Protein AF-A0A7S2VGZ7-F1 (afdb_monomer_lite)

pLDDT: mean 81.08, std 13.6, range [37.34, 97.88]

Structure (mmCIF, N/CA/C/O backbone):
data_AF-A0A7S2VGZ7-F1
#
_entry.id   AF-A0A7S2VGZ7-F1
#
loop_
_atom_site.group_PDB
_atom_site.id
_atom_site.type_symbol
_atom_site.label_atom_id
_atom_site.label_alt_id
_atom_site.label_comp_id
_atom_site.label_asym_id
_atom_site.label_entity_id
_atom_site.label_seq_id
_atom_site.pdbx_PDB_ins_code
_atom_site.Cartn_x
_atom_site.Cartn_y
_atom_site.Cartn_z
_atom_site.occupancy
_atom_site.B_iso_or_equiv
_atom_site.auth_seq_id
_atom_site.auth_comp_id
_atom_site.auth_asym_id
_atom_site.auth_atom_id
_atom_site.pdbx_PDB_model_num
ATOM 1 N N . MET A 1 1 ? -24.616 -13.820 29.063 1.00 73.62 1 MET A N 1
ATOM 2 C CA . MET A 1 1 ? -25.557 -14.166 27.965 1.00 73.62 1 MET A CA 1
ATOM 3 C C . MET A 1 1 ? -25.758 -13.013 26.980 1.00 73.62 1 MET A C 1
ATOM 5 O O . MET A 1 1 ? -25.619 -13.262 25.795 1.00 73.62 1 MET A O 1
ATOM 9 N N . ALA A 1 2 ? -26.019 -11.777 27.429 1.00 89.38 2 ALA A N 1
ATOM 10 C CA . ALA A 1 2 ? -26.275 -10.633 26.538 1.00 89.38 2 ALA A CA 1
ATOM 11 C C . ALA A 1 2 ? -25.125 -10.302 25.562 1.00 89.38 2 ALA A C 1
ATOM 13 O O . ALA A 1 2 ? -25.370 -10.171 24.370 1.00 89.38 2 ALA A O 1
ATOM 14 N N . LEU A 1 3 ? -23.870 -10.253 26.033 1.00 92.19 3 LEU A N 1
ATOM 15 C CA . LEU A 1 3 ? -22.713 -9.984 25.160 1.00 92.19 3 LEU A CA 1
ATOM 16 C C . LEU A 1 3 ? -22.560 -11.038 24.052 1.00 92.19 3 LEU A C 1
ATOM 18 O O . LEU A 1 3 ? -22.358 -10.701 22.894 1.00 92.19 3 LEU A O 1
ATOM 22 N N . ARG A 1 4 ? -22.749 -12.320 24.397 1.00 92.88 4 ARG A N 1
ATOM 23 C CA . ARG A 1 4 ? -22.725 -13.419 23.419 1.00 92.88 4 ARG A CA 1
ATOM 24 C C . ARG A 1 4 ? -23.880 -13.345 22.426 1.00 92.88 4 ARG A C 1
ATOM 26 O O . ARG A 1 4 ? -23.708 -13.775 21.299 1.00 92.88 4 ARG A O 1
ATOM 33 N N . TRP A 1 5 ? -25.043 -12.839 22.841 1.00 95.25 5 TRP A N 1
ATOM 34 C CA . TRP A 1 5 ? -26.178 -12.618 21.943 1.00 95.25 5 TRP A CA 1
ATOM 35 C C . TRP A 1 5 ? -25.882 -11.516 20.922 1.00 95.25 5 TRP A C 1
ATOM 37 O O . TRP A 1 5 ? -26.206 -11.702 19.757 1.00 95.25 5 TRP A O 1
ATOM 47 N N . LEU A 1 6 ? -25.225 -10.425 21.335 1.00 95.12 6 LEU A N 1
ATOM 48 C CA . LEU A 1 6 ? -24.902 -9.300 20.451 1.00 95.12 6 LEU A CA 1
ATOM 49 C C . LEU A 1 6 ? -24.048 -9.723 19.249 1.00 95.12 6 LEU A C 1
ATOM 51 O O . LEU A 1 6 ? -24.265 -9.242 18.146 1.00 95.12 6 LEU A O 1
ATOM 55 N N . VAL A 1 7 ? -23.082 -10.615 19.467 1.00 94.44 7 VAL A N 1
ATOM 56 C CA . VAL A 1 7 ? -22.176 -11.100 18.412 1.00 94.44 7 VAL A CA 1
ATOM 57 C C . VAL A 1 7 ? -22.664 -12.374 17.727 1.00 94.44 7 VAL A C 1
ATOM 59 O O . VAL A 1 7 ? -22.003 -12.894 16.828 1.00 94.44 7 VAL A O 1
ATOM 62 N N . LYS A 1 8 ? -23.788 -12.931 18.186 1.00 93.25 8 LYS A N 1
ATOM 63 C CA . LYS A 1 8 ? -24.285 -14.204 17.683 1.00 93.25 8 LYS A CA 1
ATOM 64 C C . LYS A 1 8 ? -24.726 -14.034 16.235 1.00 93.25 8 LYS A C 1
ATOM 66 O O . LYS A 1 8 ? -25.478 -13.118 15.929 1.00 93.25 8 LYS A O 1
ATOM 71 N N . ASP A 1 9 ? -24.298 -14.960 15.382 1.00 91.50 9 ASP A N 1
ATOM 72 C CA . ASP A 1 9 ? -24.685 -15.013 13.969 1.00 91.50 9 ASP A CA 1
ATOM 73 C C . ASP A 1 9 ? -24.269 -13.758 13.162 1.00 91.50 9 ASP A C 1
ATOM 75 O O . ASP A 1 9 ? -24.753 -13.560 12.050 1.00 91.50 9 ASP A O 1
ATOM 79 N N . ALA A 1 10 ? -23.346 -12.939 13.693 1.00 91.12 10 ALA A N 1
ATOM 80 C CA . ALA A 1 10 ? -22.837 -11.748 13.021 1.00 91.12 10 ALA A CA 1
ATOM 81 C C . ALA A 1 10 ? -22.115 -12.107 11.713 1.00 91.12 10 ALA A C 1
ATOM 83 O O . ALA A 1 10 ? -21.323 -13.050 11.644 1.00 91.12 10 ALA A O 1
ATOM 84 N N . SER A 1 11 ? -22.374 -11.323 10.677 1.00 89.38 11 SER A N 1
ATOM 85 C CA . SER A 1 11 ? -21.995 -11.573 9.294 1.00 89.38 11 SER A CA 1
ATOM 86 C C . SER A 1 11 ? -21.509 -10.295 8.605 1.00 89.38 11 SER A C 1
ATOM 88 O O . SER A 1 11 ? -21.717 -9.182 9.083 1.00 89.38 11 SER A O 1
ATOM 90 N N . ALA A 1 12 ? -20.794 -10.441 7.488 1.00 83.12 12 ALA A N 1
ATOM 91 C CA . ALA A 1 12 ? -20.240 -9.293 6.775 1.00 83.12 12 ALA A CA 1
ATOM 92 C C . ALA A 1 12 ? -21.343 -8.284 6.394 1.00 83.12 12 ALA A C 1
ATOM 94 O O . ALA A 1 12 ? -22.328 -8.660 5.763 1.00 83.12 12 ALA A O 1
ATOM 95 N N . GLY A 1 13 ? -21.149 -7.012 6.752 1.00 80.38 13 GLY A N 1
ATOM 96 C CA . GLY A 1 13 ? -22.143 -5.943 6.607 1.00 80.38 13 GLY A CA 1
ATOM 97 C C . GLY A 1 13 ? -22.878 -5.596 7.906 1.00 80.38 13 GLY A C 1
ATOM 98 O O . GLY A 1 13 ? -23.441 -4.507 8.004 1.00 80.38 13 GLY A O 1
ATOM 99 N N . ASP A 1 14 ? -22.832 -6.456 8.929 1.00 88.56 14 ASP A N 1
ATOM 100 C CA . ASP A 1 14 ? -23.483 -6.170 10.207 1.00 88.56 14 ASP A CA 1
ATOM 101 C C . ASP A 1 14 ? -22.747 -5.073 10.987 1.00 88.56 14 ASP A C 1
ATOM 103 O O . ASP A 1 14 ? -21.517 -5.070 11.114 1.00 88.56 14 ASP A O 1
ATOM 107 N N . HIS A 1 15 ? -23.530 -4.144 11.540 1.00 90.12 15 HIS A N 1
ATOM 108 C CA . HIS A 1 15 ? -23.069 -3.080 12.428 1.00 90.12 15 HIS A CA 1
ATOM 109 C C . HIS A 1 15 ? -23.547 -3.377 13.852 1.00 90.12 15 HIS A C 1
ATOM 111 O O . HIS A 1 15 ? -24.724 -3.227 14.182 1.00 90.12 15 HIS A O 1
ATOM 117 N N . LEU A 1 16 ? -22.619 -3.797 14.703 1.00 93.06 16 LEU A N 1
ATOM 118 C CA . LEU A 1 16 ? -22.853 -4.083 16.110 1.00 93.06 16 LEU A CA 1
ATOM 119 C C . LEU A 1 16 ? -22.493 -2.860 16.952 1.00 93.06 16 LEU A C 1
ATOM 121 O O . LEU A 1 16 ? -21.479 -2.198 16.719 1.00 93.06 16 LEU A O 1
ATOM 125 N N . PHE A 1 17 ? -23.304 -2.585 17.969 1.00 92.31 17 PHE A N 1
ATOM 126 C CA . PHE A 1 17 ? -23.069 -1.485 18.894 1.00 92.31 17 PHE A CA 1
ATOM 127 C C . PHE A 1 17 ? -23.171 -1.978 20.334 1.00 92.31 17 PHE A C 1
ATOM 129 O O . PHE A 1 17 ? -24.209 -2.496 20.749 1.00 92.31 17 PHE A O 1
ATOM 136 N N . PHE A 1 18 ? -22.099 -1.801 21.103 1.00 93.62 18 PHE A N 1
ATOM 137 C CA . PHE A 1 18 ? -22.065 -2.096 22.531 1.00 93.62 18 PHE A CA 1
ATOM 138 C C . PHE A 1 18 ? -21.810 -0.811 23.316 1.00 93.62 18 PHE A C 1
ATOM 140 O O . PHE A 1 18 ? -20.838 -0.102 23.070 1.00 93.62 18 PHE A O 1
ATOM 147 N N . HIS A 1 19 ? -22.676 -0.518 24.281 1.00 92.31 19 HIS A N 1
ATOM 148 C CA . HIS A 1 19 ? -22.497 0.600 25.195 1.00 92.31 19 HIS A CA 1
ATOM 149 C C . HIS A 1 19 ? -22.612 0.120 26.635 1.00 92.31 19 HIS A C 1
ATOM 151 O O . HIS A 1 19 ? -23.568 -0.574 26.991 1.00 92.31 19 HIS A O 1
ATOM 157 N N . TYR A 1 20 ? -21.662 0.542 27.462 1.00 90.88 20 TYR A N 1
ATOM 158 C CA . TYR A 1 20 ? -21.686 0.337 28.900 1.00 90.88 20 TYR A CA 1
ATOM 159 C C . TYR A 1 20 ? -21.412 1.659 29.612 1.00 90.88 20 TYR A C 1
ATOM 161 O O . TYR A 1 20 ? -20.472 2.373 29.273 1.00 90.88 20 TYR A O 1
ATOM 169 N N . SER A 1 21 ? -22.226 1.962 30.619 1.00 87.75 21 SER A N 1
ATOM 170 C CA . SER A 1 21 ? -22.028 3.088 31.527 1.00 87.75 21 SER A CA 1
ATOM 171 C C . SER A 1 21 ? -22.225 2.587 32.950 1.00 87.75 21 SER A C 1
ATOM 173 O O . SER A 1 21 ? -23.231 1.936 33.247 1.00 87.75 21 SER A O 1
ATOM 175 N N . GLY A 1 22 ? -21.244 2.838 33.811 1.00 85.62 22 GLY A N 1
ATOM 176 C CA . GLY A 1 22 ? -21.220 2.304 35.168 1.00 85.62 22 GLY A CA 1
ATOM 177 C C . GLY A 1 22 ? -19.824 2.334 35.777 1.00 85.62 22 GLY A C 1
ATOM 178 O O . GLY A 1 22 ? -18.952 3.089 35.347 1.00 85.62 22 GLY A O 1
ATOM 179 N N . HIS A 1 23 ? -19.593 1.491 36.783 1.00 84.06 23 HIS A N 1
ATOM 180 C CA . HIS A 1 23 ? -18.264 1.353 37.367 1.00 84.06 23 HIS A CA 1
ATOM 181 C C . HIS A 1 23 ? -17.356 0.513 36.473 1.00 84.06 23 HIS A C 1
ATOM 183 O O . HIS A 1 23 ? -17.771 -0.513 35.925 1.00 84.06 23 HIS A O 1
ATOM 189 N N . GLY A 1 24 ? -16.114 0.972 36.371 1.00 85.00 24 GLY A N 1
ATOM 190 C CA . GLY A 1 24 ? -14.987 0.176 35.920 1.00 85.00 24 GLY A CA 1
ATOM 191 C C . GLY A 1 24 ? -13.949 0.126 37.033 1.00 85.00 24 GLY A C 1
ATOM 192 O O . GLY A 1 24 ? -13.920 1.006 37.903 1.00 85.00 24 GLY A O 1
ATOM 193 N N . SER A 1 25 ? -13.160 -0.934 37.048 1.00 85.19 25 SER A N 1
ATOM 194 C CA . SER A 1 25 ? -12.146 -1.216 38.062 1.00 85.19 25 SER A CA 1
ATOM 195 C C . SER A 1 25 ? -10.941 -1.871 37.394 1.00 85.19 25 SER A C 1
ATOM 197 O O . SER A 1 25 ? -10.957 -2.120 36.194 1.00 85.19 25 SER A O 1
ATOM 199 N N . GLN A 1 26 ? -9.913 -2.177 38.174 1.00 86.44 26 GLN A N 1
ATOM 200 C CA . GLN A 1 26 ? -8.818 -3.037 37.748 1.00 86.44 26 GLN A CA 1
ATOM 201 C C . GLN A 1 26 ? -8.778 -4.301 38.617 1.00 86.44 26 GLN A C 1
ATOM 203 O O . GLN A 1 26 ? -9.130 -4.241 39.803 1.00 86.44 26 GLN A O 1
ATOM 208 N N . GLN A 1 27 ? -8.340 -5.423 38.055 1.00 86.31 27 GLN A N 1
ATOM 209 C CA . GLN A 1 27 ? -7.989 -6.640 38.799 1.00 86.31 27 GLN A CA 1
ATOM 210 C C . GLN A 1 27 ? -6.550 -7.053 38.493 1.00 86.31 27 GLN A C 1
ATOM 212 O O . GLN A 1 27 ? -5.885 -6.417 37.691 1.00 86.31 27 GLN A O 1
ATOM 217 N N . GLN A 1 28 ? -6.024 -8.043 39.210 1.00 84.38 28 GLN A N 1
ATOM 218 C CA . GLN A 1 28 ? -4.667 -8.515 38.953 1.00 84.38 28 GLN A CA 1
ATOM 219 C C . GLN A 1 28 ? -4.642 -9.321 37.656 1.00 84.38 28 GLN A C 1
ATOM 221 O O . GLN A 1 28 ? -5.418 -10.265 37.542 1.00 84.38 28 GLN A O 1
ATOM 226 N N . ASP A 1 29 ? -3.729 -8.966 36.754 1.00 81.12 29 ASP A N 1
ATOM 227 C CA . ASP A 1 29 ? -3.489 -9.707 35.516 1.00 81.12 29 ASP A CA 1
ATOM 228 C C . ASP A 1 29 ? -3.026 -11.136 35.841 1.00 81.12 29 ASP A C 1
ATOM 230 O O . ASP A 1 29 ? -2.145 -11.364 36.685 1.00 81.12 29 ASP A O 1
ATOM 234 N N . THR A 1 30 ? -3.679 -12.108 35.203 1.00 75.62 30 THR A N 1
ATOM 235 C CA . THR A 1 30 ? -3.434 -13.540 35.409 1.00 75.62 30 THR A CA 1
ATOM 236 C C . THR A 1 30 ? -2.796 -14.249 34.220 1.00 75.62 30 THR A C 1
ATOM 238 O O . THR A 1 30 ? -2.321 -15.377 34.400 1.00 75.62 30 THR A O 1
ATOM 241 N N . ASP A 1 31 ? -2.744 -13.627 33.042 1.00 73.75 31 ASP A N 1
ATOM 242 C CA . ASP A 1 31 ? -2.184 -14.220 31.823 1.00 73.75 31 ASP A CA 1
ATOM 243 C C . ASP A 1 31 ? -0.882 -13.528 31.355 1.00 73.75 31 ASP A C 1
ATOM 245 O O . ASP A 1 31 ? -0.106 -14.108 30.584 1.00 73.75 31 ASP A O 1
ATOM 249 N N . GLY A 1 32 ? -0.554 -12.381 31.955 1.00 73.31 32 GLY A N 1
ATOM 250 C CA . GLY A 1 32 ? 0.692 -11.650 31.778 1.00 73.31 32 GLY A CA 1
ATOM 251 C C . GLY A 1 32 ? 0.735 -10.828 30.494 1.00 73.31 32 GLY A C 1
ATOM 252 O O . GLY A 1 32 ? 1.844 -10.584 29.986 1.00 73.31 32 GLY A O 1
ATOM 253 N N . ASP A 1 33 ? -0.412 -10.492 29.906 1.00 69.75 33 ASP A N 1
ATOM 254 C CA . ASP A 1 33 ? -0.478 -9.679 28.701 1.00 69.75 33 ASP A CA 1
ATOM 255 C C . ASP A 1 33 ? -0.456 -8.166 28.972 1.00 69.75 33 ASP A C 1
ATOM 257 O O . ASP A 1 33 ? 0.028 -7.428 28.104 1.00 69.75 33 ASP A O 1
ATOM 261 N N . GLU A 1 34 ? -0.786 -7.717 30.186 1.00 71.94 34 GLU A N 1
ATOM 262 C CA . GLU A 1 34 ? -0.813 -6.307 30.572 1.00 71.94 34 GLU A CA 1
ATOM 263 C C . GLU A 1 34 ? 0.533 -5.787 31.105 1.00 71.94 34 GLU A C 1
ATOM 265 O O . GLU A 1 34 ? 1.186 -6.352 31.988 1.00 71.94 34 GLU A O 1
ATOM 270 N N . MET A 1 35 ? 0.990 -4.640 30.583 1.00 67.50 35 MET A N 1
ATOM 271 C CA . MET A 1 35 ? 2.302 -4.087 30.971 1.00 67.50 35 MET A CA 1
ATOM 272 C C . MET A 1 35 ? 2.331 -3.525 32.396 1.00 67.50 35 MET A C 1
ATOM 274 O O . MET A 1 35 ? 3.413 -3.414 32.983 1.00 67.50 35 MET A O 1
ATOM 278 N N . ASP A 1 36 ? 1.186 -3.101 32.930 1.00 72.56 36 ASP A N 1
ATOM 279 C CA . ASP A 1 36 ? 1.070 -2.604 34.303 1.00 72.56 36 ASP A CA 1
ATOM 280 C C . ASP A 1 36 ? 0.655 -3.701 35.306 1.00 72.56 36 ASP A C 1
ATOM 282 O O . ASP A 1 36 ? 0.618 -3.444 36.517 1.00 72.56 36 ASP A O 1
ATOM 286 N N . GLY A 1 37 ? 0.440 -4.925 34.807 1.00 78.69 37 GLY A N 1
ATOM 287 C CA . GLY A 1 37 ? 0.067 -6.109 35.571 1.00 78.69 37 GLY A CA 1
ATOM 288 C C . GLY A 1 37 ? -1.374 -6.093 36.075 1.00 78.69 37 GLY A C 1
ATOM 289 O O . GLY A 1 37 ? -1.643 -6.688 37.131 1.00 78.69 37 GLY A O 1
ATOM 290 N N . LYS A 1 38 ? -2.282 -5.380 35.397 1.00 81.44 38 LYS A N 1
ATOM 291 C CA . LYS A 1 38 ? -3.690 -5.305 35.777 1.00 81.44 38 LYS A CA 1
ATOM 292 C C . LYS A 1 38 ? -4.643 -5.307 34.584 1.00 81.44 38 LYS A C 1
ATOM 294 O O . LYS A 1 38 ? -4.577 -4.398 33.774 1.00 81.44 38 LYS A O 1
ATOM 299 N N . ASP A 1 39 ? -5.630 -6.196 34.618 1.00 81.50 39 ASP A N 1
ATOM 300 C CA . ASP A 1 39 ? -6.754 -6.157 33.679 1.00 81.50 39 ASP A CA 1
ATOM 301 C C . ASP A 1 39 ? -7.699 -4.996 34.006 1.00 81.50 39 ASP A C 1
ATOM 303 O O . ASP A 1 39 ? -8.098 -4.794 35.170 1.00 81.50 39 ASP A O 1
ATOM 307 N N . GLU A 1 40 ? -8.165 -4.296 32.978 1.00 86.50 40 GLU A N 1
ATOM 308 C CA . GLU A 1 40 ? -9.305 -3.397 33.062 1.00 86.50 40 GLU A CA 1
ATOM 309 C C . GLU A 1 40 ? -10.610 -4.182 33.123 1.00 86.50 40 GLU A C 1
ATOM 311 O O . GLU A 1 40 ? -10.841 -5.137 32.393 1.00 86.50 40 GLU A O 1
ATOM 316 N N . THR A 1 41 ? -11.531 -3.753 33.983 1.00 88.19 41 THR A N 1
ATOM 317 C CA . THR A 1 41 ? -12.783 -4.481 34.201 1.00 88.19 41 THR A CA 1
ATOM 318 C C . THR A 1 41 ? -13.995 -3.571 34.152 1.00 88.19 41 THR A C 1
ATOM 320 O O . THR A 1 41 ? -13.972 -2.441 34.647 1.00 88.19 41 THR A O 1
ATOM 323 N N . ILE A 1 42 ? -15.107 -4.095 33.637 1.00 91.19 42 ILE A N 1
ATOM 324 C CA . ILE A 1 42 ? -16.436 -3.555 33.942 1.00 91.19 42 ILE A CA 1
ATOM 325 C C . ILE A 1 42 ? -17.005 -4.281 35.163 1.00 91.19 42 ILE A C 1
ATOM 327 O O . ILE A 1 42 ? -16.711 -5.455 35.391 1.00 91.19 42 ILE A O 1
ATOM 331 N N . VAL A 1 43 ? -17.823 -3.586 35.960 1.00 90.81 43 VAL A N 1
ATOM 332 C CA . VAL A 1 43 ? -18.326 -4.086 37.252 1.00 90.81 43 VAL A CA 1
ATOM 333 C C . VAL A 1 43 ? -19.836 -4.374 37.186 1.00 90.81 43 VAL A C 1
ATOM 335 O O . VAL A 1 43 ? -20.645 -3.457 37.356 1.00 90.81 43 VAL A O 1
ATOM 338 N N . PRO A 1 44 ? -20.254 -5.638 36.966 1.00 90.50 44 PRO A N 1
ATOM 339 C CA . PRO A 1 44 ? -21.657 -6.039 37.034 1.00 90.50 44 PRO A CA 1
ATOM 340 C C . PRO A 1 44 ? -22.246 -5.879 38.437 1.00 90.50 44 PRO A C 1
ATOM 342 O O . PRO A 1 44 ? -21.537 -5.866 39.441 1.00 90.50 44 PRO A O 1
ATOM 345 N N . CYS A 1 45 ? -23.573 -5.836 38.541 1.00 92.19 45 CYS A N 1
ATOM 346 C CA . CYS A 1 45 ? -24.241 -5.716 39.840 1.00 92.19 45 CYS A CA 1
ATOM 347 C C . CYS A 1 45 ? -24.013 -6.925 40.767 1.00 92.19 45 CYS A C 1
ATOM 349 O O . CYS A 1 45 ? -24.094 -6.785 41.986 1.00 92.19 45 CYS A O 1
ATOM 351 N N . ASP A 1 46 ? -23.712 -8.098 40.213 1.00 91.81 46 ASP A N 1
ATOM 352 C CA . ASP A 1 46 ? -23.441 -9.337 40.935 1.00 91.81 46 ASP A CA 1
ATOM 353 C C . ASP A 1 46 ? -21.941 -9.634 41.089 1.00 91.81 46 ASP A C 1
ATOM 355 O O . ASP A 1 46 ? -21.590 -10.752 41.472 1.00 91.81 46 ASP A O 1
ATOM 359 N N . TYR A 1 47 ? -21.058 -8.648 40.869 1.00 90.44 47 TYR A N 1
ATOM 360 C CA . TYR A 1 47 ? -19.601 -8.850 40.875 1.00 90.44 47 TYR A CA 1
ATOM 361 C C . TYR A 1 47 ? -19.059 -9.492 42.160 1.00 90.44 47 TYR A C 1
ATOM 363 O O . TYR A 1 47 ? -18.091 -10.244 42.126 1.00 90.44 47 TYR A O 1
ATOM 371 N N . GLN A 1 48 ? -19.712 -9.258 43.303 1.00 89.75 48 GLN A N 1
ATOM 372 C CA . GLN A 1 48 ? -19.342 -9.875 44.582 1.00 89.75 48 GLN A CA 1
ATOM 373 C C . GLN A 1 48 ? -19.521 -11.401 44.597 1.00 89.75 48 GLN A C 1
ATOM 375 O O . GLN A 1 48 ? -18.921 -12.077 45.429 1.00 89.75 48 GLN A O 1
ATOM 380 N N . ARG A 1 49 ? -20.381 -11.943 43.728 1.00 92.50 49 ARG A N 1
ATOM 381 C CA . ARG A 1 49 ? -20.653 -13.382 43.599 1.00 92.50 49 ARG A CA 1
ATOM 382 C C . ARG A 1 49 ? -20.021 -13.979 42.348 1.00 92.50 49 ARG A C 1
ATOM 384 O O . ARG A 1 49 ? -19.497 -15.083 42.422 1.00 92.50 49 ARG A O 1
ATOM 391 N N . SER A 1 50 ? -20.112 -13.266 41.228 1.00 89.56 50 SER A N 1
ATOM 392 C CA . SER A 1 50 ? -19.765 -13.775 39.896 1.00 89.56 50 SER A CA 1
ATOM 393 C C . SER A 1 50 ? -18.438 -13.238 39.358 1.00 89.56 50 SER A C 1
ATOM 395 O O . SER A 1 50 ? -18.002 -13.693 38.309 1.00 89.56 50 SER A O 1
ATOM 397 N N . GLY A 1 51 ? -17.795 -12.305 40.067 1.00 90.62 51 GLY A N 1
ATOM 398 C CA . GLY A 1 51 ? -16.596 -11.613 39.596 1.00 90.62 51 GLY A CA 1
ATOM 399 C C . GLY A 1 51 ? -16.901 -10.398 38.714 1.00 90.62 51 GLY A C 1
ATOM 400 O O . GLY A 1 51 ? -18.038 -10.156 38.305 1.00 90.62 51 GLY A O 1
ATOM 401 N N . MET A 1 52 ? -15.868 -9.594 38.470 1.00 92.31 52 MET A N 1
ATOM 402 C CA . MET A 1 52 ? -15.899 -8.533 37.458 1.00 92.31 52 MET A CA 1
ATOM 403 C C . MET A 1 52 ? -15.665 -9.153 36.072 1.00 92.31 52 MET A C 1
ATOM 405 O O . MET A 1 52 ? -15.265 -10.309 35.996 1.00 92.31 52 MET A O 1
ATOM 409 N N . LEU A 1 53 ? -15.936 -8.409 34.997 1.00 91.62 53 LEU A N 1
ATOM 410 C CA . LEU A 1 53 ? -15.621 -8.855 33.634 1.00 91.62 53 LEU A CA 1
ATOM 411 C C . LEU A 1 53 ? -14.366 -8.130 33.160 1.00 91.62 53 LEU A C 1
ATOM 413 O O . LEU A 1 53 ? -14.422 -6.902 33.046 1.00 91.62 53 LEU A O 1
ATOM 417 N N . SER A 1 54 ? -13.285 -8.862 32.893 1.00 90.62 54 SER A N 1
ATOM 418 C CA . SER A 1 54 ? -12.038 -8.293 32.361 1.00 90.62 54 SER A CA 1
ATOM 419 C C . SER A 1 54 ? -12.110 -7.963 30.874 1.00 90.62 54 SER A C 1
ATOM 421 O O . SER A 1 54 ? -12.962 -8.476 30.143 1.00 90.62 54 SER A O 1
ATOM 423 N N . ASP A 1 55 ? -11.210 -7.093 30.433 1.00 86.19 55 ASP A N 1
ATOM 424 C CA . ASP A 1 55 ? -10.826 -6.865 29.039 1.00 86.19 55 ASP A CA 1
ATOM 425 C C . ASP A 1 55 ? -10.628 -8.159 28.257 1.00 86.19 55 ASP A C 1
ATOM 427 O O . ASP A 1 55 ? -11.202 -8.291 27.177 1.00 86.19 55 ASP A O 1
ATOM 431 N N . ASP A 1 56 ? -9.977 -9.158 28.838 1.00 87.06 56 ASP A N 1
ATOM 432 C CA . ASP A 1 56 ? -9.814 -10.492 28.273 1.00 87.06 56 ASP A CA 1
ATOM 433 C C . ASP A 1 56 ? -11.130 -11.185 27.956 1.00 87.06 56 ASP A C 1
ATOM 435 O O . ASP A 1 56 ? -11.353 -11.708 26.854 1.00 87.06 56 ASP A O 1
ATOM 439 N N . GLU A 1 57 ? -12.038 -11.196 28.930 1.00 90.25 57 GLU A N 1
ATOM 440 C CA . GLU A 1 57 ? -13.360 -11.778 28.758 1.00 90.25 57 GLU A CA 1
ATOM 441 C C . GLU A 1 57 ? -14.174 -10.977 27.739 1.00 90.25 57 GLU A C 1
ATOM 443 O O . GLU A 1 57 ? -14.854 -11.559 26.883 1.00 90.25 57 GLU A O 1
ATOM 448 N N . LEU A 1 58 ? -14.087 -9.646 27.786 1.00 92.00 58 LEU A N 1
ATOM 449 C CA . LEU A 1 58 ? -14.749 -8.755 26.841 1.00 92.00 58 LEU A CA 1
ATOM 450 C C . LEU A 1 58 ? -14.219 -8.961 25.420 1.00 92.00 58 LEU A C 1
ATOM 452 O O . LEU A 1 58 ? -15.025 -9.112 24.503 1.00 92.00 58 LEU A O 1
ATOM 456 N N . ARG A 1 59 ? -12.904 -9.044 25.221 1.00 90.75 59 ARG A N 1
ATOM 457 C CA . ARG A 1 59 ? -12.244 -9.290 23.934 1.00 90.75 59 ARG A CA 1
ATOM 458 C C . ARG A 1 59 ? -12.600 -10.668 23.395 1.00 90.75 59 ARG A C 1
ATOM 460 O O . ARG A 1 59 ? -12.975 -10.792 22.226 1.00 90.75 59 ARG A O 1
ATOM 467 N N . SER A 1 60 ? -12.549 -11.692 24.241 1.00 90.62 60 SER A N 1
ATOM 468 C CA . SER A 1 60 ? -12.925 -13.065 23.890 1.00 90.62 60 SER A CA 1
ATOM 469 C C . SER A 1 60 ? -14.367 -13.151 23.383 1.00 90.62 60 SER A C 1
ATOM 471 O O . SER A 1 60 ? -14.642 -13.806 22.376 1.00 90.62 60 SER A O 1
ATOM 473 N N . ILE A 1 61 ? -15.295 -12.443 24.034 1.00 93.44 61 ILE A N 1
ATOM 474 C CA . ILE A 1 61 ? -16.711 -12.470 23.660 1.00 93.44 61 ILE A CA 1
ATOM 475 C C . ILE A 1 61 ? -17.012 -11.543 22.480 1.00 93.44 61 ILE A C 1
ATOM 477 O O . ILE A 1 61 ? -17.728 -11.947 21.568 1.00 93.44 61 ILE A O 1
ATOM 481 N N . LEU A 1 62 ? -16.528 -10.301 22.509 1.00 94.31 62 LEU A N 1
ATOM 482 C CA . LEU A 1 62 ? -16.958 -9.247 21.590 1.00 94.31 62 LEU A CA 1
ATOM 483 C C . LEU A 1 62 ? -16.100 -9.142 20.330 1.00 94.31 62 LEU A C 1
ATOM 485 O O . LEU A 1 62 ? -16.596 -8.649 19.327 1.00 94.31 62 LEU A O 1
ATOM 489 N N . VAL A 1 63 ? -14.837 -9.575 20.354 1.00 92.56 63 VAL A N 1
ATOM 490 C CA . VAL A 1 63 ? -13.864 -9.253 19.291 1.00 92.56 63 VAL A CA 1
ATOM 491 C C . VAL A 1 63 ? -13.334 -10.505 18.597 1.00 92.56 63 VAL A C 1
ATOM 493 O O . VAL A 1 63 ? -13.359 -10.582 17.366 1.00 92.56 63 VAL A O 1
ATOM 496 N N . ALA A 1 64 ? -12.877 -11.495 19.368 1.00 89.00 64 ALA A N 1
ATOM 497 C CA . ALA A 1 64 ? -12.115 -12.638 18.857 1.00 89.00 64 ALA A CA 1
ATOM 498 C C . ALA A 1 64 ? -12.879 -13.486 17.822 1.00 89.00 64 ALA A C 1
ATOM 500 O O . ALA A 1 64 ? -12.274 -14.031 16.903 1.00 89.00 64 ALA A O 1
ATOM 501 N N . GLY A 1 65 ? -14.206 -13.586 17.960 1.00 88.69 65 GLY A N 1
ATOM 502 C CA . GLY A 1 65 ? -15.061 -14.391 17.082 1.00 88.69 65 GLY A CA 1
ATOM 503 C C . GLY A 1 65 ? -15.657 -13.657 15.877 1.00 88.69 65 GLY A C 1
ATOM 504 O O . GLY A 1 65 ? -16.359 -14.290 15.090 1.00 88.69 65 GLY A O 1
ATOM 505 N N . LEU A 1 66 ? -15.436 -12.346 15.726 1.00 92.00 66 LEU A N 1
ATOM 506 C CA . LEU A 1 66 ? -16.109 -11.574 14.679 1.00 92.00 66 LEU A CA 1
ATOM 507 C C . LEU A 1 66 ? -15.486 -11.803 13.287 1.00 92.00 66 LEU A C 1
ATOM 509 O O . LEU A 1 66 ? -14.267 -11.681 13.128 1.00 92.00 66 LEU A O 1
ATOM 513 N N . PRO A 1 67 ? -16.296 -12.097 12.251 1.00 87.19 67 PRO A N 1
ATOM 514 C CA . PRO A 1 67 ? -15.793 -12.300 10.900 1.00 87.19 67 PRO A CA 1
ATOM 515 C C . PRO A 1 67 ? -15.417 -10.987 10.204 1.00 87.19 67 PRO A C 1
ATOM 517 O O . PRO A 1 67 ? -15.858 -9.890 10.556 1.00 87.19 67 PRO A O 1
ATOM 520 N N . LYS A 1 68 ? -14.624 -11.119 9.136 1.00 84.62 68 LYS A N 1
ATOM 521 C CA . LYS A 1 68 ? -14.280 -10.005 8.250 1.00 84.62 68 LYS A CA 1
ATOM 522 C C . LYS A 1 68 ? -15.544 -9.338 7.703 1.00 84.62 68 LYS A C 1
ATOM 524 O O . LYS A 1 68 ? -16.424 -10.016 7.181 1.00 84.62 68 LYS A O 1
ATOM 529 N N . GLY A 1 69 ? -15.577 -8.009 7.750 1.00 80.81 69 GLY A N 1
ATOM 530 C CA . GLY A 1 69 ? -16.689 -7.206 7.237 1.00 80.81 69 GLY A CA 1
ATOM 531 C C . GLY A 1 69 ? -17.778 -6.901 8.265 1.00 80.81 69 GLY A C 1
ATOM 532 O O . GLY A 1 69 ? -18.663 -6.115 7.952 1.00 80.81 69 GLY A O 1
ATOM 533 N N . VAL A 1 70 ? -17.716 -7.468 9.474 1.00 90.06 70 VAL A N 1
ATOM 534 C CA . VAL A 1 70 ? -18.498 -6.960 10.612 1.00 90.06 70 VAL A CA 1
ATOM 535 C C . VAL A 1 70 ? -17.837 -5.693 11.136 1.00 90.06 70 VAL A C 1
ATOM 537 O O . VAL A 1 70 ? -16.607 -5.632 11.243 1.00 90.06 70 VAL A O 1
ATOM 540 N N . ARG A 1 71 ? -18.652 -4.706 11.508 1.00 91.00 71 ARG A N 1
ATOM 541 C CA . ARG A 1 71 ? -18.216 -3.559 12.300 1.00 91.00 71 ARG A CA 1
ATOM 542 C C . ARG A 1 71 ? -18.751 -3.669 13.721 1.00 91.00 71 ARG A C 1
ATOM 544 O O . ARG A 1 71 ? -19.948 -3.850 13.913 1.00 91.00 71 ARG A O 1
ATOM 551 N N . LEU A 1 72 ? -17.883 -3.487 14.710 1.00 93.62 72 LEU A N 1
ATOM 552 C CA . LEU A 1 72 ? -18.268 -3.352 16.113 1.00 93.62 72 LEU A CA 1
ATOM 553 C C . LEU A 1 72 ? -17.831 -1.984 16.644 1.00 93.62 72 LEU A C 1
ATOM 555 O O . LEU A 1 72 ? -16.640 -1.681 16.710 1.00 93.62 72 LEU A O 1
ATOM 559 N N . THR A 1 73 ? -18.794 -1.176 17.078 1.00 92.94 73 THR A N 1
ATOM 560 C CA . THR A 1 73 ? -18.539 0.072 17.803 1.00 92.94 73 THR A CA 1
ATOM 561 C C . THR A 1 73 ? -18.815 -0.133 19.285 1.00 92.94 73 THR A C 1
ATOM 563 O O . THR A 1 73 ? -19.920 -0.512 19.675 1.00 92.94 73 THR A O 1
ATOM 566 N N . VAL A 1 74 ? -17.814 0.145 20.115 1.00 93.25 74 VAL A N 1
ATOM 567 C CA . VAL A 1 74 ? -17.907 0.038 21.570 1.00 93.25 74 VAL A CA 1
ATOM 568 C C . VAL A 1 74 ? -17.755 1.410 22.216 1.00 93.25 74 VAL A C 1
ATOM 570 O O . VAL A 1 74 ? -16.819 2.146 21.912 1.00 93.25 74 VAL A O 1
ATOM 573 N N . ILE A 1 75 ? -18.664 1.756 23.125 1.00 91.81 75 ILE A N 1
ATOM 574 C CA . ILE A 1 75 ? -18.582 2.966 23.946 1.00 91.81 75 ILE A CA 1
ATOM 575 C C . ILE A 1 75 ? -18.591 2.569 25.421 1.00 91.81 75 ILE A C 1
ATOM 577 O O . ILE A 1 75 ? -19.569 1.996 25.905 1.00 91.81 75 ILE A O 1
ATOM 581 N N . LEU A 1 76 ? -17.517 2.899 26.138 1.00 90.19 76 LEU A N 1
ATOM 582 C CA . LEU A 1 76 ? -17.378 2.609 27.566 1.00 90.19 76 LEU A CA 1
ATOM 583 C C . LEU A 1 76 ? -17.299 3.906 28.364 1.00 90.19 76 LEU A C 1
ATOM 585 O O . LEU A 1 76 ? -16.292 4.609 28.329 1.00 90.19 76 LEU A O 1
ATOM 589 N N . ASP A 1 77 ? -18.359 4.219 29.101 1.00 85.88 77 ASP A N 1
ATOM 590 C CA . ASP A 1 77 ? -18.420 5.332 30.046 1.00 85.88 77 ASP A CA 1
ATOM 591 C C . ASP A 1 77 ? -18.207 4.823 31.477 1.00 85.88 77 ASP A C 1
ATOM 593 O O . ASP A 1 77 ? -19.127 4.765 32.296 1.00 85.88 77 ASP A O 1
ATOM 597 N N . CYS A 1 78 ? -16.981 4.376 31.744 1.00 81.38 78 CYS A N 1
ATOM 598 C CA . CYS A 1 78 ? -16.554 3.881 33.044 1.00 81.38 78 CYS A CA 1
ATOM 599 C C . CYS A 1 78 ? -15.072 4.192 33.297 1.00 81.38 78 CYS A C 1
ATOM 601 O O . CYS A 1 78 ? -14.304 4.437 32.363 1.00 81.38 78 CYS A O 1
ATOM 603 N N . CYS A 1 79 ? -14.677 4.209 34.571 1.00 78.50 79 CYS A N 1
ATOM 604 C CA . CYS A 1 79 ? -13.281 4.379 34.986 1.00 78.50 79 CYS A CA 1
ATOM 605 C C . CYS A 1 79 ? -12.407 3.252 34.422 1.00 78.50 79 CYS A C 1
ATOM 607 O O . CYS A 1 79 ? -12.916 2.151 34.240 1.00 78.50 79 CYS A O 1
ATOM 609 N N . HIS A 1 80 ? -11.114 3.510 34.206 1.00 75.94 80 HIS A N 1
ATOM 610 C CA . HIS A 1 80 ? -10.154 2.476 33.790 1.00 75.94 80 HIS A CA 1
ATOM 611 C C . HIS A 1 80 ? -10.603 1.711 32.527 1.00 75.94 80 HIS A C 1
ATOM 613 O O . HIS A 1 80 ? -10.803 0.510 32.568 1.00 75.94 80 HIS A O 1
ATOM 619 N N . SER A 1 81 ? -10.899 2.411 31.426 1.00 74.94 81 SER A N 1
ATOM 620 C CA . SER A 1 81 ? -11.486 1.791 30.219 1.00 74.94 81 SER A CA 1
ATOM 621 C C . SER A 1 81 ? -10.712 2.047 28.922 1.00 74.94 81 SER A C 1
ATOM 623 O O . SER A 1 81 ? -11.202 1.741 27.835 1.00 74.94 81 SER A O 1
ATOM 625 N N . GLY A 1 82 ? -9.520 2.643 28.990 1.00 69.06 82 GLY A N 1
ATOM 626 C CA . GLY A 1 82 ? -8.701 2.972 27.818 1.00 69.06 82 GLY A CA 1
ATOM 627 C C . GLY A 1 82 ? -8.096 1.751 27.116 1.00 69.06 82 GLY A C 1
ATOM 628 O O . GLY A 1 82 ? -7.742 1.842 25.930 1.00 69.06 82 GLY A O 1
ATOM 629 N N . THR A 1 83 ? -8.025 0.621 27.812 1.00 77.50 83 THR A N 1
ATOM 630 C CA . THR A 1 83 ? -7.483 -0.663 27.338 1.00 77.50 83 THR A CA 1
ATOM 631 C C . THR A 1 83 ? -8.477 -1.817 27.342 1.00 77.50 83 THR A C 1
ATOM 633 O O . THR A 1 83 ? -8.150 -2.816 26.738 1.00 77.50 83 THR A O 1
ATOM 636 N N . ALA A 1 84 ? -9.727 -1.612 27.774 1.00 82.75 84 ALA A N 1
ATOM 637 C CA . ALA A 1 84 ? -10.785 -2.614 28.018 1.00 82.75 84 ALA A CA 1
ATOM 638 C C . ALA A 1 84 ? -11.159 -3.660 26.917 1.00 82.75 84 ALA A C 1
ATOM 640 O O . ALA A 1 84 ? -12.141 -4.384 27.078 1.00 82.75 84 ALA A O 1
ATOM 641 N N . LEU A 1 85 ? -10.482 -3.695 25.764 1.00 87.56 85 LEU A N 1
ATOM 642 C CA . LEU A 1 85 ? -10.653 -4.671 24.670 1.00 87.56 85 LEU A CA 1
ATOM 643 C C . LEU A 1 85 ? -9.312 -5.068 24.006 1.00 87.56 85 LEU A C 1
ATOM 645 O O . LEU A 1 85 ? -9.306 -5.650 22.916 1.00 87.56 85 LEU A O 1
ATOM 649 N N . ASP A 1 86 ? -8.183 -4.633 24.563 1.00 84.12 86 ASP A N 1
ATOM 650 C CA . ASP A 1 86 ? -6.803 -4.860 24.096 1.00 84.12 86 ASP A CA 1
ATOM 651 C C . ASP A 1 86 ? -6.572 -4.483 22.638 1.00 84.12 86 ASP A C 1
ATOM 653 O O . ASP A 1 86 ? -5.799 -5.095 21.898 1.00 84.12 86 ASP A O 1
ATOM 657 N N . LEU A 1 87 ? -7.273 -3.439 22.188 1.00 86.56 87 LEU A N 1
ATOM 658 C CA . LEU A 1 87 ? -7.191 -3.026 20.795 1.00 86.56 87 LEU A CA 1
ATOM 659 C C . LEU A 1 87 ? -5.764 -2.526 20.468 1.00 86.56 87 LEU A C 1
ATOM 661 O O . LEU A 1 87 ? -5.254 -1.628 21.159 1.00 86.56 87 LEU A O 1
ATOM 665 N N . PRO A 1 88 ? -5.117 -3.049 19.405 1.00 80.06 88 PRO A N 1
ATOM 666 C CA . PRO A 1 88 ? -3.711 -2.816 19.073 1.00 80.06 88 PRO A CA 1
ATOM 667 C C . PRO A 1 88 ? -3.387 -1.387 18.636 1.00 80.06 88 PRO A C 1
ATOM 669 O O . PRO A 1 88 ? -2.222 -0.989 18.699 1.00 80.06 88 PRO A O 1
ATOM 672 N N . TYR A 1 89 ? -4.364 -0.597 18.189 1.00 82.81 89 TYR A N 1
ATOM 673 C CA . TYR A 1 89 ? -4.141 0.779 17.746 1.00 82.81 89 TYR A CA 1
ATOM 674 C C . TYR A 1 89 ? -4.826 1.778 18.674 1.00 82.81 89 TYR A C 1
ATOM 676 O O . TYR A 1 89 ? -5.919 1.545 19.184 1.00 82.81 89 TYR A O 1
ATOM 684 N N . LYS A 1 90 ? -4.187 2.932 18.882 1.00 85.06 90 LYS A N 1
ATOM 685 C CA . LYS A 1 90 ? -4.761 4.069 19.609 1.00 85.06 90 LYS A CA 1
ATOM 686 C C . LYS A 1 90 ? -4.537 5.380 18.883 1.00 85.06 90 LYS A C 1
ATOM 688 O O . LYS A 1 90 ? -3.466 5.625 18.325 1.00 85.06 90 LYS A O 1
ATOM 693 N N . VAL A 1 91 ? -5.520 6.261 18.976 1.00 81.44 91 VAL A N 1
ATOM 694 C CA . VAL A 1 91 ? -5.461 7.596 18.392 1.00 81.44 91 VAL A CA 1
ATOM 695 C C . VAL A 1 91 ? -4.792 8.560 19.372 1.00 81.44 91 VAL A C 1
ATOM 697 O O . VAL A 1 91 ? -5.272 8.788 20.485 1.00 81.44 91 VAL A O 1
ATOM 700 N N . LYS A 1 92 ? -3.665 9.148 18.968 1.00 77.44 92 LYS A N 1
ATOM 701 C CA . LYS A 1 92 ? -2.980 10.218 19.699 1.00 77.44 92 LYS A CA 1
ATOM 702 C C . LYS A 1 92 ? -3.307 11.563 19.066 1.00 77.44 92 LYS A C 1
ATOM 704 O O . LYS A 1 92 ? -3.179 11.735 17.864 1.00 77.44 92 LYS A O 1
ATOM 709 N N . VAL A 1 93 ? -3.663 12.534 19.900 1.00 70.06 93 VAL A N 1
ATOM 710 C CA . VAL A 1 93 ? -3.791 13.937 19.487 1.00 70.06 93 VAL A CA 1
ATOM 711 C C . VAL A 1 93 ? -2.558 14.668 20.009 1.00 70.06 93 VAL A C 1
ATOM 713 O O . VAL A 1 93 ? -2.345 14.695 21.222 1.00 70.06 93 VAL A O 1
ATOM 716 N N . ALA A 1 94 ? -1.726 15.181 19.106 1.00 59.75 94 ALA A N 1
ATOM 717 C CA . ALA A 1 94 ? -0.523 15.943 19.421 1.00 59.75 94 ALA A CA 1
ATOM 718 C C . ALA A 1 94 ? -0.848 17.412 19.747 1.00 59.75 94 ALA A C 1
ATOM 720 O O . ALA A 1 94 ? -1.938 17.917 19.452 1.00 59.75 94 ALA A O 1
ATOM 721 N N . GLU A 1 95 ? 0.114 18.111 20.355 1.00 48.31 95 GLU A N 1
ATOM 722 C CA . GLU A 1 95 ? 0.040 19.563 20.538 1.00 48.31 95 GLU A CA 1
ATOM 723 C C . GLU A 1 95 ? -0.089 20.247 19.166 1.00 48.31 95 GLU A C 1
ATOM 725 O O . GLU A 1 95 ? 0.652 19.939 18.237 1.00 48.31 95 GLU A O 1
ATOM 730 N N . GLY A 1 96 ? -1.090 21.119 19.015 1.00 52.28 96 GLY A N 1
ATOM 731 C CA . GLY A 1 96 ? -1.450 21.736 17.729 1.00 52.28 96 GLY A CA 1
ATOM 732 C C . GLY A 1 96 ? -2.630 21.082 16.998 1.00 52.28 96 GLY A C 1
ATOM 733 O O . GLY A 1 96 ? -3.067 21.604 15.979 1.00 52.28 96 GLY A O 1
ATOM 734 N N . GLY A 1 97 ? -3.200 19.991 17.525 1.00 55.75 97 GLY A N 1
ATOM 735 C CA . GLY A 1 97 ? -4.424 19.382 16.985 1.00 55.75 97 GLY A CA 1
ATOM 736 C C . GLY A 1 97 ? -4.203 18.353 15.876 1.00 55.75 97 GLY A C 1
ATOM 737 O O . GLY A 1 97 ? -5.181 17.812 15.368 1.00 55.75 97 GLY A O 1
ATOM 738 N N . LEU A 1 98 ? -2.946 18.040 15.540 1.00 54.81 98 LEU A N 1
ATOM 739 C CA . LEU A 1 98 ? -2.608 16.932 14.649 1.00 54.81 98 LEU A CA 1
ATOM 740 C C . LEU A 1 98 ? -3.013 15.604 15.308 1.00 54.81 98 LEU A C 1
ATOM 742 O O . LEU A 1 98 ? -2.692 15.362 16.475 1.00 54.81 98 LEU A O 1
ATOM 746 N N . VAL A 1 99 ? -3.718 14.749 14.572 1.00 67.06 99 VAL A N 1
ATOM 747 C CA . VAL A 1 99 ? -4.211 13.458 15.065 1.00 67.06 99 VAL A CA 1
ATOM 748 C C . VAL A 1 99 ? -3.486 12.336 14.326 1.00 67.06 99 VAL A C 1
ATOM 750 O O . VAL A 1 99 ? -3.332 12.400 13.113 1.00 67.06 99 VAL A O 1
ATOM 753 N N . ASP A 1 100 ? -3.016 11.332 15.060 1.00 68.50 100 ASP A N 1
ATOM 754 C CA . ASP A 1 100 ? -2.197 10.234 14.544 1.00 68.50 100 ASP A CA 1
ATOM 755 C C . ASP A 1 100 ? -2.652 8.893 15.138 1.00 68.50 100 ASP A C 1
ATOM 757 O O . ASP A 1 100 ? -3.144 8.842 16.269 1.00 68.50 100 ASP A O 1
ATOM 761 N N . VAL A 1 101 ? -2.461 7.796 14.410 1.00 72.31 101 VAL A N 1
ATOM 762 C CA . VAL A 1 101 ? -2.805 6.438 14.851 1.00 72.31 101 VAL A CA 1
ATOM 763 C C . VAL A 1 101 ? -1.521 5.695 15.183 1.00 72.31 101 VAL A C 1
ATOM 765 O O . VAL A 1 101 ? -0.686 5.440 14.322 1.00 72.31 101 VAL A O 1
ATOM 768 N N . LYS A 1 102 ? -1.346 5.319 16.452 1.00 70.44 102 LYS A N 1
ATOM 769 C CA . LYS A 1 102 ? -0.152 4.603 16.913 1.00 70.44 102 LYS A CA 1
ATOM 770 C C . LYS A 1 102 ? -0.494 3.186 17.323 1.00 70.44 102 LYS A C 1
ATOM 772 O O . LYS A 1 102 ? -1.412 2.976 18.115 1.00 70.44 102 LYS A O 1
ATOM 777 N N . LYS A 1 103 ? 0.312 2.234 16.856 1.00 72.44 103 LYS A N 1
ATOM 778 C CA . LYS A 1 103 ? 0.314 0.875 17.394 1.00 72.44 103 LYS A CA 1
ATOM 779 C C . LYS A 1 103 ? 0.758 0.923 18.862 1.00 72.44 103 LYS A C 1
ATOM 781 O O . LYS A 1 103 ? 1.734 1.605 19.193 1.00 72.44 103 LYS A O 1
ATOM 786 N N . LYS A 1 104 ? 0.011 0.277 19.755 1.00 69.19 104 LYS A N 1
ATOM 787 C CA . LYS A 1 104 ? 0.414 0.075 21.151 1.00 69.19 104 LYS A CA 1
ATOM 788 C C . LYS A 1 104 ? 1.633 -0.865 21.169 1.00 69.19 104 LYS A C 1
ATOM 790 O O . LYS A 1 104 ? 1.815 -1.671 20.256 1.00 69.19 104 LYS A O 1
ATOM 795 N N . LEU A 1 105 ? 2.510 -0.706 22.164 1.00 56.34 105 LEU A N 1
ATOM 796 C CA . LEU A 1 105 ? 3.593 -1.672 22.388 1.00 56.34 105 LEU A CA 1
ATOM 797 C C . LEU A 1 105 ? 2.955 -3.050 22.631 1.00 56.34 105 LEU A C 1
ATOM 799 O O . LEU A 1 105 ? 1.872 -3.081 23.215 1.00 56.34 105 LEU A O 1
ATOM 803 N N . PRO A 1 106 ? 3.554 -4.148 22.138 1.00 46.78 106 PRO A N 1
ATOM 804 C CA . PRO A 1 106 ? 2.933 -5.464 22.193 1.00 46.78 106 PRO A CA 1
ATOM 805 C C . PRO A 1 106 ? 2.670 -5.865 23.646 1.00 46.78 106 PRO A C 1
ATOM 807 O O . PRO A 1 106 ? 3.604 -6.155 24.386 1.00 46.78 106 PRO A O 1
ATOM 810 N N . HIS A 1 107 ? 1.393 -5.852 24.008 1.00 52.50 107 HIS A N 1
ATOM 811 C CA . HIS A 1 107 ? 0.812 -6.723 25.026 1.00 52.50 107 HIS A CA 1
ATOM 812 C C . HIS A 1 107 ? 0.826 -8.119 24.375 1.00 52.50 107 HIS A C 1
ATOM 814 O O . HIS A 1 107 ? 0.786 -8.193 23.134 1.00 52.50 107 HIS A O 1
ATOM 820 N N . GLN A 1 108 ? 1.068 -9.203 25.120 1.00 52.16 108 GLN A N 1
ATOM 821 C CA . GLN A 1 108 ? 1.330 -10.521 24.514 1.00 52.16 108 GLN A CA 1
ATOM 822 C C . GLN A 1 108 ? 0.250 -10.850 23.468 1.00 52.16 108 GLN A C 1
ATOM 824 O O . GLN A 1 108 ? -0.944 -10.808 23.727 1.00 52.16 108 GLN A O 1
ATOM 829 N N . THR A 1 109 ? 0.667 -11.038 22.213 1.00 50.56 109 THR A N 1
ATOM 830 C CA . THR A 1 109 ? -0.224 -10.798 21.067 1.00 50.56 109 THR A CA 1
ATOM 831 C C . THR A 1 109 ? -1.249 -11.918 20.900 1.00 50.56 109 THR A C 1
ATOM 833 O O . THR A 1 109 ? -0.977 -12.931 20.255 1.00 50.56 109 THR A O 1
ATOM 836 N N . LYS A 1 110 ? -2.467 -11.704 21.408 1.00 60.88 110 LYS A N 1
ATOM 837 C CA . LYS A 1 110 ? -3.671 -12.412 20.950 1.00 60.88 110 LYS A CA 1
ATOM 838 C C . LYS A 1 110 ? -3.869 -12.118 19.454 1.00 60.88 110 LYS A C 1
ATOM 840 O O . LYS A 1 110 ? -3.639 -10.997 18.994 1.00 60.88 110 LYS A O 1
ATOM 845 N N . ALA A 1 111 ? -4.241 -13.131 18.668 1.00 65.94 111 ALA A N 1
ATOM 846 C CA . ALA A 1 111 ? -4.414 -12.975 17.223 1.00 65.94 111 ALA A CA 1
ATOM 847 C C . ALA A 1 111 ? -5.446 -11.864 16.922 1.00 65.94 111 ALA A C 1
ATOM 849 O O . ALA A 1 111 ? -6.516 -11.861 17.538 1.00 65.94 111 ALA A 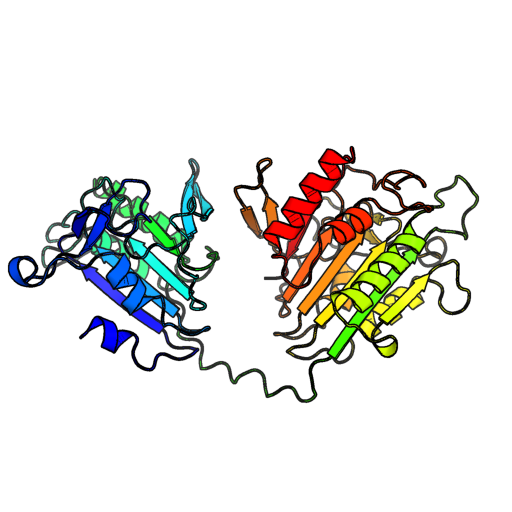O 1
ATOM 850 N N . PRO A 1 112 ? -5.145 -10.915 16.018 1.00 73.19 112 PRO A N 1
ATOM 851 C CA . PRO A 1 112 ? -6.058 -9.821 15.732 1.00 73.19 112 PRO A CA 1
ATOM 852 C C . PRO A 1 112 ? -7.308 -10.316 14.998 1.00 73.19 112 PRO A C 1
ATOM 854 O O . PRO A 1 112 ? -7.231 -11.202 14.142 1.00 73.19 112 PRO A O 1
ATOM 857 N N . SER A 1 113 ? -8.454 -9.714 15.305 1.00 81.69 113 SER A N 1
ATOM 858 C CA . SER A 1 113 ? -9.714 -9.975 14.611 1.00 81.69 113 SER A CA 1
ATOM 859 C C . SER A 1 113 ? -9.710 -9.361 13.208 1.00 81.69 113 SER A C 1
ATOM 861 O O . SER A 1 113 ? -9.100 -8.319 12.953 1.00 81.69 113 SER A O 1
ATOM 863 N N . LEU A 1 114 ? -10.404 -10.010 12.269 1.00 81.56 114 LEU A N 1
ATOM 864 C CA . LEU A 1 114 ? -10.568 -9.507 10.899 1.00 81.56 114 LEU A CA 1
ATOM 865 C C . LEU A 1 114 ? -11.702 -8.474 10.775 1.00 81.56 114 LEU A C 1
ATOM 867 O O . LEU A 1 114 ? -11.889 -7.909 9.693 1.00 81.56 114 LEU A O 1
ATOM 871 N N . ALA A 1 115 ? -12.471 -8.261 11.845 1.00 87.88 115 ALA A N 1
ATOM 872 C CA . ALA A 1 115 ? -13.548 -7.282 11.913 1.00 87.88 115 ALA A CA 1
ATOM 873 C C . ALA A 1 115 ? -13.027 -5.843 12.089 1.00 87.88 115 ALA A C 1
ATOM 875 O O . ALA A 1 115 ? -11.912 -5.613 12.563 1.00 87.88 115 ALA A O 1
ATOM 876 N N . ASP A 1 116 ? -13.856 -4.863 11.726 1.00 88.44 116 ASP A N 1
ATOM 877 C CA . ASP A 1 116 ? -13.602 -3.446 12.001 1.00 88.44 116 ASP A CA 1
ATOM 878 C C . ASP A 1 116 ? -14.132 -3.093 13.397 1.00 88.44 116 ASP A C 1
ATOM 880 O O . ASP A 1 116 ? -15.315 -2.793 13.568 1.00 88.44 116 ASP A O 1
ATOM 884 N N . VAL A 1 117 ? -13.274 -3.188 14.415 1.00 92.50 117 VAL A N 1
ATOM 885 C CA . VAL A 1 117 ? -13.644 -2.869 15.803 1.00 92.50 117 VAL A CA 1
ATOM 886 C C . VAL A 1 117 ? -13.053 -1.528 16.213 1.00 92.50 117 VAL A C 1
ATOM 888 O O . VAL A 1 117 ? -11.844 -1.308 16.096 1.00 92.50 117 VAL A O 1
ATOM 891 N N . VAL A 1 118 ? -13.902 -0.650 16.746 1.00 92.75 118 VAL A N 1
ATOM 892 C CA . VAL A 1 118 ? -13.517 0.654 17.291 1.00 92.75 118 VAL A CA 1
ATOM 893 C C . VAL A 1 118 ? -14.109 0.833 18.683 1.00 92.75 118 VAL A C 1
ATOM 895 O O . VAL A 1 118 ? -15.298 0.602 18.891 1.00 92.75 118 VAL A O 1
ATOM 898 N N . MET A 1 119 ? -13.291 1.301 19.625 1.00 92.56 119 MET A N 1
ATOM 899 C CA . MET A 1 119 ? -13.699 1.590 20.997 1.00 92.56 119 MET A CA 1
ATOM 900 C C . MET A 1 119 ? -13.425 3.044 21.374 1.00 92.56 119 MET A C 1
ATOM 902 O O . MET A 1 119 ? -12.296 3.529 21.245 1.00 92.56 119 MET A O 1
ATOM 906 N N . LEU A 1 120 ? -14.454 3.707 21.901 1.00 91.50 120 LEU A N 1
ATOM 907 C CA . LEU A 1 120 ? -14.392 5.026 22.515 1.00 91.50 120 LEU A CA 1
ATOM 908 C C . LEU A 1 120 ? -14.544 4.892 24.037 1.00 91.50 120 LEU A C 1
ATOM 910 O O . LEU A 1 120 ? -15.608 4.517 24.530 1.00 91.50 120 LEU A O 1
ATOM 914 N N . SER A 1 121 ? -13.487 5.211 24.779 1.00 88.00 121 SER A N 1
ATOM 915 C CA . SER A 1 121 ? -13.478 5.145 26.241 1.00 88.00 121 SER A CA 1
ATOM 916 C C . SER A 1 121 ? -13.694 6.519 26.877 1.00 88.00 121 SER A C 1
ATOM 918 O O . SER A 1 121 ? -13.285 7.550 26.331 1.00 88.00 121 SER A O 1
ATOM 920 N N . GLY A 1 122 ? -14.323 6.532 28.054 1.00 75.12 122 GLY A N 1
ATOM 921 C CA . GLY A 1 122 ? -14.623 7.723 28.852 1.00 75.12 122 GLY A CA 1
ATOM 922 C C . GLY A 1 122 ? -13.384 8.466 29.328 1.00 75.12 122 GLY A C 1
ATOM 923 O O . GLY A 1 122 ? -13.357 9.700 29.392 1.00 75.12 122 GLY A O 1
ATOM 924 N N . CYS A 1 123 ? -12.333 7.712 29.628 1.00 71.88 123 CYS A N 1
ATOM 925 C CA . CYS A 1 123 ? -11.143 8.233 30.265 1.00 71.88 123 CYS A CA 1
ATOM 926 C C . CYS A 1 123 ? -9.914 7.362 29.960 1.00 71.88 123 CYS A C 1
ATOM 928 O O . CYS A 1 123 ? -10.008 6.294 29.353 1.00 71.88 123 CYS A O 1
ATOM 930 N N . LYS A 1 124 ? -8.735 7.854 30.353 1.00 65.31 124 LYS A N 1
ATOM 931 C CA . LYS A 1 124 ? -7.508 7.044 30.401 1.00 65.31 124 LYS A CA 1
ATOM 932 C C . LYS A 1 124 ? -7.576 6.035 31.551 1.00 65.31 124 LYS A C 1
ATOM 934 O O . LYS A 1 124 ? -8.338 6.245 32.494 1.00 65.31 124 LYS A O 1
ATOM 939 N N . ASP A 1 125 ? -6.678 5.058 31.539 1.00 56.72 125 ASP A N 1
ATOM 940 C CA . ASP A 1 125 ? -6.587 4.021 32.582 1.00 56.72 125 ASP A CA 1
ATOM 941 C C . ASP A 1 125 ? -6.196 4.598 33.948 1.00 56.72 125 ASP A C 1
ATOM 943 O O . ASP A 1 125 ? -6.511 4.048 34.990 1.00 56.72 125 ASP A O 1
ATOM 947 N N . SER A 1 126 ? -5.596 5.790 33.977 1.00 55.28 126 SER A N 1
ATOM 948 C CA . SER A 1 126 ? -5.280 6.520 35.211 1.00 55.28 126 SER A CA 1
ATOM 949 C C . SER A 1 126 ? -6.349 7.527 35.652 1.00 55.28 126 SER A C 1
ATOM 951 O O . SER A 1 126 ? -6.095 8.345 36.538 1.00 55.28 126 SER A O 1
ATOM 953 N N . GLN A 1 127 ? -7.522 7.538 35.013 1.00 65.94 127 GLN A N 1
ATOM 954 C CA . GLN A 1 127 ? -8.565 8.539 35.235 1.00 65.94 127 GLN A CA 1
ATOM 955 C C . GLN A 1 127 ? -9.903 7.914 35.647 1.00 65.94 127 GLN A C 1
ATOM 957 O O . GLN A 1 127 ? -10.204 6.757 35.368 1.00 65.94 127 GLN A O 1
ATOM 962 N N . THR A 1 128 ? -10.721 8.736 36.299 1.00 65.06 128 THR A N 1
ATOM 963 C CA . THR A 1 128 ? -12.090 8.415 36.716 1.00 65.06 128 THR A CA 1
ATOM 964 C C . THR A 1 128 ? -13.076 8.988 35.696 1.00 65.06 128 THR A C 1
ATOM 966 O O . THR A 1 128 ? -12.879 10.121 35.246 1.00 65.06 128 THR A O 1
ATOM 969 N N . SER A 1 129 ? -14.126 8.238 35.346 1.00 64.75 129 SER A N 1
ATOM 970 C CA . SER A 1 129 ? -15.257 8.803 34.599 1.00 64.75 129 SER A CA 1
ATOM 971 C C . SER A 1 129 ? -16.185 9.567 35.547 1.00 64.75 129 SER A C 1
ATOM 973 O O . SER A 1 129 ? -16.363 9.166 36.699 1.00 64.75 129 SER A O 1
ATOM 975 N N . ALA A 1 130 ? -16.731 10.691 35.088 1.00 68.19 130 ALA A N 1
ATOM 976 C CA . ALA A 1 130 ? -17.552 11.593 35.892 1.00 68.19 130 ALA A CA 1
ATOM 977 C C . ALA A 1 130 ? -19.014 11.620 35.435 1.00 68.19 130 ALA A C 1
ATOM 979 O O . ALA A 1 130 ? -19.309 11.512 34.245 1.00 68.19 130 ALA A O 1
ATOM 980 N N . ASP A 1 131 ? -19.921 11.883 36.375 1.00 71.81 131 ASP A N 1
ATOM 981 C CA . ASP A 1 131 ? -21.314 12.190 36.061 1.00 71.81 131 ASP A CA 1
ATOM 982 C C . ASP A 1 131 ? -21.473 13.661 35.649 1.00 71.81 131 ASP A C 1
ATOM 984 O O . ASP A 1 131 ? -20.971 14.588 36.289 1.00 71.81 131 ASP A O 1
ATOM 988 N N . ALA A 1 132 ? -22.224 13.886 34.579 1.00 62.84 132 ALA A N 1
ATOM 989 C CA . ALA A 1 132 ? -22.796 15.166 34.213 1.00 62.84 132 ALA A CA 1
ATOM 990 C C . ALA A 1 132 ? -24.066 15.457 35.023 1.00 62.84 132 ALA A C 1
ATOM 992 O O . ALA A 1 132 ? -24.977 14.632 35.137 1.00 62.84 132 ALA A O 1
ATOM 993 N N . GLY A 1 133 ? -24.138 16.683 35.544 1.00 66.12 133 GLY A N 1
ATOM 994 C CA . GLY A 1 133 ? -25.292 17.178 36.286 1.00 66.12 133 GLY A CA 1
ATOM 995 C C . GLY A 1 133 ? -26.547 17.357 35.425 1.00 66.12 133 GLY A C 1
ATOM 996 O O . GLY A 1 133 ? -26.493 17.470 34.197 1.00 66.12 133 GLY A O 1
ATOM 997 N N . VAL A 1 134 ? -27.695 17.425 36.103 1.00 60.62 134 VAL A N 1
ATOM 998 C CA . VAL A 1 134 ? -28.998 17.721 35.489 1.00 60.62 134 VAL A CA 1
ATOM 999 C C . VAL A 1 134 ? -28.939 19.070 34.761 1.00 60.62 134 VAL A C 1
ATOM 1001 O O . VAL A 1 134 ? -28.457 20.056 35.311 1.00 60.62 134 VAL A O 1
ATOM 1004 N N . GLY A 1 135 ? -29.441 19.119 33.527 1.00 58.41 135 GLY A N 1
ATOM 1005 C CA . GLY A 1 135 ? -29.481 20.313 32.679 1.00 58.41 135 GLY A CA 1
ATOM 1006 C C . GLY A 1 135 ? -28.327 20.431 31.679 1.00 58.41 135 GLY A C 1
ATOM 1007 O O . GLY A 1 135 ? -28.471 21.144 30.683 1.00 58.41 135 GLY A O 1
ATOM 1008 N N . LEU A 1 136 ? -27.215 19.707 31.862 1.00 70.56 136 LEU A N 1
ATOM 1009 C CA . LEU A 1 136 ? -26.110 19.741 30.901 1.00 70.56 136 LEU A CA 1
ATOM 1010 C C . LEU A 1 136 ? -26.523 19.081 29.576 1.00 70.56 136 LEU A C 1
ATOM 1012 O O . LEU A 1 136 ? -27.070 17.980 29.578 1.00 70.56 136 LEU A O 1
ATOM 1016 N N . ALA A 1 137 ? -26.290 19.764 28.448 1.00 67.50 137 ALA A N 1
ATOM 1017 C CA . ALA A 1 137 ? -26.699 19.320 27.105 1.00 67.50 137 ALA A CA 1
ATOM 1018 C C . ALA A 1 137 ? -28.184 18.884 27.015 1.00 67.50 137 ALA A C 1
ATOM 1020 O O . ALA A 1 137 ? -28.555 17.954 26.294 1.00 67.50 137 ALA A O 1
ATOM 1021 N N . GLY A 1 138 ? -29.063 19.522 27.797 1.00 67.38 138 GLY A N 1
ATOM 1022 C CA . GLY A 1 138 ? -30.493 19.203 27.819 1.00 67.38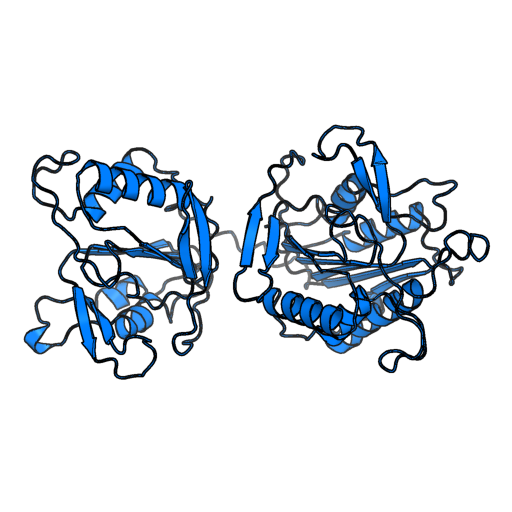 138 GLY A CA 1
ATOM 1023 C C . GLY A 1 138 ? -30.847 17.881 28.511 1.00 67.38 138 GLY A C 1
ATOM 1024 O O . GLY A 1 138 ? -31.949 17.374 28.312 1.00 67.38 138 GLY A O 1
ATOM 1025 N N . ASN A 1 139 ? -29.944 17.302 29.309 1.00 70.56 139 ASN A N 1
ATOM 1026 C CA . ASN A 1 139 ? -30.253 16.133 30.129 1.00 70.56 139 ASN A CA 1
ATOM 1027 C C . ASN A 1 139 ? -31.277 16.495 31.220 1.00 70.56 139 ASN A C 1
ATOM 1029 O O . ASN A 1 139 ? -31.072 17.425 31.997 1.00 70.56 139 ASN A O 1
ATOM 1033 N N . THR A 1 140 ? -32.362 15.729 31.331 1.00 71.31 140 THR A N 1
ATOM 1034 C CA . THR A 1 140 ? -33.383 15.910 32.383 1.00 71.31 140 THR A CA 1
ATOM 1035 C C . THR A 1 140 ? -33.046 15.171 33.684 1.00 71.31 140 THR A C 1
ATOM 1037 O O . THR A 1 140 ? -33.726 15.353 34.693 1.00 71.31 140 THR A O 1
ATOM 1040 N N . LYS A 1 141 ? -31.993 14.343 33.670 1.00 75.44 141 LYS A N 1
ATOM 1041 C CA . LYS A 1 141 ? -31.455 13.558 34.794 1.00 75.44 141 LYS A CA 1
ATOM 1042 C C . LYS A 1 141 ? -29.922 13.565 34.747 1.00 75.44 141 LYS A C 1
ATOM 1044 O O . LYS A 1 141 ? -29.354 13.983 33.742 1.00 75.44 141 LYS A O 1
ATOM 1049 N N . ALA A 1 142 ? -29.265 13.113 35.816 1.00 73.88 142 ALA A N 1
ATOM 1050 C CA . ALA A 1 142 ? -27.822 12.871 35.786 1.00 73.88 142 ALA A CA 1
ATOM 1051 C C . ALA A 1 142 ? -27.483 11.805 34.726 1.00 73.88 142 ALA A C 1
ATOM 1053 O O . ALA A 1 142 ? -28.255 10.863 34.531 1.00 73.88 142 ALA A O 1
ATOM 1054 N N . ALA A 1 143 ? -26.363 11.977 34.030 1.00 79.25 143 ALA A N 1
ATOM 1055 C CA . ALA A 1 143 ? -25.889 11.075 32.979 1.00 79.25 143 ALA A CA 1
ATOM 1056 C C . ALA A 1 143 ? -24.360 11.073 32.952 1.00 79.25 143 ALA A C 1
ATOM 1058 O O . ALA A 1 143 ? -23.764 12.044 33.391 1.00 79.25 143 ALA A O 1
ATOM 1059 N N . GLY A 1 144 ? -23.713 10.054 32.388 1.00 81.69 144 GLY A N 1
ATOM 1060 C CA . GLY A 1 144 ? -22.255 10.059 32.249 1.00 81.69 144 GLY A CA 1
ATOM 1061 C C . GLY A 1 144 ? -21.762 11.238 31.399 1.00 81.69 144 GLY A C 1
ATOM 1062 O O . GLY A 1 144 ? -22.372 11.610 30.385 1.00 81.69 144 GLY A O 1
ATOM 1063 N N . ALA A 1 145 ? -20.680 11.889 31.823 1.00 83.44 145 ALA A N 1
ATOM 1064 C CA . ALA A 1 145 ? -20.164 13.077 31.154 1.00 83.44 145 ALA A CA 1
ATOM 1065 C C . ALA A 1 145 ? -19.607 12.751 29.761 1.00 83.44 145 ALA A C 1
ATOM 1067 O O . ALA A 1 145 ? -19.783 13.557 28.843 1.00 83.44 145 ALA A O 1
ATOM 1068 N N . MET A 1 146 ? -19.006 11.569 29.556 1.00 86.38 146 MET A N 1
ATOM 1069 C CA . MET A 1 146 ? -18.569 11.163 28.216 1.00 86.38 146 MET A CA 1
ATOM 1070 C C . MET A 1 146 ? -19.771 10.872 27.318 1.00 86.38 146 MET A C 1
ATOM 1072 O O . MET A 1 146 ? -19.823 11.403 26.209 1.00 86.38 146 MET A O 1
ATOM 1076 N N . THR A 1 147 ? -20.769 10.136 27.812 1.00 85.88 147 THR A N 1
ATOM 1077 C CA . THR A 1 147 ? -22.016 9.869 27.076 1.00 85.88 147 THR A CA 1
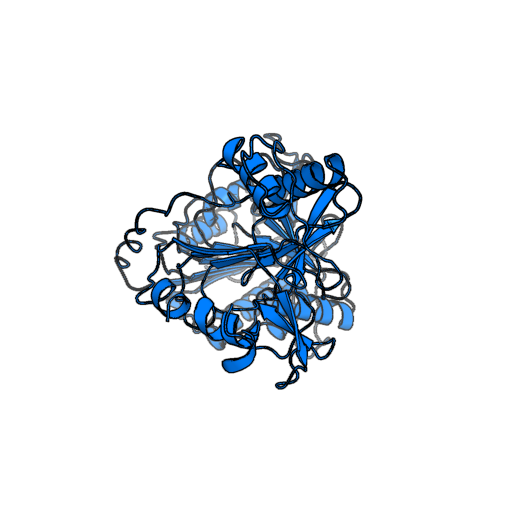ATOM 1078 C C . THR A 1 147 ? -22.707 11.172 26.669 1.00 85.88 147 THR A C 1
ATOM 1080 O O . THR A 1 147 ? -23.178 11.323 25.540 1.00 85.88 147 THR A O 1
ATOM 1083 N N . THR A 1 148 ? -22.708 12.161 27.566 1.00 87.06 148 THR A N 1
ATOM 1084 C CA . THR A 1 148 ? -23.258 13.498 27.309 1.00 87.06 148 THR A CA 1
ATOM 1085 C C . THR A 1 148 ? -22.482 14.224 26.209 1.00 87.06 148 THR A C 1
ATOM 1087 O O . THR A 1 148 ? -23.091 14.781 25.297 1.00 87.06 148 THR A O 1
ATOM 1090 N N . ALA A 1 149 ? -21.147 14.180 26.247 1.00 89.19 149 ALA A N 1
ATOM 1091 C CA . ALA A 1 149 ? -20.300 14.772 25.214 1.00 89.19 149 ALA A CA 1
ATOM 1092 C C . ALA A 1 149 ? -20.484 14.092 23.849 1.00 89.19 149 ALA A C 1
ATOM 1094 O O . ALA A 1 149 ? -20.561 14.772 22.829 1.00 89.19 149 ALA A O 1
ATOM 1095 N N . PHE A 1 150 ? -20.575 12.760 23.830 1.00 89.88 150 PHE A N 1
ATOM 1096 C CA . PHE A 1 150 ? -20.801 11.978 22.618 1.00 89.88 150 PHE A CA 1
ATOM 1097 C C . PHE A 1 150 ? -22.135 12.348 21.962 1.00 89.88 150 PHE A C 1
ATOM 1099 O O . PHE A 1 150 ? -22.166 12.709 20.784 1.00 89.88 150 PHE A O 1
ATOM 1106 N N . ARG A 1 151 ? -23.223 12.343 22.746 1.00 88.94 151 ARG A N 1
ATOM 1107 C CA . ARG A 1 151 ? -24.563 12.741 22.292 1.00 88.94 151 ARG A CA 1
ATOM 1108 C C . ARG A 1 151 ? -24.558 14.150 21.707 1.00 88.94 151 ARG A C 1
ATOM 1110 O O . ARG A 1 151 ? -25.101 14.357 20.628 1.00 88.94 151 ARG A O 1
ATOM 1117 N N . GLU A 1 152 ? -23.957 15.105 22.411 1.00 89.00 152 GLU A N 1
ATOM 1118 C CA . GLU A 1 152 ? -23.921 16.506 21.985 1.00 89.00 152 GLU A CA 1
ATOM 1119 C C . GLU A 1 152 ? -23.244 16.683 20.619 1.00 89.00 152 GLU A C 1
ATOM 1121 O O . GLU A 1 152 ? -23.687 17.494 19.806 1.00 89.00 152 GLU A O 1
ATOM 1126 N N . VAL A 1 153 ? -22.181 15.919 20.355 1.00 89.12 153 VAL A N 1
ATOM 1127 C CA . VAL A 1 153 ? -21.450 15.993 19.088 1.00 89.12 153 VAL A CA 1
ATOM 1128 C C . VAL A 1 153 ? -22.206 15.295 17.960 1.00 89.12 153 VAL A C 1
ATOM 1130 O O . VAL A 1 153 ? -22.446 15.915 16.926 1.00 89.12 153 VAL A O 1
ATOM 1133 N N . ILE A 1 154 ? -22.622 14.041 18.157 1.00 86.94 154 ILE A N 1
ATOM 1134 C CA . ILE A 1 154 ? -23.260 13.243 17.097 1.00 86.94 154 ILE A CA 1
ATOM 1135 C C . ILE A 1 154 ? -24.620 13.811 16.685 1.00 86.94 154 ILE A C 1
ATOM 1137 O O . ILE A 1 154 ? -24.937 13.826 15.501 1.00 86.94 154 ILE A O 1
ATOM 1141 N N . VAL A 1 155 ? -25.410 14.352 17.620 1.00 86.25 155 VAL A N 1
ATOM 1142 C CA . VAL A 1 155 ? -26.700 14.985 17.281 1.00 86.25 155 VAL A CA 1
ATOM 1143 C C . VAL A 1 155 ? -26.510 16.226 16.402 1.00 86.25 155 VAL A C 1
ATOM 1145 O O . VAL A 1 155 ? -27.367 16.538 15.580 1.00 86.25 155 VAL A O 1
ATOM 1148 N N . LYS A 1 156 ? -25.393 16.943 16.561 1.00 87.00 156 LYS A N 1
ATOM 1149 C CA . LYS A 1 156 ? -25.072 18.129 15.755 1.00 87.00 156 LYS A CA 1
ATOM 1150 C C . LYS A 1 156 ? -24.405 17.790 14.428 1.00 87.00 156 LYS A C 1
ATOM 1152 O O . LYS A 1 156 ? -24.476 18.593 13.502 1.00 87.00 156 LYS A O 1
ATOM 1157 N N . ASN A 1 157 ? -23.725 16.652 14.358 1.00 84.75 157 ASN A N 1
ATOM 1158 C CA . ASN A 1 157 ? -22.998 16.213 13.182 1.00 84.75 157 ASN A CA 1
ATOM 1159 C C . ASN A 1 157 ? -23.004 14.683 13.106 1.00 84.75 157 ASN A C 1
ATOM 1161 O O . ASN A 1 157 ? -22.098 14.023 13.618 1.00 84.75 157 ASN A O 1
ATOM 1165 N N . MET A 1 158 ? -24.036 14.134 12.466 1.00 82.00 158 MET A N 1
ATOM 1166 C CA . MET A 1 158 ? -24.167 12.687 12.279 1.00 82.00 158 MET A CA 1
ATOM 1167 C C . MET A 1 158 ? -23.047 12.111 11.407 1.00 82.00 158 MET A C 1
ATOM 1169 O O . MET A 1 158 ? -22.612 10.990 11.645 1.00 82.00 158 MET A O 1
ATOM 1173 N N . ASP A 1 159 ? -22.522 12.911 10.477 1.00 82.19 159 ASP A N 1
ATOM 1174 C CA . ASP A 1 159 ? -21.445 12.525 9.561 1.00 82.19 159 ASP A CA 1
ATOM 1175 C C . ASP A 1 159 ? -20.048 12.850 10.115 1.00 82.19 159 ASP A C 1
ATOM 1177 O O . ASP A 1 159 ? -19.060 12.910 9.376 1.00 82.19 159 ASP A O 1
ATOM 1181 N N . ALA A 1 160 ? -19.938 13.097 11.426 1.00 83.44 160 ALA A N 1
ATOM 1182 C CA . ALA A 1 160 ? -18.666 13.412 12.055 1.00 83.44 160 ALA A CA 1
ATOM 1183 C C . ALA A 1 160 ? -17.656 12.280 11.830 1.00 83.44 160 ALA A C 1
ATOM 1185 O O . ALA A 1 160 ? -17.890 11.119 12.178 1.00 83.44 160 ALA A O 1
ATOM 1186 N N . SER A 1 161 ? -16.489 12.640 11.299 1.00 85.50 161 SER A N 1
ATOM 1187 C CA . SER A 1 161 ? -15.366 11.717 11.208 1.00 85.50 161 SER A CA 1
ATOM 1188 C C . SER A 1 161 ? -14.816 11.362 12.593 1.00 85.50 161 SER A C 1
ATOM 1190 O O . SER A 1 161 ? -15.033 12.090 13.569 1.00 85.50 161 SER A O 1
ATOM 1192 N N . PHE A 1 162 ? -14.037 10.283 12.692 1.00 85.50 162 PHE A N 1
ATOM 1193 C CA . PHE A 1 162 ? -13.368 9.898 13.943 1.00 85.50 162 PHE A CA 1
ATOM 1194 C C . PHE A 1 162 ? -12.544 11.044 14.557 1.00 85.50 162 PHE A C 1
ATOM 1196 O O . PHE A 1 162 ? -12.609 11.268 15.771 1.00 85.50 162 PHE A O 1
ATOM 1203 N N . HIS A 1 163 ? -11.793 11.797 13.741 1.00 82.31 163 HIS A N 1
ATOM 1204 C CA . HIS A 1 163 ? -11.003 12.925 14.246 1.00 82.31 163 HIS A CA 1
ATOM 1205 C C . HIS A 1 163 ? -11.879 14.095 14.716 1.00 82.31 163 HIS A C 1
ATOM 1207 O O . HIS A 1 163 ? -11.579 14.701 15.752 1.00 82.31 163 HIS A O 1
ATOM 1213 N N . VAL A 1 164 ? -12.964 14.407 13.993 1.00 84.12 164 VAL A N 1
ATOM 1214 C CA . VAL A 1 164 ? -13.895 15.482 14.364 1.00 84.12 164 VAL A CA 1
ATOM 1215 C C . VAL A 1 164 ? -14.600 15.128 15.665 1.00 84.12 164 VAL A C 1
ATOM 1217 O O . VAL A 1 164 ? -14.584 15.940 16.592 1.00 84.12 164 VAL A O 1
ATOM 1220 N N . LEU A 1 165 ? -15.147 13.915 15.768 1.00 89.00 165 LEU A N 1
ATOM 1221 C CA . LEU A 1 165 ? -15.860 13.447 16.952 1.00 89.00 165 LEU A CA 1
ATOM 1222 C C . LEU A 1 165 ? -14.974 13.523 18.200 1.00 89.00 165 LEU A C 1
ATOM 1224 O O . LEU A 1 165 ? -15.315 14.211 19.164 1.00 89.00 165 LEU A O 1
ATOM 1228 N N . LEU A 1 166 ? -13.805 12.871 18.172 1.00 89.31 166 LEU A N 1
ATOM 1229 C CA . LEU A 1 166 ? -12.896 12.830 19.320 1.00 89.31 166 LEU A CA 1
ATOM 1230 C C . LEU A 1 166 ? -12.433 14.239 19.721 1.00 89.31 166 LEU A C 1
ATOM 1232 O O . LEU A 1 166 ? -12.376 14.573 20.909 1.00 89.31 166 LEU A O 1
ATOM 1236 N N . GLY A 1 167 ? -12.114 15.081 18.734 1.00 86.81 167 GLY A N 1
ATOM 1237 C CA . GLY A 1 167 ? -11.689 16.459 18.954 1.00 86.81 167 GLY A CA 1
ATOM 1238 C C . GLY A 1 167 ? -12.786 17.321 19.579 1.00 86.81 167 GLY A C 1
ATOM 1239 O O . GLY A 1 167 ? -12.521 18.067 20.526 1.00 86.81 167 GLY A O 1
ATOM 1240 N N . GLN A 1 168 ? -14.020 17.215 19.087 1.00 88.56 168 GLN A N 1
ATOM 1241 C CA . GLN A 1 168 ? -15.158 17.983 19.591 1.00 88.56 168 GLN A CA 1
ATOM 1242 C C . GLN A 1 168 ? -15.601 17.512 20.979 1.00 88.56 168 GLN A C 1
ATOM 1244 O O . GLN A 1 168 ? -15.833 18.357 21.843 1.00 88.56 168 GLN A O 1
ATOM 1249 N N . MET A 1 169 ? -15.606 16.204 21.249 1.00 90.12 169 MET A N 1
ATOM 1250 C CA . MET A 1 169 ? -15.900 15.672 22.585 1.00 90.12 169 MET A CA 1
ATOM 1251 C C . MET A 1 169 ? -14.891 16.162 23.627 1.00 90.12 169 MET A C 1
ATOM 1253 O O . MET A 1 169 ? -15.277 16.629 24.698 1.00 90.12 169 MET A O 1
ATOM 1257 N N . ARG A 1 170 ? -13.589 16.129 23.308 1.00 90.31 170 ARG A N 1
ATOM 1258 C CA . ARG A 1 170 ? -12.534 16.650 24.197 1.00 90.31 170 ARG A CA 1
ATOM 1259 C C . ARG A 1 170 ? -12.684 18.150 24.452 1.00 90.31 170 ARG A C 1
ATOM 1261 O O . ARG A 1 170 ? -12.506 18.594 25.584 1.00 90.31 170 ARG A O 1
ATOM 1268 N N . LYS A 1 171 ? -13.029 18.932 23.421 1.00 89.25 171 LYS A N 1
ATOM 1269 C CA . LYS A 1 171 ? -13.314 20.371 23.564 1.00 89.25 171 LYS A CA 1
ATOM 1270 C C . LYS A 1 171 ? -14.525 20.613 24.464 1.00 89.25 171 LYS A C 1
ATOM 1272 O O . LYS A 1 171 ? -14.442 21.460 25.349 1.00 89.25 171 LYS A O 1
ATOM 1277 N N . PHE A 1 172 ? -15.605 19.857 24.269 1.00 89.44 172 PHE A N 1
ATOM 1278 C CA . PHE A 1 172 ? -16.818 19.953 25.078 1.00 89.44 172 PHE A CA 1
ATOM 1279 C C . PHE A 1 172 ? -16.530 19.658 26.553 1.00 89.44 172 PHE A C 1
ATOM 1281 O O . PHE A 1 172 ? -16.800 20.498 27.405 1.00 89.44 172 PHE A O 1
ATOM 1288 N N . LEU A 1 173 ? -15.904 18.519 26.858 1.00 89.06 173 LEU A N 1
ATOM 1289 C CA . LEU A 1 173 ? -15.597 18.126 28.237 1.00 89.06 173 LEU A CA 1
ATOM 1290 C C . LEU A 1 173 ? -14.696 19.138 28.947 1.00 89.06 173 LEU A C 1
ATOM 1292 O O . LEU A 1 173 ? -14.972 19.513 30.085 1.00 89.06 173 LEU A O 1
ATOM 1296 N N . LYS A 1 174 ? -13.672 19.646 28.251 1.00 88.88 174 LYS A N 1
ATOM 1297 C CA . LYS A 1 174 ? -12.793 20.693 28.781 1.00 88.88 174 LYS A CA 1
ATOM 1298 C C . LYS A 1 174 ? -13.553 21.992 29.066 1.00 88.88 174 LYS A C 1
ATOM 1300 O O . LYS A 1 174 ? -13.305 22.620 30.090 1.00 88.88 174 LYS A O 1
ATOM 1305 N N . ALA A 1 175 ? -14.469 22.391 28.180 1.00 88.06 175 ALA A N 1
ATOM 1306 C CA . ALA A 1 175 ? -15.299 23.583 28.366 1.00 88.06 175 ALA A CA 1
ATOM 1307 C C . ALA A 1 175 ? -16.267 23.450 29.552 1.00 88.06 175 ALA A C 1
ATOM 1309 O O . ALA A 1 175 ? -16.603 24.449 30.175 1.00 88.06 175 ALA A O 1
ATOM 1310 N N . GLN A 1 176 ? -16.672 22.223 29.884 1.00 87.56 176 GLN A N 1
ATOM 1311 C CA . GLN A 1 176 ? -17.497 21.904 31.052 1.00 87.56 176 GLN A CA 1
ATOM 1312 C C . GLN A 1 176 ? -16.668 21.567 32.306 1.00 87.56 176 GLN A C 1
ATOM 1314 O O . GLN A 1 176 ? -17.212 21.076 33.289 1.00 87.56 176 GLN A O 1
ATOM 1319 N N . HIS A 1 177 ? -15.356 21.834 32.288 1.00 87.50 177 HIS A N 1
ATOM 1320 C CA . HIS A 1 177 ? -14.428 21.618 33.405 1.00 87.50 177 HIS A CA 1
ATOM 1321 C C . HIS A 1 177 ? -14.263 20.159 33.866 1.00 87.50 177 HIS A C 1
ATOM 1323 O O . HIS A 1 177 ? -13.791 19.913 34.977 1.00 87.50 177 HIS A O 1
ATOM 1329 N N . PHE A 1 178 ? -14.566 19.179 33.011 1.00 85.75 178 PHE A N 1
ATOM 1330 C CA . PHE A 1 178 ? -14.222 17.785 33.288 1.00 85.75 178 PHE A CA 1
ATOM 1331 C C . PHE A 1 178 ? -12.729 17.529 33.045 1.00 85.75 178 PHE A C 1
ATOM 1333 O O . PHE A 1 178 ? -12.147 18.001 32.067 1.00 85.75 178 PHE A O 1
ATOM 1340 N N . SER A 1 179 ? -12.107 16.743 33.927 1.00 82.38 179 SER A N 1
ATOM 1341 C CA . SER A 1 179 ? -10.699 16.331 33.817 1.00 82.38 179 SER A CA 1
ATOM 1342 C C . SER A 1 179 ? -10.494 15.100 32.926 1.00 82.38 179 SER A C 1
ATOM 1344 O O . SER A 1 179 ? -9.375 14.846 32.467 1.00 82.38 179 SER A O 1
ATOM 1346 N N . GLN A 1 180 ? -11.557 14.332 32.680 1.00 83.12 180 GLN A N 1
ATOM 1347 C CA . GLN A 1 180 ? -11.513 13.117 31.873 1.00 83.12 180 GLN A CA 1
ATOM 1348 C C . GLN A 1 180 ? -11.186 13.424 30.407 1.00 83.12 180 GLN A C 1
ATOM 1350 O O . GLN A 1 180 ? -11.628 14.426 29.838 1.00 83.12 180 GLN A O 1
ATOM 1355 N N . VAL A 1 181 ? -10.404 12.543 29.783 1.00 85.94 181 VAL A N 1
ATOM 1356 C CA . VAL A 1 181 ? -10.006 12.676 28.381 1.00 85.94 181 VAL A CA 1
ATOM 1357 C C . VAL A 1 181 ? -10.426 11.421 27.623 1.00 85.94 181 VAL A C 1
ATOM 1359 O O . VAL A 1 181 ? -9.759 10.394 27.784 1.00 85.94 181 VAL A O 1
ATOM 1362 N N . PRO A 1 182 ? -11.445 11.504 26.747 1.00 88.75 182 PRO A N 1
ATOM 1363 C CA . PRO A 1 182 ? -11.870 10.364 25.950 1.00 88.75 182 PRO A CA 1
ATOM 1364 C C . PRO A 1 182 ? -10.729 9.802 25.106 1.00 88.75 182 PRO A C 1
ATOM 1366 O O . PRO A 1 182 ? -9.951 10.579 24.528 1.00 88.75 182 PRO A O 1
ATOM 1369 N N . GLN A 1 183 ? -10.614 8.477 25.028 1.00 88.44 183 GLN A N 1
ATOM 1370 C CA . GLN A 1 183 ? -9.648 7.787 24.168 1.00 88.44 183 GLN A CA 1
ATOM 1371 C C . GLN A 1 183 ? -10.368 7.037 23.052 1.00 88.44 183 GLN A C 1
ATOM 1373 O O . GLN A 1 183 ? -11.485 6.570 23.232 1.00 88.44 183 GLN A O 1
ATOM 1378 N N . LEU A 1 184 ? -9.710 6.932 21.899 1.00 90.31 184 LEU A N 1
ATOM 1379 C CA . LEU A 1 184 ? -10.195 6.177 20.750 1.00 90.31 184 LEU A CA 1
ATOM 1380 C C . LEU A 1 184 ? -9.148 5.123 20.388 1.00 90.31 184 LEU A C 1
ATOM 1382 O O . LEU A 1 184 ? -7.960 5.444 20.264 1.00 90.31 184 LEU A O 1
ATOM 1386 N N . SER A 1 185 ? -9.586 3.881 20.234 1.00 89.81 185 SER A N 1
ATOM 1387 C CA . SER A 1 185 ? -8.741 2.735 19.893 1.00 89.81 185 SER A CA 1
ATOM 1388 C C . SER A 1 185 ? -9.427 1.829 18.875 1.00 89.81 185 SER A C 1
ATOM 1390 O O . SER A 1 185 ? -10.645 1.898 18.715 1.00 89.81 185 SER A O 1
ATOM 1392 N N . SER A 1 186 ? -8.647 1.036 18.144 1.00 89.31 186 SER A N 1
ATOM 1393 C CA . SER A 1 186 ? -9.158 0.212 17.046 1.00 89.31 186 SER A CA 1
ATOM 1394 C C . SER A 1 186 ? -8.375 -1.085 16.851 1.00 89.31 186 SER A C 1
ATOM 1396 O O . SER A 1 186 ? -7.183 -1.162 17.163 1.00 89.31 186 SER A O 1
ATOM 1398 N N . GLU A 1 187 ? -9.054 -2.100 16.315 1.00 88.12 187 GLU A N 1
ATOM 1399 C CA . GLU A 1 187 ? -8.458 -3.402 15.981 1.00 88.12 187 GLU A CA 1
ATOM 1400 C C . GLU A 1 187 ? -7.581 -3.333 14.732 1.00 88.12 187 GLU A C 1
ATOM 1402 O O . GLU A 1 187 ? -6.497 -3.908 14.676 1.00 88.12 187 GLU A O 1
ATOM 1407 N N . GLN A 1 188 ? -8.030 -2.570 13.740 1.00 82.75 188 GLN A N 1
ATOM 1408 C CA . GLN A 1 188 ? -7.302 -2.317 12.502 1.00 82.75 188 GLN A CA 1
ATOM 1409 C C . GLN A 1 188 ? -6.794 -0.874 12.468 1.00 82.75 188 GLN A C 1
ATOM 1411 O O . GLN A 1 188 ? -7.226 -0.026 13.256 1.00 82.75 188 GLN A O 1
ATOM 1416 N N . PHE A 1 189 ? -5.863 -0.575 11.559 1.00 76.69 189 PHE A N 1
ATOM 1417 C CA . PHE A 1 189 ? -5.413 0.801 11.359 1.00 76.69 189 PHE A CA 1
ATOM 1418 C C . PHE A 1 189 ? -6.605 1.678 10.944 1.00 76.69 189 PHE A C 1
ATOM 1420 O O . PHE A 1 189 ? -7.260 1.415 9.935 1.00 76.69 189 PHE A O 1
ATOM 1427 N N . LEU A 1 190 ? -6.903 2.704 11.742 1.00 75.94 190 LEU A N 1
ATOM 1428 C CA . LEU A 1 190 ? -8.119 3.498 11.598 1.00 75.94 190 LEU A CA 1
ATOM 1429 C C . LEU A 1 190 ? -7.908 4.681 10.649 1.00 75.94 190 LEU A C 1
ATOM 1431 O O . LEU A 1 190 ? -7.094 5.563 10.914 1.00 75.94 190 LEU A O 1
ATOM 1435 N N . ASN A 1 191 ? -8.695 4.751 9.575 1.00 76.31 191 ASN A N 1
ATOM 1436 C CA . ASN A 1 191 ? -8.784 5.966 8.769 1.00 76.31 191 ASN A CA 1
ATOM 1437 C C . ASN A 1 191 ? -9.626 7.012 9.519 1.00 76.31 191 ASN A C 1
ATOM 1439 O O . ASN A 1 191 ? -10.845 6.883 9.632 1.00 76.31 191 ASN A O 1
ATOM 1443 N N . LEU A 1 192 ? -8.960 8.053 10.020 1.00 76.31 192 LEU A N 1
ATOM 1444 C CA . LEU A 1 192 ? -9.555 9.073 10.882 1.00 76.31 192 LEU A CA 1
ATOM 1445 C C . LEU A 1 192 ? -10.541 10.018 10.179 1.00 76.31 192 LEU A C 1
ATOM 1447 O O . LEU A 1 192 ? -11.267 10.745 10.862 1.00 76.31 192 LEU A O 1
ATOM 1451 N N . ASP A 1 193 ? -10.566 10.020 8.848 1.00 76.56 193 ASP A N 1
ATOM 1452 C CA . ASP A 1 193 ? -11.469 10.840 8.035 1.00 76.56 193 ASP A CA 1
ATOM 1453 C C . ASP A 1 193 ? -12.784 10.124 7.718 1.00 76.56 193 ASP A C 1
ATOM 1455 O O . ASP A 1 193 ? -13.728 10.752 7.242 1.00 76.56 193 ASP A O 1
ATOM 1459 N N . ARG A 1 194 ? -12.882 8.821 8.012 1.00 78.00 194 ARG A N 1
ATOM 1460 C CA . ARG A 1 194 ? -14.146 8.090 7.890 1.00 78.00 194 ARG A CA 1
ATOM 1461 C C . ARG A 1 194 ? -15.139 8.546 8.953 1.00 78.00 1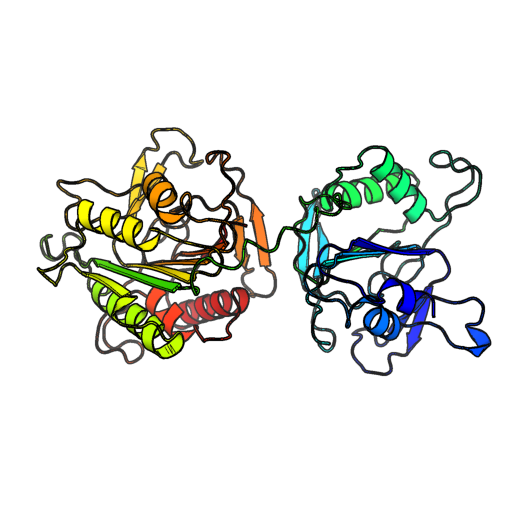94 ARG A C 1
ATOM 1463 O O . ARG A 1 194 ? -14.744 8.850 10.080 1.00 78.00 194 ARG A O 1
ATOM 1470 N N . CYS A 1 195 ? -16.421 8.542 8.584 1.00 83.50 195 CYS A N 1
ATOM 1471 C CA . CYS A 1 195 ? -17.534 8.761 9.504 1.00 83.50 195 CYS A CA 1
ATOM 1472 C C . CYS A 1 195 ? -17.462 7.772 10.681 1.00 83.50 195 CYS A C 1
ATOM 1474 O O . CYS A 1 195 ? -17.112 6.605 10.485 1.00 83.50 195 CYS A O 1
ATOM 1476 N N . PHE A 1 196 ? -17.774 8.243 11.892 1.00 82.94 196 PHE A N 1
ATOM 1477 C CA . PHE A 1 196 ? -17.768 7.424 13.106 1.00 82.94 196 PHE A CA 1
ATOM 1478 C C . PHE A 1 196 ? -18.884 6.367 13.100 1.00 82.94 196 PHE A C 1
ATOM 1480 O O . PHE A 1 196 ? -18.647 5.230 13.504 1.00 82.94 196 PHE A O 1
ATOM 1487 N N . MET A 1 197 ? -20.079 6.725 12.615 1.00 76.31 197 MET A N 1
ATOM 1488 C CA . MET A 1 197 ? -21.201 5.799 12.411 1.00 76.31 197 MET A CA 1
ATOM 1489 C C . MET A 1 197 ? -21.735 5.940 10.982 1.00 76.31 197 MET A C 1
ATOM 1491 O O . MET A 1 197 ? -22.774 6.566 10.779 1.00 76.31 197 MET A O 1
ATOM 1495 N N . PRO A 1 198 ? -21.043 5.407 9.964 1.00 72.19 198 PRO A N 1
ATOM 1496 C CA . PRO A 1 198 ? -21.620 5.397 8.631 1.00 72.19 198 PRO A CA 1
ATOM 1497 C C . PRO A 1 198 ? -22.828 4.456 8.621 1.00 72.19 198 PRO A C 1
ATOM 1499 O O . PRO A 1 198 ? -22.896 3.502 9.408 1.00 72.19 198 PRO A O 1
ATOM 1502 N N . GLU A 1 199 ? -23.770 4.717 7.717 1.00 69.06 199 GLU A N 1
ATOM 1503 C CA . GLU A 1 199 ? -24.863 3.784 7.461 1.00 69.06 199 GLU A CA 1
ATOM 1504 C C . GLU A 1 199 ? -24.299 2.392 7.157 1.00 69.06 199 GLU A C 1
ATOM 1506 O O . GLU A 1 199 ? -23.211 2.262 6.584 1.00 69.06 199 GLU A O 1
ATOM 1511 N N . ALA A 1 200 ? -25.017 1.352 7.591 1.00 62.72 200 ALA A N 1
ATOM 1512 C CA . ALA A 1 200 ? -24.701 -0.005 7.174 1.00 62.72 200 ALA A CA 1
ATOM 1513 C C . ALA A 1 200 ? -24.713 -0.017 5.649 1.00 62.72 200 ALA A C 1
ATOM 1515 O O . ALA A 1 200 ? -25.752 0.249 5.039 1.00 62.72 200 ALA A O 1
ATOM 1516 N N . GLU A 1 201 ? -23.547 -0.247 5.041 1.00 56.84 201 GLU A N 1
ATOM 1517 C CA . GLU A 1 201 ? -23.491 -0.390 3.596 1.00 56.84 201 GLU A CA 1
ATOM 1518 C C . GLU A 1 201 ? -24.467 -1.519 3.245 1.00 56.84 201 GLU A C 1
ATOM 1520 O O . GLU A 1 201 ? -24.400 -2.585 3.874 1.00 56.84 201 GLU A O 1
ATOM 1525 N N . PRO A 1 202 ? -25.412 -1.308 2.304 1.00 56.53 202 PRO A N 1
ATOM 1526 C CA . PRO A 1 202 ? -26.267 -2.397 1.853 1.00 56.53 202 PRO A CA 1
ATOM 1527 C C . PRO A 1 202 ? -25.340 -3.552 1.493 1.00 56.53 202 PRO A C 1
ATOM 1529 O O . PRO A 1 202 ? -24.283 -3.258 0.923 1.00 56.53 202 PRO A O 1
ATOM 1532 N N . PRO A 1 203 ? -25.684 -4.811 1.853 1.00 52.62 203 PRO A N 1
ATOM 1533 C CA . PRO A 1 203 ? -24.796 -5.950 1.681 1.00 52.62 203 PRO A CA 1
ATOM 1534 C C . PRO A 1 203 ? -24.213 -5.824 0.294 1.00 52.62 203 PRO A C 1
ATOM 1536 O O . PRO A 1 203 ? -24.958 -5.862 -0.691 1.00 52.62 203 PRO A O 1
ATOM 1539 N N . THR A 1 204 ? -22.914 -5.512 0.239 1.00 47.59 204 THR A N 1
ATOM 1540 C CA . THR A 1 204 ? -22.231 -5.317 -1.027 1.00 47.59 204 THR A CA 1
ATOM 1541 C C . THR A 1 204 ? -22.501 -6.626 -1.718 1.00 47.59 204 THR A C 1
ATOM 1543 O O . THR A 1 204 ? -22.095 -7.666 -1.194 1.00 47.59 204 THR A O 1
ATOM 1546 N N . VAL A 1 205 ? -23.302 -6.607 -2.793 1.00 47.22 205 VAL A N 1
ATOM 1547 C CA . VAL A 1 205 ? -23.508 -7.795 -3.614 1.00 47.22 205 VAL A CA 1
ATOM 1548 C C . VAL A 1 205 ? -22.093 -8.249 -3.868 1.00 47.22 205 VAL A C 1
ATOM 1550 O O . VAL A 1 205 ? -21.345 -7.487 -4.490 1.00 47.22 205 VAL A O 1
ATOM 1553 N N . ALA A 1 206 ? -21.697 -9.365 -3.233 1.00 48.34 206 ALA A N 1
ATOM 1554 C CA . ALA A 1 206 ? -20.313 -9.807 -3.236 1.00 48.34 206 ALA A CA 1
ATOM 1555 C C . ALA A 1 206 ? -19.870 -9.666 -4.685 1.00 48.34 206 ALA A C 1
ATOM 1557 O O . ALA A 1 206 ? -20.641 -10.139 -5.534 1.00 48.34 206 ALA A O 1
ATOM 1558 N N . PRO A 1 207 ? -18.794 -8.892 -4.967 1.00 53.41 207 PRO A N 1
ATOM 1559 C CA . PRO A 1 207 ? -18.484 -8.443 -6.319 1.00 53.41 207 PRO A CA 1
ATOM 1560 C C . PRO A 1 207 ? -18.716 -9.629 -7.228 1.00 53.41 207 PRO A C 1
ATOM 1562 O O . PRO A 1 207 ? -18.173 -10.694 -6.923 1.00 53.41 207 PRO A O 1
ATOM 1565 N N . ALA A 1 208 ? -19.660 -9.466 -8.170 1.00 53.66 208 ALA A N 1
ATOM 1566 C CA . ALA A 1 208 ? -20.312 -10.576 -8.861 1.00 53.66 208 ALA A CA 1
ATOM 1567 C C . ALA A 1 208 ? -19.288 -11.681 -9.104 1.00 53.66 208 ALA A C 1
ATOM 1569 O O . ALA A 1 208 ? -18.224 -11.364 -9.644 1.00 53.66 208 ALA A O 1
ATOM 1570 N N . ALA A 1 209 ? -19.578 -12.901 -8.615 1.00 53.72 209 ALA A N 1
ATOM 1571 C CA . ALA A 1 209 ? -18.640 -14.025 -8.617 1.00 53.72 209 ALA A CA 1
ATOM 1572 C C . ALA A 1 209 ? -17.786 -13.963 -9.887 1.00 53.72 209 ALA A C 1
ATOM 1574 O O . ALA A 1 209 ? -18.368 -13.862 -10.974 1.00 53.72 209 ALA A O 1
ATOM 1575 N N . PRO A 1 210 ? -16.449 -13.886 -9.750 1.00 58.19 210 PRO A N 1
ATOM 1576 C CA . PRO A 1 210 ? -15.604 -13.362 -10.806 1.00 58.19 210 PRO A CA 1
ATOM 1577 C C . PRO A 1 210 ? -15.896 -14.135 -12.090 1.00 58.19 210 PRO A C 1
ATOM 1579 O O . PRO A 1 210 ? -15.909 -15.367 -12.098 1.00 58.19 210 PRO A O 1
ATOM 1582 N N . SER A 1 211 ? -16.210 -13.402 -13.164 1.00 68.94 211 SER A N 1
ATOM 1583 C CA . SER A 1 211 ? -16.693 -13.965 -14.439 1.00 68.94 211 SER A CA 1
ATOM 1584 C C . SER A 1 211 ? -15.717 -14.967 -15.064 1.00 68.94 211 SER A C 1
ATOM 1586 O O . SER A 1 211 ? -16.072 -15.726 -15.965 1.00 68.94 211 SER A O 1
ATOM 1588 N N . ARG A 1 212 ? -14.484 -14.969 -14.559 1.00 84.12 212 ARG A N 1
ATOM 1589 C CA . ARG A 1 212 ? -13.416 -15.923 -14.808 1.00 84.12 212 ARG A CA 1
ATOM 1590 C C . ARG A 1 212 ? -12.586 -16.112 -13.531 1.00 84.12 212 ARG A C 1
ATOM 1592 O O . ARG A 1 212 ? -12.623 -15.251 -12.655 1.00 84.12 212 ARG A O 1
ATOM 1599 N N . PRO A 1 213 ? -11.770 -17.172 -13.439 1.00 84.94 213 PRO A N 1
ATOM 1600 C CA . PRO A 1 213 ? -10.755 -17.273 -12.397 1.00 84.94 213 PRO A CA 1
ATOM 1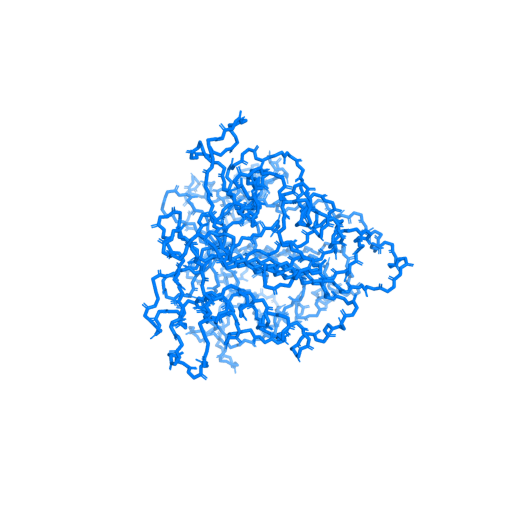601 C C . PRO A 1 213 ? -9.860 -16.017 -12.345 1.00 84.94 213 PRO A C 1
ATOM 1603 O O . PRO A 1 213 ? -9.559 -15.451 -13.409 1.00 84.94 213 PRO A O 1
ATOM 1606 N N . PRO A 1 214 ? -9.421 -15.585 -11.146 1.00 88.38 214 PRO A N 1
ATOM 1607 C CA . PRO A 1 214 ? -8.438 -14.518 -11.005 1.00 88.38 214 PRO A CA 1
ATOM 1608 C C . PRO A 1 214 ? -7.176 -14.811 -11.808 1.00 88.38 214 PRO A C 1
ATOM 1610 O O . PRO A 1 214 ? -6.707 -15.953 -11.851 1.00 88.38 214 PRO A O 1
ATOM 1613 N N . VAL A 1 215 ? -6.618 -13.783 -12.439 1.00 91.50 215 VAL A N 1
ATOM 1614 C CA . VAL A 1 215 ? -5.368 -13.899 -13.189 1.00 91.50 215 VAL A CA 1
ATOM 1615 C C . VAL A 1 215 ? -4.282 -13.041 -12.575 1.00 91.50 215 VAL A C 1
ATOM 1617 O O . VAL A 1 215 ? -4.528 -12.022 -11.930 1.00 91.50 215 VAL A O 1
ATOM 1620 N N . ARG A 1 216 ? -3.051 -13.476 -12.828 1.00 95.44 216 ARG A N 1
ATOM 1621 C CA . ARG A 1 216 ? -1.838 -12.746 -12.501 1.00 95.44 216 ARG A CA 1
ATOM 1622 C C . ARG A 1 216 ? -1.207 -12.223 -13.780 1.00 95.44 216 ARG A C 1
ATOM 1624 O O . ARG A 1 216 ? -1.140 -12.967 -14.759 1.00 95.44 216 ARG A O 1
ATOM 1631 N N . LYS A 1 217 ? -0.754 -10.969 -13.782 1.00 97.31 217 LYS A N 1
ATOM 1632 C CA . LYS A 1 217 ? 0.055 -10.391 -14.868 1.00 97.31 217 LYS A CA 1
ATOM 1633 C C . LYS A 1 217 ? 1.174 -9.536 -14.286 1.00 97.31 217 LYS A C 1
ATOM 1635 O O . LYS A 1 217 ? 0.931 -8.741 -13.385 1.00 97.31 217 LYS A O 1
ATOM 1640 N N . ALA A 1 218 ? 2.386 -9.699 -14.796 1.00 97.75 218 ALA A N 1
ATOM 1641 C CA . ALA A 1 218 ? 3.541 -8.902 -14.412 1.00 97.75 218 ALA A CA 1
ATOM 1642 C C . ALA A 1 218 ? 4.155 -8.241 -15.646 1.00 97.75 218 ALA A C 1
ATOM 1644 O O . ALA A 1 218 ? 4.372 -8.900 -16.661 1.00 97.75 218 ALA A O 1
ATOM 1645 N N . LEU A 1 219 ? 4.460 -6.955 -15.546 1.00 97.88 219 LEU A N 1
ATOM 1646 C CA . LEU A 1 219 ? 5.230 -6.203 -16.526 1.00 97.88 219 LEU A CA 1
ATOM 1647 C C . LEU A 1 219 ? 6.521 -5.729 -15.865 1.00 97.88 219 LEU A C 1
ATOM 1649 O O . LEU A 1 219 ? 6.478 -5.070 -14.830 1.00 97.88 219 LEU A O 1
ATOM 1653 N N . SER A 1 220 ? 7.659 -6.067 -16.462 1.00 97.06 220 SER A N 1
ATOM 1654 C CA . SER A 1 220 ? 8.979 -5.649 -15.995 1.00 97.06 220 SER A CA 1
ATOM 1655 C C . SER A 1 220 ? 9.715 -4.929 -17.124 1.00 97.06 220 SER A C 1
ATOM 1657 O O . SER A 1 220 ? 9.838 -5.468 -18.227 1.00 97.06 220 SER A O 1
ATOM 1659 N N . ILE A 1 221 ? 10.160 -3.702 -16.866 1.00 96.69 221 ILE A N 1
ATOM 1660 C CA . ILE A 1 221 ? 10.803 -2.821 -17.845 1.00 96.69 221 ILE A CA 1
ATOM 1661 C C . ILE A 1 221 ? 12.184 -2.434 -17.316 1.00 96.69 221 ILE A C 1
ATOM 1663 O O . ILE A 1 221 ? 12.288 -1.900 -16.213 1.00 96.69 221 ILE A O 1
ATOM 1667 N N . GLY A 1 222 ? 13.225 -2.677 -18.110 1.00 94.88 222 GLY A N 1
ATOM 1668 C CA . GLY A 1 222 ? 14.605 -2.319 -17.782 1.00 94.88 222 GLY A CA 1
ATOM 1669 C C . GLY A 1 222 ? 15.283 -1.638 -18.952 1.00 94.88 222 GLY A C 1
ATOM 1670 O O . GLY A 1 222 ? 15.307 -2.196 -20.048 1.00 94.88 222 GLY A O 1
ATOM 1671 N N . ILE A 1 223 ? 15.834 -0.446 -18.730 1.00 93.62 223 ILE A N 1
ATOM 1672 C CA . ILE A 1 223 ? 16.434 0.357 -19.799 1.00 93.62 223 ILE A CA 1
ATOM 1673 C C . ILE A 1 223 ? 17.847 0.778 -19.399 1.00 93.62 223 ILE A C 1
ATOM 1675 O O . ILE A 1 223 ? 18.022 1.577 -18.484 1.00 93.62 223 ILE A O 1
ATOM 1679 N N . ASN A 1 224 ? 18.856 0.264 -20.106 1.00 90.94 224 ASN A N 1
ATOM 1680 C CA . ASN A 1 224 ? 20.252 0.675 -19.928 1.00 90.94 224 ASN A CA 1
ATOM 1681 C C . ASN A 1 224 ? 20.648 1.865 -20.829 1.00 90.94 224 ASN A C 1
ATOM 1683 O O . ASN A 1 224 ? 21.749 2.401 -20.707 1.00 90.94 224 ASN A O 1
ATOM 1687 N N . TYR A 1 225 ? 19.749 2.301 -21.711 1.00 89.88 225 TYR A N 1
ATOM 1688 C CA . TYR A 1 225 ? 19.935 3.361 -22.702 1.00 89.88 225 TYR A CA 1
ATOM 1689 C C . TYR A 1 225 ? 21.089 3.076 -23.664 1.00 89.88 225 TYR A C 1
ATOM 1691 O O . TYR A 1 225 ? 21.870 3.968 -23.993 1.00 89.88 225 TYR A O 1
ATOM 1699 N N . LEU A 1 226 ? 21.174 1.837 -24.162 1.00 87.25 226 LEU A N 1
ATOM 1700 C CA . LEU A 1 226 ? 22.224 1.378 -25.086 1.00 87.25 226 LEU A CA 1
ATOM 1701 C C . LEU A 1 226 ? 22.273 2.169 -26.407 1.00 87.25 226 LEU A C 1
ATOM 1703 O O . LEU A 1 226 ? 23.258 2.094 -27.136 1.00 87.25 226 LEU A O 1
ATOM 1707 N N . CYS A 1 227 ? 21.220 2.931 -26.711 1.00 78.81 227 CYS A N 1
ATOM 1708 C CA . CYS A 1 227 ? 21.149 3.871 -27.829 1.00 78.81 227 CYS A CA 1
ATOM 1709 C C . CYS A 1 227 ? 21.996 5.143 -27.640 1.00 78.81 227 CYS A C 1
ATOM 1711 O O . CYS A 1 227 ? 22.288 5.822 -28.622 1.00 78.81 227 CYS A O 1
ATOM 1713 N N . LEU A 1 228 ? 22.362 5.494 -26.403 1.00 80.50 228 LEU A N 1
ATOM 1714 C CA . LEU A 1 228 ? 23.196 6.655 -26.092 1.00 80.50 228 LEU A CA 1
ATOM 1715 C C . LEU A 1 228 ? 24.679 6.295 -26.200 1.00 80.50 228 LEU A C 1
ATOM 1717 O O . LEU A 1 228 ? 25.052 5.138 -26.068 1.00 80.50 228 LEU A O 1
ATOM 1721 N N . GLU A 1 229 ? 25.546 7.290 -26.373 1.00 79.56 229 GLU A N 1
ATOM 1722 C CA . GLU A 1 229 ? 26.995 7.067 -26.319 1.00 79.56 229 GLU A CA 1
ATOM 1723 C C . GLU A 1 229 ? 27.459 6.704 -24.891 1.00 79.56 229 GLU A C 1
ATOM 1725 O O . GLU A 1 229 ? 26.941 7.263 -23.911 1.00 79.56 229 GLU A O 1
ATOM 1730 N N . PRO A 1 230 ? 28.468 5.826 -24.729 1.00 81.06 230 PRO A N 1
ATOM 1731 C CA . PRO A 1 230 ? 29.050 5.530 -23.424 1.00 81.06 230 PRO A CA 1
ATOM 1732 C C . PRO A 1 230 ? 29.460 6.804 -22.668 1.00 81.06 230 PRO A C 1
ATOM 1734 O O . PRO A 1 230 ? 30.106 7.700 -23.211 1.00 81.06 230 PRO A O 1
ATOM 1737 N N . GLY A 1 231 ? 29.064 6.902 -21.395 1.00 75.62 231 GLY A N 1
ATOM 1738 C CA . GLY A 1 231 ? 29.326 8.075 -20.548 1.00 75.62 231 GLY A CA 1
ATOM 1739 C C . GLY A 1 231 ? 28.362 9.257 -20.737 1.00 75.62 231 GLY A C 1
ATOM 1740 O O . GLY A 1 231 ? 28.498 10.261 -20.041 1.00 75.62 231 GLY A O 1
ATOM 1741 N N . ARG A 1 232 ? 27.363 9.157 -21.626 1.00 81.25 232 ARG A N 1
ATOM 1742 C CA . ARG A 1 232 ? 26.311 10.175 -21.838 1.00 81.25 232 ARG A CA 1
ATOM 1743 C C . ARG A 1 232 ? 24.962 9.786 -21.219 1.00 81.25 232 ARG A C 1
ATOM 1745 O O . ARG A 1 232 ? 23.922 10.193 -21.721 1.00 81.25 232 ARG A O 1
ATOM 1752 N N . GLY A 1 233 ? 24.980 9.016 -20.129 1.00 80.00 233 GLY A N 1
ATOM 1753 C CA . GLY A 1 233 ? 23.767 8.592 -19.418 1.00 80.00 233 GLY A CA 1
ATOM 1754 C C . GLY A 1 233 ? 23.351 7.137 -19.644 1.00 80.00 233 GLY A C 1
ATOM 1755 O O . GLY A 1 233 ? 22.243 6.780 -19.261 1.00 80.00 233 GLY A O 1
ATOM 1756 N N . GLN A 1 234 ? 24.211 6.291 -20.221 1.00 86.75 234 GLN A N 1
ATOM 1757 C CA . GLN A 1 234 ? 24.019 4.837 -20.160 1.00 86.75 234 GLN A CA 1
ATOM 1758 C C . GLN A 1 234 ? 24.024 4.345 -18.703 1.00 86.75 234 GLN A C 1
ATOM 1760 O O . GLN A 1 234 ? 24.832 4.809 -17.894 1.00 86.75 234 GLN A O 1
ATOM 1765 N N . LEU A 1 235 ? 23.153 3.385 -18.400 1.00 86.00 235 LEU A N 1
ATOM 1766 C CA . LEU A 1 235 ? 23.085 2.666 -17.126 1.00 86.00 235 LEU A CA 1
ATOM 1767 C C . LEU A 1 235 ? 23.564 1.226 -17.312 1.00 86.00 235 LEU A C 1
ATOM 1769 O O . LEU A 1 235 ? 23.653 0.724 -18.434 1.00 86.00 235 LEU A O 1
ATOM 1773 N N . SER A 1 236 ? 23.889 0.552 -16.210 1.00 85.12 236 SER A N 1
ATOM 1774 C CA . SER A 1 236 ? 24.433 -0.811 -16.263 1.00 85.12 236 SER A CA 1
ATOM 1775 C C . SER A 1 236 ? 23.581 -1.857 -15.542 1.00 85.12 236 SER A C 1
ATOM 1777 O O . SER A 1 236 ? 23.673 -3.038 -15.882 1.00 85.12 236 SER A O 1
ATOM 1779 N N . GLY A 1 237 ? 22.731 -1.444 -14.594 1.00 85.75 237 GLY A N 1
ATOM 1780 C CA . GLY A 1 237 ? 21.982 -2.353 -13.720 1.00 85.75 237 GLY A CA 1
ATOM 1781 C C . GLY A 1 237 ? 20.541 -2.681 -14.129 1.00 85.75 237 GLY A C 1
ATOM 1782 O O . GLY A 1 237 ? 20.036 -3.735 -13.745 1.00 85.75 237 GLY A O 1
ATOM 1783 N N . CYS A 1 238 ? 19.878 -1.850 -14.935 1.00 90.44 238 CYS A N 1
ATOM 1784 C CA . CYS A 1 238 ? 18.420 -1.903 -15.114 1.00 90.44 238 CYS A CA 1
ATOM 1785 C C . CYS A 1 238 ? 17.913 -3.171 -15.824 1.00 90.44 238 CYS A C 1
ATOM 1787 O O . CYS A 1 238 ? 16.854 -3.723 -15.505 1.00 90.44 238 CYS A O 1
ATOM 1789 N N . ILE A 1 239 ? 18.691 -3.686 -16.776 1.00 90.44 239 ILE A N 1
ATOM 1790 C CA . ILE A 1 239 ? 18.410 -4.975 -17.427 1.00 90.44 239 ILE A CA 1
ATOM 1791 C C . ILE A 1 239 ? 18.495 -6.131 -16.416 1.00 90.44 239 ILE A C 1
ATOM 1793 O O . ILE A 1 239 ? 17.640 -7.019 -16.415 1.00 90.44 239 ILE A O 1
ATOM 1797 N N . ASN A 1 240 ? 19.492 -6.114 -15.529 1.00 89.19 240 ASN A N 1
ATOM 1798 C CA . ASN A 1 240 ? 19.661 -7.139 -14.497 1.00 89.19 240 ASN A CA 1
ATOM 1799 C C . ASN A 1 240 ? 18.570 -7.051 -13.415 1.00 89.19 240 ASN A C 1
ATOM 1801 O O . ASN A 1 240 ? 18.108 -8.081 -12.914 1.00 89.19 240 ASN A O 1
ATOM 1805 N N . ASP A 1 241 ? 18.107 -5.842 -13.097 1.00 90.81 241 ASP A N 1
ATOM 1806 C CA . ASP A 1 241 ? 16.952 -5.628 -12.220 1.00 90.81 241 ASP A CA 1
ATOM 1807 C C . ASP A 1 241 ? 15.703 -6.299 -12.778 1.00 90.81 241 ASP A C 1
ATOM 1809 O O . ASP A 1 241 ? 14.986 -7.001 -12.069 1.00 90.81 241 ASP A O 1
ATOM 1813 N N . THR A 1 242 ? 15.484 -6.159 -14.084 1.00 92.25 242 THR A N 1
ATOM 1814 C CA . THR A 1 242 ? 14.350 -6.778 -14.776 1.00 92.25 242 THR A CA 1
ATOM 1815 C C . THR A 1 242 ? 14.373 -8.296 -14.648 1.00 92.25 242 THR A C 1
ATOM 1817 O O . THR A 1 242 ? 13.355 -8.892 -14.287 1.00 92.25 242 THR A O 1
ATOM 1820 N N . ASP A 1 243 ? 15.527 -8.925 -14.884 1.00 91.81 243 ASP A N 1
ATOM 1821 C CA . ASP A 1 243 ? 15.690 -10.376 -14.740 1.00 91.81 243 ASP A CA 1
ATOM 1822 C C . ASP A 1 243 ? 15.504 -10.824 -13.287 1.00 91.81 243 ASP A C 1
ATOM 1824 O O . ASP A 1 243 ? 14.846 -11.833 -13.017 1.00 91.81 243 ASP A O 1
ATOM 1828 N N . THR A 1 244 ? 16.014 -10.036 -12.341 1.00 92.50 244 THR A N 1
ATOM 1829 C CA . THR A 1 244 ? 15.836 -10.265 -10.907 1.00 92.50 244 THR A CA 1
ATOM 1830 C C . THR A 1 244 ? 14.360 -10.245 -10.515 1.00 92.50 244 THR A C 1
ATOM 1832 O O . THR A 1 244 ? 13.878 -11.184 -9.878 1.00 92.50 244 THR A O 1
ATOM 1835 N N . MET A 1 245 ? 13.620 -9.216 -10.925 1.00 94.00 245 MET A N 1
ATOM 1836 C CA . MET A 1 245 ? 12.206 -9.053 -10.584 1.00 94.00 245 MET A CA 1
ATOM 1837 C C . MET A 1 245 ? 11.337 -10.134 -11.224 1.00 94.00 245 MET A C 1
ATOM 1839 O O . MET A 1 245 ? 10.474 -10.699 -10.553 1.00 94.00 245 MET A O 1
ATOM 1843 N N . ILE A 1 246 ? 11.609 -10.506 -12.479 1.00 94.44 246 ILE A N 1
ATOM 1844 C CA . ILE A 1 246 ? 10.944 -11.646 -13.128 1.00 94.44 246 ILE A CA 1
ATOM 1845 C C . ILE A 1 246 ? 11.235 -12.943 -12.367 1.00 94.44 246 ILE A C 1
ATOM 1847 O O . ILE A 1 246 ? 10.318 -13.727 -12.116 1.00 94.44 246 ILE A O 1
ATOM 1851 N N . GLY A 1 247 ? 12.485 -13.157 -11.948 1.00 94.19 247 GLY A N 1
ATOM 1852 C CA . GLY A 1 247 ? 12.875 -14.288 -11.109 1.00 94.19 247 GLY A CA 1
ATOM 1853 C C . GLY A 1 247 ? 12.049 -14.370 -9.825 1.00 94.19 247 GLY A C 1
ATOM 1854 O O . GLY A 1 247 ? 11.492 -15.426 -9.533 1.00 94.19 247 GLY A O 1
ATOM 1855 N N . ILE A 1 248 ? 11.886 -13.253 -9.108 1.00 93.25 248 ILE A N 1
ATOM 1856 C CA . ILE A 1 248 ? 11.057 -13.176 -7.893 1.00 93.25 248 ILE A CA 1
ATOM 1857 C C . ILE A 1 248 ? 9.595 -13.508 -8.209 1.00 93.25 248 ILE A C 1
ATOM 1859 O O . ILE A 1 248 ? 9.002 -14.344 -7.525 1.00 93.25 248 ILE A O 1
ATOM 1863 N N . MET A 1 249 ? 9.012 -12.904 -9.251 1.00 94.56 249 MET A N 1
ATOM 1864 C CA . MET A 1 249 ? 7.613 -13.152 -9.626 1.00 94.56 249 MET A CA 1
ATOM 1865 C C . MET A 1 249 ? 7.357 -14.632 -9.912 1.00 94.56 249 MET A C 1
ATOM 1867 O O . MET A 1 249 ? 6.366 -15.197 -9.452 1.00 94.56 249 MET A O 1
ATOM 1871 N N . LYS A 1 250 ? 8.276 -15.299 -10.613 1.00 93.75 250 LYS A N 1
ATOM 1872 C CA . LYS A 1 250 ? 8.145 -16.724 -10.934 1.00 93.75 250 LYS A CA 1
ATOM 1873 C C . LYS A 1 250 ? 8.416 -17.626 -9.729 1.00 93.75 250 LYS A C 1
ATOM 1875 O O . LYS A 1 250 ? 7.642 -18.539 -9.466 1.00 93.75 250 LYS A O 1
ATOM 1880 N N . GLN A 1 251 ? 9.505 -17.392 -9.000 1.00 91.62 251 GLN A N 1
ATOM 1881 C CA . GLN A 1 251 ? 10.004 -18.321 -7.977 1.00 91.62 251 GLN A CA 1
ATOM 1882 C C . GLN A 1 251 ? 9.328 -18.143 -6.616 1.00 91.62 251 GLN A C 1
ATOM 1884 O O . GLN A 1 251 ? 9.072 -19.130 -5.933 1.00 91.62 251 GLN A O 1
ATOM 1889 N N . VAL A 1 252 ? 9.036 -16.902 -6.217 1.00 88.56 252 VAL A N 1
ATOM 1890 C CA . VAL A 1 252 ? 8.422 -16.592 -4.914 1.00 88.56 252 VAL A CA 1
ATOM 1891 C C . VAL A 1 252 ? 6.902 -16.554 -5.029 1.00 88.56 252 VAL A C 1
ATOM 1893 O O . VAL A 1 252 ? 6.206 -17.050 -4.145 1.00 88.56 252 VAL A O 1
ATOM 1896 N N . PHE A 1 253 ? 6.384 -15.991 -6.125 1.00 90.12 253 PHE A N 1
ATOM 1897 C CA . PHE A 1 253 ? 4.948 -15.754 -6.305 1.00 90.12 253 PHE A CA 1
ATOM 1898 C C . PHE A 1 253 ? 4.281 -16.655 -7.355 1.00 90.12 253 PHE A C 1
ATOM 1900 O O . PHE A 1 253 ? 3.067 -16.575 -7.539 1.00 90.12 253 PHE A O 1
ATOM 1907 N N . GLY A 1 254 ? 5.027 -17.545 -8.016 1.00 90.75 254 GLY A N 1
ATOM 1908 C CA . GLY A 1 254 ? 4.461 -18.576 -8.890 1.00 90.75 254 GLY A CA 1
ATOM 1909 C C . GLY A 1 254 ? 3.845 -18.062 -10.195 1.00 90.75 254 GLY A C 1
ATOM 1910 O O . GLY A 1 254 ? 2.926 -18.696 -10.709 1.00 90.75 254 GLY A O 1
ATOM 1911 N N . PHE A 1 255 ? 4.296 -16.923 -10.729 1.00 93.75 255 PHE A N 1
ATOM 1912 C CA . PHE A 1 255 ? 3.844 -16.438 -12.039 1.00 93.75 255 PHE A CA 1
ATOM 1913 C C . PHE A 1 255 ? 4.319 -17.379 -13.160 1.00 93.75 255 PHE A C 1
ATOM 1915 O O . PHE A 1 255 ? 5.480 -17.794 -13.191 1.00 93.75 255 PHE A O 1
ATOM 1922 N N . ALA A 1 256 ? 3.433 -17.691 -14.106 1.00 94.44 256 ALA A N 1
ATOM 1923 C CA . ALA A 1 256 ? 3.773 -18.441 -15.314 1.00 94.44 256 ALA A CA 1
ATOM 1924 C C . ALA A 1 256 ? 4.442 -17.540 -16.367 1.00 94.44 256 ALA A C 1
ATOM 1926 O O . ALA A 1 256 ? 4.218 -16.334 -16.394 1.00 94.44 256 ALA A O 1
ATOM 1927 N N . ASP A 1 257 ? 5.201 -18.120 -17.301 1.00 92.88 257 ASP A N 1
ATOM 1928 C CA . ASP A 1 257 ? 5.851 -17.352 -18.378 1.00 92.88 257 ASP A CA 1
ATOM 1929 C C . ASP A 1 257 ? 4.858 -16.571 -19.248 1.00 92.88 257 ASP A C 1
ATOM 1931 O O . ASP A 1 257 ? 5.113 -15.429 -19.614 1.00 92.88 257 ASP A O 1
ATOM 1935 N N . SER A 1 258 ? 3.675 -17.136 -19.507 1.00 93.69 258 SER A N 1
ATOM 1936 C CA . SER A 1 258 ? 2.606 -16.460 -20.255 1.00 93.69 258 SER A CA 1
ATOM 1937 C C . SER A 1 258 ? 1.984 -15.270 -19.514 1.00 93.69 258 SER A C 1
ATOM 1939 O O . SER A 1 258 ? 1.205 -14.523 -20.100 1.00 93.69 258 SER A O 1
ATOM 1941 N N . GLN A 1 259 ? 2.273 -15.123 -18.220 1.00 94.81 259 GLN A N 1
ATOM 1942 C CA . GLN A 1 259 ? 1.772 -14.051 -17.360 1.00 94.81 259 GLN A CA 1
ATOM 1943 C C . GLN A 1 259 ? 2.791 -12.920 -17.191 1.00 94.81 259 GLN A C 1
ATOM 1945 O O . GLN A 1 259 ? 2.485 -11.933 -16.528 1.00 94.81 259 GLN A O 1
ATOM 1950 N N . VAL A 1 260 ? 3.990 -13.043 -17.765 1.00 95.25 260 VAL A N 1
ATOM 1951 C CA . VAL A 1 260 ? 5.071 -12.070 -17.605 1.00 95.25 260 VAL A CA 1
ATOM 1952 C C . VAL A 1 260 ? 5.401 -11.431 -18.950 1.00 95.25 260 VAL A C 1
ATOM 1954 O O . VAL A 1 260 ? 5.742 -12.110 -19.914 1.00 95.25 260 VAL A O 1
ATOM 1957 N N . CYS A 1 261 ? 5.345 -10.105 -19.000 1.00 94.69 261 CYS A N 1
ATOM 1958 C CA . CYS A 1 261 ? 5.848 -9.297 -20.100 1.00 94.69 261 CYS A CA 1
ATOM 1959 C C . CYS A 1 261 ? 7.149 -8.603 -19.674 1.00 94.69 261 CYS A C 1
ATOM 1961 O O . CYS A 1 261 ? 7.281 -8.139 -18.539 1.00 94.69 261 CYS A O 1
ATOM 1963 N N . CYS A 1 262 ? 8.120 -8.553 -20.582 1.00 94.62 262 CYS A N 1
ATOM 1964 C CA . CYS A 1 262 ? 9.461 -8.045 -20.323 1.00 94.62 262 CYS A CA 1
ATOM 1965 C C . CYS A 1 262 ? 9.901 -7.137 -21.473 1.00 94.62 262 CYS A C 1
ATOM 1967 O O . CYS A 1 262 ? 9.917 -7.585 -22.621 1.00 94.62 262 CYS A O 1
ATOM 1969 N N . LEU A 1 263 ? 10.270 -5.893 -21.162 1.00 92.31 263 LEU A N 1
ATOM 1970 C CA . LEU A 1 263 ? 10.834 -4.938 -22.119 1.00 92.31 263 LEU A CA 1
ATOM 1971 C C . LEU A 1 263 ? 12.273 -4.604 -21.728 1.00 92.31 263 LEU A C 1
ATOM 1973 O O . LEU A 1 263 ? 12.512 -4.171 -20.601 1.00 92.31 263 LEU A O 1
ATOM 1977 N N . ARG A 1 264 ? 13.217 -4.791 -22.659 1.00 92.25 264 ARG A N 1
ATOM 1978 C CA . ARG A 1 264 ? 14.647 -4.512 -22.447 1.00 92.25 264 ARG A CA 1
ATOM 1979 C C . ARG A 1 264 ? 15.300 -3.997 -23.717 1.00 92.25 264 ARG A C 1
ATOM 1981 O O . ARG A 1 264 ? 14.989 -4.480 -24.803 1.00 92.25 264 ARG A O 1
ATOM 1988 N N . ASP A 1 265 ? 16.210 -3.043 -23.589 1.00 90.69 265 ASP A N 1
ATOM 1989 C CA . ASP A 1 265 ? 16.883 -2.416 -24.730 1.00 90.69 265 ASP A CA 1
ATOM 1990 C C . ASP A 1 265 ? 18.103 -3.198 -25.253 1.00 90.69 265 ASP A C 1
ATOM 1992 O O . ASP A 1 265 ? 18.732 -2.772 -26.218 1.00 90.69 265 ASP A O 1
ATOM 1996 N N . ASP A 1 266 ? 18.389 -4.380 -24.691 1.00 86.38 266 ASP A N 1
ATOM 1997 C CA . ASP A 1 266 ? 19.340 -5.367 -25.227 1.00 86.38 266 ASP A CA 1
ATOM 1998 C C . ASP A 1 266 ? 18.683 -6.450 -26.106 1.00 86.38 266 ASP A C 1
ATOM 2000 O O . ASP A 1 266 ? 19.370 -7.321 -26.647 1.00 86.38 266 ASP A O 1
ATOM 2004 N N . ARG A 1 267 ? 17.351 -6.420 -26.260 1.00 77.75 267 ARG A N 1
ATOM 2005 C CA . ARG A 1 267 ? 16.584 -7.380 -27.066 1.00 77.75 267 ARG A CA 1
ATOM 2006 C C . ARG A 1 267 ? 15.850 -6.664 -28.192 1.00 77.75 267 ARG A C 1
ATOM 2008 O O . ARG A 1 267 ? 14.881 -5.949 -27.968 1.00 77.75 267 ARG A O 1
ATOM 2015 N N . SER A 1 268 ? 16.225 -6.965 -29.432 1.00 59.94 268 SER A N 1
ATOM 2016 C CA . SER A 1 268 ? 15.629 -6.346 -30.625 1.00 59.94 268 SER A CA 1
ATOM 2017 C C . SER A 1 268 ? 14.150 -6.687 -30.870 1.00 59.94 268 SER A C 1
ATOM 2019 O O . SER A 1 268 ? 13.510 -6.037 -31.690 1.00 59.94 268 SER A O 1
ATOM 2021 N N . GLN A 1 269 ? 13.594 -7.692 -30.183 1.00 65.38 269 GLN A N 1
ATOM 2022 C CA . GLN A 1 269 ? 12.220 -8.166 -30.398 1.00 65.38 269 GLN A CA 1
ATOM 2023 C C . GLN A 1 269 ? 11.163 -7.222 -29.812 1.00 65.38 269 GLN A C 1
ATOM 2025 O O . GLN A 1 269 ? 10.151 -6.972 -30.463 1.00 65.38 269 GLN A O 1
ATOM 2030 N N . VAL A 1 270 ? 11.385 -6.700 -28.599 1.00 77.38 270 VAL A N 1
ATOM 2031 C CA . VAL A 1 270 ? 10.470 -5.749 -27.951 1.00 77.38 270 VAL A CA 1
ATOM 2032 C C . VAL A 1 270 ? 11.283 -4.712 -27.175 1.00 77.38 270 VAL A C 1
ATOM 2034 O O . VAL A 1 270 ? 11.539 -4.843 -25.979 1.00 77.38 270 VAL A O 1
ATOM 2037 N N . MET A 1 271 ? 11.712 -3.676 -27.895 1.00 86.69 271 MET A N 1
ATOM 2038 C CA . MET A 1 271 ? 12.443 -2.546 -27.319 1.00 86.69 271 MET A CA 1
ATOM 2039 C C . MET A 1 271 ? 11.530 -1.723 -26.392 1.00 86.69 271 MET A C 1
ATOM 2041 O O . MET A 1 271 ? 10.352 -1.549 -26.720 1.00 86.69 271 MET A O 1
ATOM 2045 N N . PRO A 1 272 ? 12.045 -1.154 -25.288 1.00 92.25 272 PRO A N 1
ATOM 2046 C CA . PRO A 1 272 ? 11.296 -0.298 -24.369 1.00 92.25 272 PRO A CA 1
ATOM 2047 C C . PRO A 1 272 ? 11.132 1.127 -24.934 1.00 92.25 272 PRO A C 1
ATOM 2049 O O . PRO A 1 272 ? 11.514 2.120 -24.315 1.00 92.25 272 PRO A O 1
ATOM 2052 N N . THR A 1 273 ? 10.577 1.224 -26.144 1.00 89.94 273 THR A N 1
ATOM 2053 C CA . THR A 1 273 ? 10.177 2.495 -26.757 1.00 89.94 273 THR A CA 1
ATOM 2054 C C . THR A 1 273 ? 8.941 3.050 -26.063 1.00 89.94 273 THR A C 1
ATOM 2056 O O . THR A 1 273 ? 8.169 2.293 -25.465 1.00 89.94 273 THR A O 1
ATOM 2059 N N . ARG A 1 274 ? 8.682 4.354 -26.196 1.00 92.12 274 ARG A N 1
ATOM 2060 C CA . ARG A 1 274 ? 7.493 4.996 -25.616 1.00 92.12 274 ARG A CA 1
ATOM 2061 C C . ARG A 1 274 ? 6.215 4.262 -26.020 1.00 92.12 274 ARG A C 1
ATOM 2063 O O . ARG A 1 274 ? 5.386 3.928 -25.178 1.00 92.12 274 ARG A O 1
ATOM 2070 N N . ALA A 1 275 ? 6.088 3.939 -27.307 1.00 87.75 275 ALA A N 1
ATOM 2071 C CA . ALA A 1 275 ? 4.932 3.224 -27.840 1.00 87.75 275 ALA A CA 1
ATOM 2072 C C . ALA A 1 275 ? 4.769 1.816 -27.237 1.00 87.75 275 ALA A C 1
ATOM 2074 O O . ALA A 1 275 ? 3.655 1.432 -26.872 1.00 87.75 275 ALA A O 1
ATOM 2075 N N . ASN A 1 276 ? 5.864 1.061 -27.099 1.00 89.81 276 ASN A N 1
ATOM 2076 C CA . ASN A 1 276 ? 5.831 -0.303 -26.567 1.00 89.81 276 ASN A CA 1
ATOM 2077 C C . ASN A 1 276 ? 5.579 -0.338 -25.060 1.00 89.81 276 ASN A C 1
ATOM 2079 O O . ASN A 1 276 ? 4.847 -1.214 -24.593 1.00 89.81 276 ASN A O 1
ATOM 2083 N N . ILE A 1 277 ? 6.128 0.618 -24.305 1.00 95.31 277 ILE A N 1
ATOM 2084 C CA . ILE A 1 277 ? 5.838 0.770 -22.876 1.00 95.31 277 ILE A CA 1
ATOM 2085 C C . ILE A 1 277 ? 4.341 1.024 -22.693 1.00 95.31 277 ILE A C 1
ATOM 2087 O O . ILE A 1 277 ? 3.679 0.245 -22.015 1.00 95.31 277 ILE A O 1
ATOM 2091 N N . LEU A 1 278 ? 3.769 2.019 -23.379 1.00 91.44 278 LEU A N 1
ATOM 2092 C CA . LEU A 1 278 ? 2.338 2.329 -23.281 1.00 91.44 278 LEU A CA 1
ATOM 2093 C C . LEU A 1 278 ? 1.446 1.154 -23.712 1.00 91.44 278 LEU A C 1
ATOM 2095 O O . LEU A 1 278 ? 0.425 0.878 -23.082 1.00 91.44 278 LEU A O 1
ATOM 2099 N N . ALA A 1 279 ? 1.823 0.425 -24.767 1.00 90.12 279 ALA A N 1
ATOM 2100 C CA . ALA A 1 279 ? 1.105 -0.779 -25.181 1.00 90.12 279 ALA A CA 1
ATOM 2101 C C . ALA A 1 279 ? 1.159 -1.887 -24.117 1.00 90.12 279 ALA A C 1
ATOM 2103 O O . ALA A 1 279 ? 0.155 -2.560 -23.879 1.00 90.12 279 ALA A O 1
ATOM 2104 N N . SER A 1 280 ? 2.299 -2.043 -23.447 1.00 94.88 280 SER A N 1
ATOM 2105 C CA . SER A 1 280 ? 2.486 -3.043 -22.394 1.00 94.88 280 SER A CA 1
ATOM 2106 C C . SER A 1 280 ? 1.750 -2.670 -21.107 1.00 94.88 280 SER A C 1
ATOM 2108 O O . SER A 1 280 ? 1.168 -3.547 -20.472 1.00 94.88 280 SER A O 1
ATOM 2110 N N . LEU A 1 281 ? 1.686 -1.381 -20.755 1.00 95.81 281 LEU A N 1
ATOM 2111 C CA . LEU A 1 281 ? 0.862 -0.883 -19.645 1.00 95.81 281 LEU A CA 1
ATOM 2112 C C . LEU A 1 281 ? -0.625 -1.162 -19.904 1.00 95.81 281 LEU A C 1
ATOM 2114 O O . LEU A 1 281 ? -1.310 -1.701 -19.036 1.00 95.81 281 LEU A O 1
ATOM 2118 N N . ARG A 1 282 ? -1.107 -0.920 -21.133 1.00 94.88 282 ARG A N 1
ATOM 2119 C CA . ARG A 1 282 ? -2.469 -1.313 -21.532 1.00 94.88 282 ARG A CA 1
ATOM 2120 C C . ARG A 1 282 ? -2.681 -2.816 -21.454 1.00 94.88 282 ARG A C 1
ATOM 2122 O O . ARG A 1 282 ? -3.716 -3.249 -20.968 1.00 94.88 282 ARG A O 1
ATOM 2129 N N . TRP A 1 283 ? -1.728 -3.629 -21.906 1.00 95.06 283 TRP A N 1
ATOM 2130 C CA . TRP A 1 283 ? -1.813 -5.086 -21.765 1.00 95.06 283 TRP A CA 1
ATOM 2131 C C . TRP A 1 283 ? -1.902 -5.515 -20.291 1.00 95.06 283 TRP A C 1
ATOM 2133 O O . TRP A 1 283 ? -2.698 -6.399 -19.955 1.00 95.06 283 TRP A O 1
ATOM 2143 N N . LEU A 1 284 ? -1.145 -4.863 -19.402 1.00 97.06 284 LEU A N 1
ATOM 2144 C CA . LEU A 1 284 ? -1.149 -5.142 -17.967 1.00 97.06 284 LEU A CA 1
ATOM 2145 C C . LEU A 1 284 ? -2.530 -4.892 -17.349 1.00 97.06 284 LEU A C 1
ATOM 2147 O O . LEU A 1 284 ? -3.001 -5.724 -16.578 1.00 97.06 284 LEU A O 1
ATOM 2151 N N . THR A 1 285 ? -3.229 -3.826 -17.735 1.00 95.81 285 THR A N 1
ATOM 2152 C CA . THR A 1 285 ? -4.556 -3.490 -17.184 1.00 95.81 285 THR A CA 1
ATOM 2153 C C . THR A 1 285 ? -5.735 -4.038 -17.986 1.00 95.81 285 THR A C 1
ATOM 2155 O O . THR A 1 285 ? -6.851 -4.119 -17.474 1.00 95.81 285 THR A O 1
ATOM 2158 N N . HIS A 1 286 ? -5.509 -4.505 -19.217 1.00 94.00 286 HIS A N 1
ATOM 2159 C CA . HIS A 1 286 ? -6.574 -4.996 -20.088 1.00 94.00 286 HIS A CA 1
ATOM 2160 C C . HIS A 1 286 ? -7.346 -6.162 -19.462 1.00 94.00 286 HIS A C 1
ATOM 2162 O O . HIS A 1 286 ? -6.762 -7.189 -19.091 1.00 94.00 286 HIS A O 1
ATOM 2168 N N . GLY A 1 287 ? -8.670 -6.002 -19.379 1.00 89.88 287 GLY A N 1
ATOM 2169 C CA . GLY A 1 287 ? -9.580 -7.014 -18.848 1.00 89.88 287 GLY A CA 1
ATOM 2170 C C . GLY A 1 287 ? -9.389 -7.313 -17.359 1.00 89.88 287 GLY A C 1
ATOM 2171 O O . GLY A 1 287 ? -9.766 -8.409 -16.936 1.00 89.88 287 GLY A O 1
ATOM 2172 N N . ALA A 1 288 ? -8.778 -6.397 -16.595 1.00 92.88 288 ALA A N 1
ATOM 2173 C CA . ALA A 1 288 ? -8.649 -6.519 -15.147 1.00 92.88 288 ALA A CA 1
ATOM 2174 C C . ALA A 1 288 ? -10.030 -6.674 -14.492 1.00 92.88 288 ALA A C 1
ATOM 2176 O O . ALA A 1 288 ? -10.992 -5.999 -14.861 1.00 92.88 288 ALA A O 1
ATOM 2177 N N . ALA A 1 289 ? -10.121 -7.584 -13.531 1.00 91.25 289 ALA A N 1
ATOM 2178 C CA . ALA A 1 289 ? -11.342 -7.948 -12.830 1.00 91.25 289 ALA A CA 1
ATOM 2179 C C . ALA A 1 289 ? -11.079 -8.076 -11.316 1.00 91.25 289 ALA A C 1
ATOM 2181 O O . ALA A 1 289 ? -9.927 -8.226 -10.898 1.00 91.25 289 ALA A O 1
ATOM 2182 N N . PRO A 1 290 ? -12.126 -8.029 -10.471 1.00 89.44 290 PRO A N 1
ATOM 2183 C CA . PRO A 1 290 ? -11.974 -8.255 -9.038 1.00 89.44 290 PRO A CA 1
ATOM 2184 C C . PRO A 1 290 ? -11.255 -9.581 -8.741 1.00 89.44 290 PRO A C 1
ATOM 2186 O O . PRO A 1 290 ? -11.606 -10.624 -9.292 1.00 89.44 290 PRO A O 1
ATOM 2189 N N . GLY A 1 291 ? -10.260 -9.539 -7.854 1.00 89.25 291 GLY A N 1
ATOM 2190 C CA . GLY A 1 291 ? -9.415 -10.676 -7.485 1.00 89.25 291 GLY A CA 1
ATOM 2191 C C . GLY A 1 291 ? -8.112 -10.796 -8.279 1.00 89.25 291 GLY A C 1
ATOM 2192 O O . GLY A 1 291 ? -7.226 -11.523 -7.836 1.00 89.25 291 GLY A O 1
ATOM 2193 N N . ASP A 1 292 ? -7.963 -10.094 -9.406 1.00 93.50 292 ASP A N 1
ATOM 2194 C CA . ASP A 1 292 ? -6.711 -10.103 -10.165 1.00 93.50 292 ASP A CA 1
ATOM 2195 C C . ASP A 1 292 ? -5.558 -9.454 -9.389 1.00 93.50 292 ASP A C 1
ATOM 2197 O O . ASP A 1 292 ? -5.742 -8.475 -8.657 1.00 93.50 292 ASP A O 1
ATOM 2201 N N . GLU A 1 293 ? -4.351 -9.976 -9.609 1.00 94.69 293 GLU A N 1
ATOM 2202 C CA . GLU A 1 293 ? -3.113 -9.460 -9.024 1.00 94.69 293 GLU A CA 1
ATOM 2203 C C . GLU A 1 293 ? -2.145 -9.051 -10.138 1.00 94.69 293 GLU A C 1
ATOM 2205 O O . GLU A 1 293 ? -1.668 -9.869 -10.930 1.00 94.69 293 GLU A O 1
ATOM 2210 N N . LEU A 1 294 ? -1.857 -7.758 -10.198 1.00 97.50 294 LEU A N 1
ATOM 2211 C CA . LEU A 1 294 ? -1.012 -7.141 -11.207 1.00 97.50 294 LEU A CA 1
ATOM 2212 C C . LEU A 1 294 ? 0.295 -6.665 -10.575 1.00 97.50 294 LEU A C 1
ATOM 2214 O O . LEU A 1 294 ? 0.322 -6.223 -9.424 1.00 97.50 294 LEU A O 1
ATOM 2218 N N . PHE A 1 295 ? 1.377 -6.734 -11.341 1.00 97.62 295 PHE A N 1
ATOM 2219 C CA . PHE A 1 295 ? 2.696 -6.284 -10.917 1.00 97.62 295 PHE A CA 1
ATOM 2220 C C . PHE A 1 295 ? 3.350 -5.435 -12.011 1.00 97.62 295 PHE A C 1
ATOM 2222 O O . PHE A 1 295 ? 3.438 -5.868 -13.159 1.00 97.62 295 PHE A O 1
ATOM 2229 N N . LEU A 1 296 ? 3.826 -4.244 -11.661 1.00 97.75 296 LEU A N 1
ATOM 2230 C CA . LEU A 1 296 ? 4.591 -3.355 -12.530 1.00 97.75 296 LEU A CA 1
ATOM 2231 C C . LEU A 1 296 ? 5.956 -3.087 -11.899 1.00 97.75 296 LEU A C 1
ATOM 2233 O O . LEU A 1 296 ? 6.049 -2.627 -10.765 1.00 97.75 296 LEU A O 1
ATOM 2237 N N . HIS A 1 297 ? 7.015 -3.334 -12.655 1.00 96.88 297 HIS A N 1
ATOM 2238 C CA . HIS A 1 297 ? 8.368 -2.928 -12.310 1.00 96.88 297 HIS A CA 1
ATOM 2239 C C . HIS A 1 297 ? 8.970 -2.083 -13.426 1.00 96.88 297 HIS A C 1
ATOM 2241 O O . HIS A 1 297 ? 8.872 -2.434 -14.606 1.00 96.88 297 HIS A O 1
ATOM 2247 N N . TYR A 1 298 ? 9.627 -0.998 -13.030 1.00 95.50 298 TYR A N 1
ATOM 2248 C CA . TYR A 1 298 ? 10.430 -0.164 -13.909 1.00 95.50 298 TYR A CA 1
ATOM 2249 C C . TYR A 1 298 ? 11.784 0.122 -13.256 1.00 95.50 298 TYR A C 1
ATOM 2251 O O . TYR A 1 298 ? 11.827 0.604 -12.125 1.00 95.50 298 TYR A O 1
ATOM 2259 N N . SER A 1 299 ? 12.867 -0.127 -13.992 1.00 93.38 299 SER A N 1
ATOM 2260 C CA . SER A 1 299 ? 14.223 0.316 -13.661 1.00 93.38 299 SER A CA 1
ATOM 2261 C C . SER A 1 299 ? 14.817 1.058 -14.861 1.00 93.38 299 SER A C 1
ATOM 2263 O O . SER A 1 299 ? 14.810 0.558 -15.992 1.00 93.38 299 SER A O 1
ATOM 2265 N N . GLY A 1 300 ? 15.290 2.280 -14.627 1.00 90.94 300 GLY A N 1
ATOM 2266 C CA . GLY A 1 300 ? 15.769 3.188 -15.668 1.00 90.94 300 GLY A CA 1
ATOM 2267 C C . GLY A 1 300 ? 15.908 4.618 -15.152 1.00 90.94 300 GLY A C 1
ATOM 2268 O O . GLY A 1 300 ? 15.835 4.877 -13.951 1.00 90.94 300 GLY A O 1
ATOM 2269 N N . HIS A 1 301 ? 16.064 5.581 -16.058 1.00 88.94 301 HIS A N 1
ATOM 2270 C CA . HIS A 1 301 ? 16.021 6.993 -15.683 1.00 88.94 301 HIS A CA 1
ATOM 2271 C C . HIS A 1 301 ? 14.592 7.430 -15.380 1.00 88.94 301 HIS A C 1
ATOM 2273 O O . HIS A 1 301 ? 13.640 7.009 -16.047 1.00 88.94 301 HIS A O 1
ATOM 2279 N N . GLY A 1 302 ? 14.477 8.317 -14.398 1.00 88.31 302 GLY A N 1
ATOM 2280 C CA . GLY A 1 302 ? 13.303 9.151 -14.182 1.00 88.31 302 GLY A CA 1
ATOM 2281 C C . GLY A 1 302 ? 13.682 10.617 -14.368 1.00 88.31 302 GLY A C 1
ATOM 2282 O O . GLY A 1 302 ? 14.832 11.003 -14.124 1.00 88.31 302 GLY A O 1
ATOM 2283 N N . GLY A 1 303 ? 12.751 11.406 -14.885 1.00 84.75 303 GLY A N 1
ATOM 2284 C CA . GLY A 1 303 ? 12.931 12.818 -15.198 1.00 84.75 303 GLY A CA 1
ATOM 2285 C C . GLY A 1 303 ? 11.845 13.678 -14.569 1.00 84.75 303 GLY A C 1
ATOM 2286 O O . GLY A 1 303 ? 11.018 13.187 -13.812 1.00 84.75 303 GLY A O 1
ATOM 2287 N N . GLN A 1 304 ? 11.876 14.971 -14.889 1.00 85.31 304 GLN A N 1
ATOM 2288 C CA . GLN A 1 304 ? 10.802 15.899 -14.553 1.00 85.31 304 GLN A CA 1
ATOM 2289 C C . GLN A 1 304 ? 10.545 16.850 -15.722 1.00 85.31 304 GLN A C 1
ATOM 2291 O O . GLN A 1 304 ? 11.502 17.276 -16.384 1.00 85.31 304 GLN A O 1
ATOM 2296 N N . GLN A 1 305 ? 9.290 17.221 -15.958 1.00 83.81 305 GLN A N 1
ATOM 2297 C CA . GLN A 1 305 ? 8.897 18.252 -16.927 1.00 83.81 305 GLN A CA 1
ATOM 2298 C C . GLN A 1 305 ? 8.103 19.366 -16.245 1.00 83.81 305 GLN A C 1
ATOM 2300 O O . GLN A 1 305 ? 7.580 19.137 -15.168 1.00 83.81 305 GLN A O 1
ATOM 2305 N N . PRO A 1 306 ? 8.070 20.598 -16.787 1.00 80.62 306 PRO A N 1
ATOM 2306 C CA . PRO A 1 306 ? 7.190 21.634 -16.256 1.00 80.62 306 PRO A CA 1
ATOM 2307 C C . PRO A 1 306 ? 5.733 21.179 -16.327 1.00 80.62 306 PRO A C 1
ATOM 2309 O O . PRO A 1 306 ? 5.279 20.819 -17.412 1.00 80.62 306 PRO A O 1
ATOM 2312 N N . ASP A 1 307 ? 5.049 21.256 -15.192 1.00 74.44 307 ASP A N 1
ATOM 2313 C CA . ASP A 1 307 ? 3.632 20.920 -15.057 1.00 74.44 307 ASP A CA 1
ATOM 2314 C C . ASP A 1 307 ? 2.798 21.883 -15.921 1.00 74.44 307 ASP A C 1
ATOM 2316 O O . ASP A 1 307 ? 2.931 23.116 -15.836 1.00 74.44 307 ASP A O 1
ATOM 2320 N N . ALA A 1 308 ? 1.991 21.311 -16.813 1.00 67.06 308 ALA A N 1
ATOM 2321 C CA . ALA A 1 308 ? 1.181 22.054 -17.768 1.00 67.06 308 ALA A CA 1
ATOM 2322 C C . ALA A 1 308 ? -0.245 22.350 -17.274 1.00 67.06 308 ALA A C 1
ATOM 2324 O O . ALA A 1 308 ? -0.880 23.258 -17.828 1.00 67.06 308 ALA A O 1
ATOM 2325 N N . ASP A 1 309 ? -0.760 21.621 -16.283 1.00 66.31 309 ASP A N 1
ATOM 2326 C CA . ASP A 1 309 ? -2.158 21.691 -15.843 1.00 66.31 309 ASP A CA 1
ATOM 2327 C C . ASP A 1 309 ? -2.340 22.200 -14.396 1.00 66.31 309 ASP A C 1
ATOM 2329 O O . ASP A 1 309 ? -3.421 22.694 -14.041 1.00 66.31 309 ASP A O 1
ATOM 2333 N N . GLY A 1 310 ? -1.250 22.259 -13.631 1.00 65.81 310 GLY A N 1
ATOM 2334 C CA . GLY A 1 310 ? -1.140 22.895 -12.326 1.00 65.81 310 GLY A CA 1
ATOM 2335 C C . GLY A 1 310 ? -1.590 22.018 -11.161 1.00 65.81 310 GLY A C 1
ATOM 2336 O O . GLY A 1 310 ? -2.004 22.578 -10.130 1.00 65.81 310 GLY A O 1
ATOM 2337 N N . ASP A 1 311 ? -1.611 20.697 -11.314 1.00 64.12 311 ASP A N 1
ATOM 2338 C CA . ASP A 1 311 ? -2.029 19.766 -10.269 1.00 64.12 311 ASP A CA 1
ATOM 2339 C C . ASP A 1 311 ? -0.905 19.418 -9.265 1.00 64.12 311 ASP A C 1
ATOM 2341 O O . ASP A 1 311 ? -1.202 19.107 -8.097 1.00 64.12 311 ASP A O 1
ATOM 2345 N N . GLU A 1 312 ? 0.359 19.633 -9.645 1.00 63.84 312 GLU A N 1
ATOM 2346 C CA . GLU A 1 312 ? 1.543 19.365 -8.834 1.00 63.84 312 GLU A CA 1
ATOM 2347 C C . GLU A 1 312 ? 1.985 20.586 -8.005 1.00 63.84 312 GLU A C 1
ATOM 2349 O O . GLU A 1 312 ? 2.281 21.683 -8.490 1.00 63.84 312 GLU A O 1
ATOM 2354 N N . LEU A 1 313 ? 2.134 20.397 -6.686 1.00 57.38 313 LEU A N 1
ATOM 2355 C CA . LEU A 1 313 ? 2.535 21.472 -5.754 1.00 57.38 313 LEU A CA 1
ATOM 2356 C C . LEU A 1 313 ? 3.945 22.025 -6.044 1.00 57.38 313 LEU A C 1
ATOM 2358 O O . LEU A 1 313 ? 4.284 23.123 -5.591 1.00 57.38 313 LEU A O 1
ATOM 2362 N N . GLY A 1 314 ? 4.772 21.256 -6.759 1.00 62.72 314 GLY A N 1
ATOM 2363 C CA . GLY A 1 314 ? 6.123 21.625 -7.183 1.00 62.72 314 GLY A CA 1
ATOM 2364 C C . GLY A 1 314 ? 6.205 22.294 -8.560 1.00 62.72 314 GLY A C 1
ATOM 2365 O O . GLY A 1 314 ? 7.287 22.771 -8.917 1.00 62.72 314 GLY A O 1
ATOM 2366 N N . GLY A 1 315 ? 5.102 22.344 -9.319 1.00 69.19 315 GLY A N 1
ATOM 2367 C CA . GLY A 1 315 ? 5.056 22.861 -10.691 1.00 69.19 315 GLY A CA 1
ATOM 2368 C C . GLY A 1 315 ? 5.879 22.042 -11.692 1.00 69.19 315 GLY A C 1
ATOM 2369 O O . GLY A 1 315 ? 6.406 22.608 -12.658 1.00 69.19 315 GLY A O 1
ATOM 2370 N N . LYS A 1 316 ? 6.065 20.744 -11.426 1.00 76.31 316 LYS A N 1
ATOM 2371 C CA . LYS A 1 316 ? 6.736 19.796 -12.317 1.00 76.31 316 LYS A CA 1
ATOM 2372 C C . LYS A 1 316 ? 6.153 18.391 -12.177 1.00 76.31 316 LYS A C 1
ATOM 2374 O O . LYS A 1 316 ? 6.078 17.920 -11.047 1.00 76.31 316 LYS A O 1
ATOM 2379 N N . ASP A 1 317 ? 5.941 17.741 -13.312 1.00 77.69 317 ASP A N 1
ATOM 2380 C CA . ASP A 1 317 ? 5.498 16.350 -13.432 1.00 77.69 317 ASP A CA 1
ATOM 2381 C C . ASP A 1 317 ? 6.704 15.412 -13.368 1.00 77.69 317 ASP A C 1
ATOM 2383 O O . ASP A 1 317 ? 7.735 15.679 -14.009 1.00 77.69 317 ASP A O 1
ATOM 2387 N N . ASP A 1 318 ? 6.585 14.309 -12.634 1.00 85.62 318 ASP A N 1
ATOM 2388 C CA . ASP A 1 318 ? 7.566 13.225 -12.601 1.00 85.62 318 ASP A CA 1
ATOM 2389 C C . ASP A 1 318 ? 7.407 12.357 -13.869 1.00 85.62 318 ASP A C 1
ATOM 2391 O O . ASP A 1 318 ? 6.305 12.076 -14.339 1.00 85.62 318 ASP A O 1
ATOM 2395 N N . THR A 1 319 ? 8.515 11.905 -14.471 1.00 89.12 319 THR A N 1
ATOM 2396 C CA . THR A 1 319 ? 8.458 11.182 -15.755 1.00 89.12 319 THR A CA 1
ATOM 2397 C C . THR A 1 319 ? 9.285 9.906 -15.793 1.00 89.12 319 THR A C 1
ATOM 2399 O O . THR A 1 319 ? 10.364 9.808 -15.207 1.00 89.12 319 THR A O 1
ATOM 2402 N N . LEU A 1 320 ? 8.829 8.927 -16.579 1.00 93.00 320 LEU A N 1
ATOM 2403 C CA . LEU A 1 320 ? 9.653 7.794 -17.009 1.00 93.00 320 LEU A CA 1
ATOM 2404 C C . LEU A 1 320 ? 10.260 8.086 -18.382 1.00 93.00 320 LEU A C 1
ATOM 2406 O O . LEU A 1 320 ? 9.612 8.675 -19.250 1.00 93.00 320 LEU A O 1
ATOM 2410 N N . ILE A 1 321 ? 11.503 7.651 -18.599 1.00 92.94 321 ILE A N 1
ATOM 2411 C CA . ILE A 1 321 ? 12.270 7.953 -19.815 1.00 92.94 321 ILE A CA 1
ATOM 2412 C C . ILE A 1 321 ? 12.415 6.686 -20.682 1.00 92.94 321 ILE A C 1
ATOM 2414 O O . ILE A 1 321 ? 13.248 5.835 -20.372 1.00 92.94 321 ILE A O 1
ATOM 2418 N N . PRO A 1 322 ? 11.662 6.542 -21.790 1.00 92.25 322 PRO A N 1
ATOM 2419 C CA . PRO A 1 322 ? 11.807 5.425 -22.732 1.00 92.25 322 PRO A CA 1
ATOM 2420 C C . PRO A 1 322 ? 13.161 5.412 -23.452 1.00 92.25 322 PRO A C 1
ATOM 2422 O O . PRO A 1 322 ? 13.849 6.431 -23.506 1.00 92.25 322 PRO A O 1
ATOM 2425 N N . CYS A 1 323 ? 13.541 4.304 -24.097 1.00 89.94 323 CYS A N 1
ATOM 2426 C CA . CYS A 1 323 ? 14.826 4.247 -24.815 1.00 89.94 323 CYS A CA 1
ATOM 2427 C C . CYS A 1 323 ? 14.888 5.164 -26.053 1.00 89.94 323 CYS A C 1
ATOM 2429 O O . CYS A 1 323 ? 15.972 5.495 -26.521 1.00 89.94 323 CYS A O 1
ATOM 2431 N N . ASP A 1 324 ? 13.747 5.584 -26.599 1.00 87.12 324 ASP A N 1
ATOM 2432 C CA . ASP A 1 324 ? 13.621 6.472 -27.762 1.00 87.12 324 ASP A CA 1
ATOM 2433 C C . ASP A 1 324 ? 13.195 7.903 -27.386 1.00 87.12 324 ASP A C 1
ATOM 2435 O O . ASP A 1 324 ? 12.766 8.670 -28.254 1.00 87.12 324 ASP A O 1
ATOM 2439 N N . PHE A 1 325 ? 13.348 8.290 -26.112 1.00 90.88 325 PHE A N 1
ATOM 2440 C CA . PHE A 1 325 ? 12.884 9.575 -25.570 1.00 90.88 325 PHE A CA 1
ATOM 2441 C C . PHE A 1 325 ? 13.358 10.809 -26.351 1.00 90.88 325 PHE A C 1
ATOM 2443 O O . PHE A 1 325 ? 12.653 11.814 -26.391 1.00 90.88 325 PHE A O 1
ATOM 2450 N N . GLN A 1 326 ? 14.526 10.739 -27.000 1.00 83.69 326 GLN A N 1
ATOM 2451 C CA . GLN A 1 326 ? 15.065 11.829 -27.823 1.00 83.69 326 GLN A CA 1
ATOM 2452 C C . GLN A 1 326 ? 14.144 12.205 -28.994 1.00 83.69 326 GLN A C 1
ATOM 2454 O O . GLN A 1 326 ? 14.176 13.344 -29.451 1.00 83.69 326 GLN A O 1
ATOM 2459 N N . HIS A 1 327 ? 13.332 11.258 -29.471 1.00 84.38 327 HIS A N 1
ATOM 2460 C CA . HIS A 1 327 ? 12.412 11.443 -30.593 1.00 84.38 327 HIS A CA 1
ATOM 2461 C C . HIS A 1 327 ? 10.947 11.351 -30.156 1.00 84.38 327 HIS A C 1
ATOM 2463 O O . HIS A 1 327 ? 10.103 12.060 -30.695 1.00 84.38 327 HIS A O 1
ATOM 2469 N N . ALA A 1 328 ? 10.644 10.472 -29.196 1.00 82.19 328 ALA A N 1
ATOM 2470 C CA . ALA A 1 328 ? 9.281 10.174 -28.767 1.00 82.19 328 ALA A CA 1
ATOM 2471 C C . ALA A 1 328 ? 8.840 10.934 -27.505 1.00 82.19 328 ALA A C 1
ATOM 2473 O O . ALA A 1 328 ? 7.656 10.908 -27.176 1.00 82.19 328 ALA A O 1
ATOM 2474 N N . GLY A 1 329 ? 9.760 11.605 -26.807 1.00 89.00 329 GLY A N 1
ATOM 2475 C CA . GLY A 1 329 ? 9.492 12.246 -25.521 1.00 89.00 329 GLY A CA 1
ATOM 2476 C C . GLY A 1 329 ? 9.459 11.265 -24.343 1.00 89.00 329 GLY A C 1
ATOM 2477 O O . GLY A 1 329 ? 9.741 10.074 -24.478 1.00 89.00 329 GLY A O 1
ATOM 2478 N N . GLN A 1 330 ? 9.141 11.796 -23.165 1.00 93.19 330 GLN A N 1
ATOM 2479 C CA . GLN A 1 330 ? 9.025 11.035 -21.915 1.00 93.19 330 GLN A CA 1
ATOM 2480 C C . GLN A 1 330 ? 7.564 10.597 -21.689 1.00 93.19 330 GLN A C 1
ATOM 2482 O O . GLN A 1 330 ? 6.677 10.940 -22.476 1.00 93.19 330 GLN A O 1
ATOM 2487 N N . ILE A 1 331 ? 7.323 9.799 -20.651 1.00 92.75 331 ILE A N 1
ATOM 2488 C CA . ILE A 1 331 ? 5.981 9.402 -20.205 1.00 92.75 331 ILE A CA 1
ATOM 2489 C C . ILE A 1 331 ? 5.716 10.120 -18.883 1.00 92.75 331 ILE A C 1
ATOM 2491 O O . ILE A 1 331 ? 6.497 9.931 -17.952 1.00 92.75 331 ILE A O 1
ATOM 2495 N N . LEU A 1 332 ? 4.660 10.931 -18.832 1.00 91.00 332 LEU A N 1
ATOM 2496 C CA . LEU A 1 332 ? 4.247 11.681 -17.639 1.00 91.00 332 LEU A CA 1
ATOM 2497 C C . LEU A 1 332 ? 3.561 10.752 -16.620 1.00 91.00 332 LEU A C 1
ATOM 2499 O O . LEU A 1 332 ? 2.974 9.736 -17.008 1.00 91.00 332 LEU A O 1
ATOM 2503 N N . ASP A 1 333 ? 3.630 11.102 -15.344 1.00 86.56 333 ASP A N 1
ATOM 2504 C CA . ASP A 1 333 ? 2.879 10.509 -14.227 1.00 86.56 333 ASP A CA 1
ATOM 2505 C C . ASP A 1 333 ? 1.370 10.441 -14.487 1.00 86.56 333 ASP A C 1
ATOM 2507 O O . ASP A 1 333 ? 0.787 9.362 -14.382 1.00 86.56 333 ASP A O 1
ATOM 2511 N N . ASP A 1 334 ? 0.776 11.510 -14.996 1.00 84.69 334 ASP A N 1
ATOM 2512 C CA . ASP A 1 334 ? -0.620 11.585 -15.428 1.00 84.69 334 ASP A CA 1
ATOM 2513 C C . ASP A 1 334 ? -0.975 10.522 -16.481 1.00 84.69 334 ASP A C 1
ATOM 2515 O O . ASP A 1 334 ? -2.003 9.825 -16.444 1.00 84.69 334 ASP A O 1
ATOM 2519 N N . GLU A 1 335 ? -0.074 10.347 -17.453 1.00 89.44 335 GLU A N 1
ATOM 2520 C CA . GLU A 1 335 ? -0.230 9.336 -18.489 1.00 89.44 335 GLU A CA 1
ATOM 2521 C C . GLU A 1 335 ? -0.130 7.941 -17.865 1.00 89.44 335 GLU A C 1
ATOM 2523 O O . GLU A 1 335 ? -0.966 7.083 -18.162 1.00 89.44 335 GLU A O 1
ATOM 2528 N N . LEU A 1 336 ? 0.815 7.709 -16.949 1.00 91.62 336 LEU A N 1
ATOM 2529 C CA . LEU A 1 336 ? 0.913 6.452 -16.205 1.00 91.62 336 LEU A CA 1
ATOM 2530 C C . LEU A 1 336 ? -0.353 6.187 -15.397 1.00 91.62 336 LEU A C 1
ATOM 2532 O O . LEU A 1 336 ? -0.921 5.100 -15.525 1.00 91.62 336 LEU A O 1
ATOM 2536 N N . TYR A 1 337 ? -0.843 7.166 -14.640 1.00 90.50 337 TYR A N 1
ATOM 2537 C CA . TYR A 1 337 ? -2.071 7.076 -13.862 1.00 90.50 337 TYR A CA 1
ATOM 2538 C C . TYR A 1 337 ? -3.244 6.631 -14.739 1.00 90.50 337 TYR A C 1
ATOM 2540 O O . TYR A 1 337 ? -3.931 5.650 -14.421 1.00 90.50 337 TYR A O 1
ATOM 2548 N N . SER A 1 338 ? -3.426 7.284 -15.891 1.00 90.62 338 SER A N 1
ATOM 2549 C CA . SER A 1 338 ? -4.500 6.973 -16.841 1.00 90.62 338 SER A CA 1
ATOM 2550 C C . SER A 1 338 ? -4.408 5.552 -17.415 1.00 90.62 338 SER A C 1
ATOM 2552 O O . SER A 1 338 ? -5.431 4.925 -17.693 1.00 90.62 338 SER A O 1
ATOM 2554 N N . GLN A 1 339 ? -3.192 5.019 -17.598 1.00 92.38 339 GLN A N 1
ATOM 2555 C CA . GLN A 1 339 ? -2.981 3.691 -18.180 1.00 92.38 339 GLN A CA 1
ATOM 2556 C C . GLN A 1 339 ? -3.007 2.567 -17.135 1.00 92.38 339 GLN A C 1
ATOM 2558 O O . GLN A 1 339 ? -3.413 1.448 -17.476 1.00 92.38 339 GLN A O 1
ATOM 2563 N N . VAL A 1 340 ? -2.563 2.822 -15.895 1.00 93.75 340 VAL A N 1
ATOM 2564 C CA . VAL A 1 340 ? -2.366 1.767 -14.884 1.00 93.75 340 VAL A CA 1
ATOM 2565 C C . VAL A 1 340 ? -3.229 1.856 -13.634 1.00 93.75 340 VAL A C 1
ATOM 2567 O O . VAL A 1 340 ? -3.499 0.808 -13.055 1.00 93.75 340 VAL A O 1
ATOM 2570 N N . VAL A 1 341 ? -3.690 3.036 -13.219 1.00 92.31 341 VAL A N 1
ATOM 2571 C CA . VAL A 1 341 ? -4.515 3.192 -12.007 1.00 92.31 341 VAL A CA 1
ATOM 2572 C C . VAL A 1 341 ? -5.988 3.308 -12.374 1.00 92.31 341 VAL A C 1
ATOM 2574 O O . VAL A 1 341 ? -6.801 2.487 -11.947 1.00 92.31 341 VAL A O 1
ATOM 2577 N N . GLN A 1 342 ? -6.328 4.287 -13.214 1.00 90.50 342 GLN A N 1
ATOM 2578 C CA . GLN A 1 342 ? -7.709 4.607 -13.581 1.00 90.50 342 GLN A CA 1
ATOM 2579 C C . GLN A 1 342 ? -8.511 3.422 -14.167 1.00 90.50 342 GLN A C 1
ATOM 2581 O O . GLN A 1 342 ? -9.696 3.308 -13.849 1.00 90.50 342 GLN A O 1
ATOM 2586 N N . PRO A 1 343 ? -7.933 2.514 -14.984 1.00 92.06 343 PRO A N 1
ATOM 2587 C CA . PRO A 1 343 ? -8.695 1.412 -15.576 1.00 92.06 343 PRO A CA 1
ATOM 2588 C C . PRO A 1 343 ? -9.025 0.268 -14.607 1.00 92.06 343 PRO A C 1
ATOM 2590 O O . PRO A 1 343 ? -9.770 -0.641 -14.980 1.00 92.06 343 PRO A O 1
ATOM 2593 N N . LEU A 1 344 ? -8.440 0.242 -13.404 1.00 92.69 344 LEU A N 1
ATOM 2594 C CA . LEU A 1 344 ? -8.536 -0.916 -12.519 1.00 92.69 344 LEU A CA 1
ATOM 2595 C C . LEU A 1 344 ? -9.824 -0.902 -11.679 1.00 92.69 344 LEU A C 1
ATOM 2597 O O . LEU A 1 344 ? -10.080 0.060 -10.949 1.00 92.69 344 LEU A O 1
ATOM 2601 N N . PRO A 1 345 ? -10.624 -1.986 -11.705 1.00 90.44 345 PRO A N 1
ATOM 2602 C CA . PRO A 1 345 ? -11.857 -2.053 -10.936 1.00 90.44 345 PRO A CA 1
ATOM 2603 C C . PRO A 1 345 ? -11.598 -2.321 -9.450 1.00 90.44 345 PRO A C 1
ATOM 2605 O O . PRO A 1 345 ? -10.546 -2.822 -9.038 1.00 90.44 345 PRO A O 1
ATOM 2608 N N . GLN A 1 346 ? -12.621 -2.065 -8.634 1.00 87.00 346 GLN A N 1
ATOM 2609 C CA . GLN A 1 346 ? -12.612 -2.432 -7.222 1.00 87.00 346 GLN A CA 1
ATOM 2610 C C . GLN A 1 346 ? -12.330 -3.928 -7.034 1.00 87.00 346 GLN A C 1
ATOM 2612 O O . GLN A 1 346 ? -12.886 -4.781 -7.720 1.00 87.00 346 GLN A O 1
ATOM 2617 N N . GLY A 1 347 ? -11.468 -4.250 -6.070 1.00 87.00 347 GLY A N 1
ATOM 2618 C CA . GLY A 1 347 ? -11.081 -5.629 -5.763 1.00 87.00 347 GLY A CA 1
ATOM 2619 C C . GLY A 1 347 ? -9.931 -6.176 -6.613 1.00 87.00 347 GLY A C 1
ATOM 2620 O O . GLY A 1 347 ? -9.458 -7.267 -6.311 1.00 87.00 347 GLY A O 1
ATOM 2621 N N . CYS A 1 348 ? -9.452 -5.445 -7.623 1.00 91.56 348 CYS A N 1
ATOM 2622 C CA . CYS A 1 348 ? -8.159 -5.712 -8.259 1.00 91.56 348 CYS A CA 1
ATOM 2623 C C . CYS A 1 348 ? -7.020 -5.201 -7.362 1.00 91.56 348 CYS A C 1
ATOM 2625 O O . CYS A 1 348 ? -7.191 -4.195 -6.665 1.00 91.56 348 CYS A O 1
ATOM 2627 N N . ARG A 1 349 ? -5.857 -5.859 -7.391 1.00 94.38 349 ARG A N 1
ATOM 2628 C CA . ARG A 1 349 ? -4.637 -5.404 -6.709 1.00 94.38 349 ARG A CA 1
ATOM 2629 C C . ARG A 1 349 ? -3.520 -5.133 -7.712 1.00 94.38 349 ARG A C 1
ATOM 2631 O O . ARG A 1 349 ? -3.266 -5.967 -8.573 1.00 94.38 349 ARG A O 1
ATOM 2638 N N . LEU A 1 350 ? -2.836 -3.999 -7.574 1.00 96.38 350 LEU A N 1
ATOM 2639 C CA . LEU A 1 350 ? -1.655 -3.635 -8.357 1.00 96.38 350 LEU A CA 1
ATOM 2640 C C . LEU A 1 350 ? -0.491 -3.303 -7.419 1.00 96.38 350 LEU A C 1
ATOM 2642 O O . LEU A 1 350 ? -0.596 -2.420 -6.571 1.00 96.38 350 LEU A O 1
ATOM 2646 N N . TRP A 1 351 ? 0.628 -3.990 -7.612 1.00 95.44 351 TRP A N 1
ATOM 2647 C CA . TRP A 1 351 ? 1.913 -3.655 -7.007 1.00 95.44 351 TRP A CA 1
ATOM 2648 C C . TRP A 1 351 ? 2.798 -2.940 -8.016 1.00 95.44 351 TRP A C 1
ATOM 2650 O O . TRP A 1 351 ? 2.938 -3.406 -9.145 1.00 95.44 351 TRP A O 1
ATOM 2660 N N . VAL A 1 352 ? 3.428 -1.848 -7.596 1.00 95.19 352 VAL A N 1
ATOM 2661 C CA . VAL A 1 352 ? 4.341 -1.065 -8.428 1.00 95.19 352 VAL A CA 1
ATOM 2662 C C . VAL A 1 352 ? 5.674 -0.889 -7.711 1.00 95.19 352 VAL A C 1
ATOM 2664 O O . VAL A 1 352 ? 5.708 -0.483 -6.551 1.00 95.19 352 VAL A O 1
ATOM 2667 N N . VAL A 1 353 ? 6.777 -1.192 -8.393 1.00 93.56 353 VAL A N 1
ATOM 2668 C CA . VAL A 1 353 ? 8.143 -0.956 -7.908 1.00 93.56 353 VAL A CA 1
ATOM 2669 C C . VAL A 1 353 ? 8.889 -0.110 -8.932 1.00 93.56 353 VAL A C 1
ATOM 2671 O O . VAL A 1 353 ? 9.103 -0.552 -10.062 1.00 93.56 353 VAL A O 1
ATOM 2674 N N . LEU A 1 354 ? 9.284 1.097 -8.530 1.00 91.44 354 LEU A N 1
ATOM 2675 C CA . LEU A 1 354 ? 10.013 2.043 -9.372 1.00 91.44 354 LEU A CA 1
ATOM 2676 C C . LEU A 1 354 ? 11.438 2.232 -8.840 1.00 91.44 354 LEU A C 1
ATOM 2678 O O . LEU A 1 354 ? 11.644 2.758 -7.742 1.00 91.44 354 LEU A O 1
ATOM 2682 N N . ASP A 1 355 ? 12.423 1.807 -9.629 1.00 88.50 355 ASP A N 1
ATOM 2683 C CA . ASP A 1 355 ? 13.854 2.004 -9.383 1.00 88.50 355 ASP A CA 1
ATOM 2684 C C . ASP A 1 355 ? 14.385 3.124 -10.293 1.00 88.50 355 ASP A C 1
ATOM 2686 O O . ASP A 1 355 ? 15.134 2.904 -11.243 1.00 88.50 355 ASP A O 1
ATOM 2690 N N . CYS A 1 356 ? 13.916 4.349 -10.041 1.00 81.62 356 CYS A N 1
ATOM 2691 C CA . CYS A 1 356 ? 14.300 5.551 -10.780 1.00 81.62 356 CYS A CA 1
ATOM 2692 C C . CYS A 1 356 ? 14.235 6.810 -9.897 1.00 81.62 356 CYS A C 1
ATOM 2694 O O . CYS A 1 356 ? 13.510 6.852 -8.897 1.00 81.62 356 CYS A O 1
ATOM 2696 N N . CYS A 1 357 ? 15.015 7.834 -10.258 1.00 75.75 357 CYS A N 1
ATOM 2697 C CA . CYS A 1 357 ? 14.961 9.161 -9.630 1.00 75.75 357 CYS A CA 1
ATOM 2698 C C . CYS A 1 357 ? 13.594 9.814 -9.877 1.00 75.75 357 CYS A C 1
ATOM 2700 O O . CYS A 1 357 ? 12.978 9.504 -10.889 1.00 75.75 357 CYS A O 1
ATOM 2702 N N . HIS A 1 358 ? 13.169 10.750 -9.017 1.00 70.38 358 HIS A N 1
ATOM 2703 C CA . HIS A 1 358 ? 11.947 11.549 -9.243 1.00 70.38 358 HIS A CA 1
ATOM 2704 C C . HIS A 1 358 ? 10.727 10.666 -9.566 1.00 70.38 358 HIS A C 1
ATOM 2706 O O . HIS A 1 358 ? 10.133 10.750 -10.630 1.00 70.38 358 HIS A O 1
ATOM 2712 N N . SER A 1 359 ? 10.462 9.694 -8.688 1.00 67.12 359 SER A N 1
ATOM 2713 C CA . SER A 1 359 ? 9.356 8.734 -8.826 1.00 67.12 359 SER A CA 1
ATOM 2714 C C . SER A 1 359 ? 8.488 8.668 -7.569 1.00 67.12 359 SER A C 1
ATOM 2716 O O . SER A 1 359 ? 7.777 7.693 -7.310 1.00 67.12 359 SER A O 1
ATOM 2718 N N . GLY A 1 360 ? 8.597 9.693 -6.721 1.00 64.31 360 GLY A N 1
ATOM 2719 C CA . GLY A 1 360 ? 7.876 9.785 -5.455 1.00 64.31 360 GLY A CA 1
ATOM 2720 C C . GLY A 1 360 ? 6.383 10.026 -5.664 1.00 64.31 360 GLY A C 1
ATOM 2721 O O . GLY A 1 360 ? 5.578 9.549 -4.855 1.00 64.31 360 GLY A O 1
ATOM 2722 N N . THR A 1 361 ? 6.029 10.729 -6.744 1.00 70.62 361 THR A N 1
ATOM 2723 C CA . THR A 1 361 ? 4.650 11.041 -7.139 1.00 70.62 361 THR A CA 1
ATOM 2724 C C . THR A 1 361 ? 4.228 10.412 -8.460 1.00 70.62 361 THR A C 1
ATOM 2726 O O . THR A 1 361 ? 3.071 10.541 -8.795 1.00 70.62 361 THR A O 1
ATOM 2729 N N . ALA A 1 362 ? 5.058 9.577 -9.099 1.00 74.44 362 ALA A N 1
ATOM 2730 C CA . ALA A 1 362 ? 4.841 8.990 -10.436 1.00 74.44 362 ALA A CA 1
ATOM 2731 C C . ALA A 1 362 ? 3.491 8.281 -10.750 1.00 74.44 362 ALA A C 1
ATOM 2733 O O . ALA A 1 362 ? 3.310 7.803 -11.868 1.00 74.44 362 ALA A O 1
ATOM 2734 N N . LEU A 1 363 ? 2.592 8.111 -9.775 1.00 83.56 363 LEU A N 1
ATOM 2735 C CA . LEU A 1 363 ? 1.241 7.555 -9.934 1.00 83.56 363 LEU A CA 1
ATOM 2736 C C . LEU A 1 363 ? 0.172 8.341 -9.149 1.00 83.56 363 LEU A C 1
ATOM 2738 O O . LEU A 1 363 ? -0.870 7.765 -8.837 1.00 83.56 363 LEU A O 1
ATOM 2742 N N . ASP A 1 364 ? 0.453 9.565 -8.701 1.00 79.25 364 ASP A N 1
ATOM 2743 C CA . ASP A 1 364 ? -0.473 10.484 -8.011 1.00 79.25 364 ASP A CA 1
ATOM 2744 C C . ASP A 1 364 ? -1.335 9.842 -6.928 1.00 79.25 364 ASP A C 1
ATOM 2746 O O . ASP A 1 364 ? -2.515 10.142 -6.716 1.00 79.25 364 ASP A O 1
ATOM 2750 N N . LEU A 1 365 ? -0.727 8.895 -6.212 1.00 84.88 365 LEU A N 1
ATOM 2751 C CA . LEU A 1 365 ? -1.438 8.115 -5.220 1.00 84.88 365 LEU A CA 1
ATOM 2752 C C . LEU A 1 365 ? -1.754 8.996 -3.999 1.00 84.88 365 LEU A C 1
ATOM 2754 O O . LEU A 1 365 ? -0.860 9.643 -3.441 1.00 84.88 365 LEU A O 1
ATOM 2758 N N . PRO A 1 366 ? -3.014 8.994 -3.524 1.00 82.31 366 PRO A N 1
ATOM 2759 C CA . PRO A 1 366 ? -3.477 9.938 -2.517 1.00 82.31 366 PRO A CA 1
ATOM 2760 C C . PRO A 1 366 ? -2.880 9.696 -1.133 1.00 82.31 366 PRO A C 1
ATOM 2762 O O . PRO A 1 366 ? -2.887 10.618 -0.322 1.00 82.31 366 PRO A O 1
ATOM 2765 N N . TYR A 1 367 ? -2.380 8.498 -0.825 1.00 84.75 367 TYR A N 1
ATOM 2766 C CA . TYR A 1 367 ? -1.832 8.174 0.491 1.00 84.75 367 TYR A CA 1
ATOM 2767 C C . TYR A 1 367 ? -0.323 7.975 0.428 1.00 84.75 367 TYR A C 1
ATOM 2769 O O . TYR A 1 367 ? 0.164 7.176 -0.368 1.00 84.75 367 TYR A O 1
ATOM 2777 N N . LYS A 1 368 ? 0.415 8.639 1.324 1.00 84.25 368 LYS A N 1
ATOM 2778 C CA . LYS A 1 368 ? 1.854 8.430 1.529 1.00 84.25 368 LYS A CA 1
ATOM 2779 C C . LYS A 1 368 ? 2.100 7.789 2.893 1.00 84.25 368 LYS A C 1
ATOM 2781 O O . LYS A 1 368 ? 1.608 8.264 3.918 1.00 84.25 368 LYS A O 1
ATOM 2786 N N . VAL A 1 369 ? 2.895 6.723 2.910 1.00 83.12 369 VAL A N 1
ATOM 2787 C CA . VAL A 1 369 ? 3.267 5.979 4.117 1.00 83.12 369 VAL A CA 1
ATOM 2788 C C . VAL A 1 369 ? 4.644 6.434 4.592 1.00 83.12 369 VAL A C 1
ATOM 2790 O O . VAL A 1 369 ? 5.670 6.217 3.944 1.00 83.12 369 VAL A O 1
ATOM 2793 N N . GLN A 1 370 ? 4.679 7.045 5.770 1.00 78.06 370 GLN A N 1
ATOM 2794 C CA . GLN A 1 370 ? 5.886 7.542 6.414 1.00 78.06 370 GLN A CA 1
ATOM 2795 C C . GLN A 1 370 ? 6.213 6.705 7.651 1.00 78.06 370 GLN A C 1
ATOM 2797 O O . GLN A 1 370 ? 5.536 6.763 8.673 1.00 78.06 370 GLN A O 1
ATOM 2802 N N . LEU A 1 371 ? 7.295 5.934 7.567 1.00 77.00 371 LEU A N 1
ATOM 2803 C CA . LEU A 1 371 ? 7.899 5.274 8.725 1.00 77.00 371 LEU A CA 1
ATOM 2804 C C . LEU A 1 371 ? 8.842 6.234 9.456 1.00 77.00 371 LEU A C 1
ATOM 2806 O O . LEU A 1 371 ? 9.678 6.885 8.814 1.00 77.00 371 LEU A O 1
ATOM 2810 N N . SER A 1 372 ? 8.765 6.249 10.787 1.00 74.31 372 SER A N 1
ATOM 2811 C CA . SER A 1 372 ? 9.742 6.931 11.637 1.00 74.31 372 SER A CA 1
ATOM 2812 C C . SER A 1 372 ? 11.152 6.348 11.468 1.00 74.31 372 SER A C 1
ATOM 2814 O O . SER A 1 372 ? 11.301 5.195 11.055 1.00 74.31 372 SER A O 1
ATOM 2816 N N . PRO A 1 373 ? 12.215 7.110 11.796 1.00 69.75 373 PRO A N 1
ATOM 2817 C CA . PRO A 1 373 ? 13.596 6.637 11.654 1.00 69.75 373 PRO A CA 1
ATOM 2818 C C . PRO A 1 373 ? 13.919 5.351 12.429 1.00 69.75 373 PRO A C 1
ATOM 2820 O O . PRO A 1 373 ? 14.823 4.619 12.037 1.00 69.75 373 PRO A O 1
ATOM 2823 N N . ASP A 1 374 ? 13.198 5.086 13.520 1.00 72.12 374 ASP A N 1
ATOM 2824 C CA . ASP A 1 374 ? 13.312 3.876 14.341 1.00 72.12 374 ASP A CA 1
ATOM 2825 C C . ASP A 1 374 ? 12.377 2.736 13.894 1.00 72.12 374 ASP A C 1
ATOM 2827 O O . ASP A 1 374 ? 12.396 1.667 14.497 1.00 72.12 374 ASP A O 1
ATOM 2831 N N . GLY A 1 375 ? 11.543 2.958 12.870 1.00 67.38 375 GLY A N 1
ATOM 2832 C CA . GLY A 1 375 ? 10.612 1.966 12.330 1.00 67.38 375 GLY A CA 1
ATOM 2833 C C . GLY A 1 375 ? 9.434 1.613 13.239 1.00 67.38 375 GLY A C 1
ATOM 2834 O O . GLY A 1 375 ? 8.680 0.701 12.919 1.00 67.38 375 GLY A O 1
ATOM 2835 N N . ARG A 1 376 ? 9.263 2.295 14.380 1.00 69.31 376 ARG A N 1
ATOM 2836 C CA . ARG A 1 376 ? 8.245 1.941 15.389 1.00 69.31 376 ARG A CA 1
ATOM 2837 C C . ARG A 1 376 ? 6.902 2.623 15.180 1.00 69.31 376 ARG A C 1
ATOM 2839 O O . ARG A 1 376 ? 5.907 2.207 15.770 1.00 69.31 376 ARG A O 1
ATOM 2846 N N . SER A 1 377 ? 6.865 3.689 14.389 1.00 67.44 377 SER A N 1
ATOM 2847 C CA . SER A 1 377 ? 5.633 4.400 14.066 1.00 67.44 377 SER A CA 1
ATOM 2848 C C . SER A 1 377 ? 5.470 4.571 12.568 1.00 67.44 377 SER A C 1
ATOM 2850 O O . SER A 1 377 ? 6.426 4.866 11.850 1.00 67.44 377 SER A O 1
ATOM 2852 N N . VAL A 1 378 ? 4.230 4.386 12.131 1.00 73.12 378 VAL A N 1
ATOM 2853 C CA . VAL A 1 378 ? 3.784 4.565 10.756 1.00 73.12 378 VAL A CA 1
ATOM 2854 C C . VAL A 1 378 ? 2.780 5.698 10.767 1.00 73.12 378 VAL A C 1
ATOM 2856 O O . VAL A 1 378 ? 1.787 5.622 11.484 1.00 73.12 378 VAL A O 1
ATOM 2859 N N . GLN A 1 379 ? 3.037 6.723 9.972 1.00 75.25 379 GLN A N 1
ATOM 2860 C CA . GLN A 1 379 ? 2.073 7.765 9.669 1.00 75.25 379 GLN A CA 1
ATOM 2861 C C . GLN A 1 379 ? 1.600 7.570 8.237 1.00 75.25 379 GLN A C 1
ATOM 2863 O O . GLN A 1 379 ? 2.410 7.390 7.330 1.00 75.25 379 GLN A O 1
ATOM 2868 N N . CYS A 1 380 ? 0.288 7.584 8.041 1.00 75.69 380 CYS A N 1
ATOM 2869 C CA . CYS A 1 380 ? -0.311 7.636 6.718 1.00 75.69 380 CYS A CA 1
ATOM 2870 C C . CYS A 1 380 ? -0.912 9.026 6.557 1.00 75.69 380 CYS A C 1
ATOM 2872 O O . CYS A 1 380 ? -1.807 9.398 7.319 1.00 75.69 380 CYS A O 1
ATOM 2874 N N . SER A 1 381 ? -0.390 9.811 5.621 1.00 77.25 381 SER A N 1
ATOM 2875 C CA . SER A 1 381 ? -0.939 11.122 5.297 1.00 77.25 381 SER A CA 1
ATOM 2876 C C . SER A 1 381 ? -1.627 11.066 3.944 1.00 77.25 381 SER A C 1
ATOM 2878 O O . SER A 1 381 ? -1.110 10.485 2.988 1.00 77.25 381 SER A O 1
ATOM 2880 N N . LYS A 1 382 ? -2.806 11.683 3.866 1.00 77.25 382 LYS A N 1
ATOM 2881 C CA . LYS A 1 382 ? -3.471 11.929 2.593 1.00 77.25 382 LYS A CA 1
ATOM 2882 C C . LYS A 1 382 ? -2.878 13.197 1.978 1.00 77.25 382 LYS A C 1
ATOM 2884 O O . LYS A 1 382 ? -2.873 14.244 2.628 1.00 77.25 382 LYS A O 1
ATOM 2889 N N . SER A 1 383 ? -2.354 13.104 0.761 1.00 64.44 383 SER A N 1
ATOM 2890 C CA . SER A 1 383 ? -1.937 14.269 -0.015 1.00 64.44 383 SER A CA 1
ATOM 2891 C C . SER A 1 383 ? -3.149 15.169 -0.269 1.00 64.44 383 SER A C 1
ATOM 2893 O O . SER A 1 383 ? -4.234 14.681 -0.581 1.00 64.44 383 SER A O 1
ATOM 2895 N N . GLN A 1 384 ? -2.973 16.485 -0.122 1.00 52.22 384 GLN A N 1
ATOM 2896 C CA . GLN A 1 384 ? -3.986 17.481 -0.498 1.00 52.22 384 GLN A CA 1
ATOM 2897 C C . GLN A 1 384 ? -4.004 17.763 -2.014 1.00 52.22 384 GLN A C 1
ATOM 2899 O O . GLN A 1 384 ? -4.726 18.664 -2.440 1.00 52.22 384 GLN A O 1
ATOM 2904 N N . ALA A 1 385 ? -3.201 17.039 -2.805 1.00 48.06 385 ALA A N 1
ATOM 2905 C CA . ALA A 1 385 ? -3.082 17.235 -4.247 1.00 48.06 385 ALA A CA 1
ATOM 2906 C C . ALA A 1 385 ? -4.444 17.137 -4.949 1.00 48.06 385 ALA A C 1
ATOM 2908 O O . ALA A 1 385 ? -5.277 16.283 -4.626 1.00 48.06 385 ALA A O 1
ATOM 2909 N N . LYS A 1 386 ? -4.655 18.051 -5.899 1.00 45.19 386 LYS A N 1
ATOM 2910 C CA . LYS A 1 386 ? -5.865 18.201 -6.714 1.00 45.19 386 LYS A CA 1
ATOM 2911 C C . LYS A 1 386 ? -5.872 17.220 -7.894 1.00 45.19 386 LYS A C 1
ATOM 2913 O O . LYS A 1 386 ? -6.308 17.594 -8.976 1.00 45.19 386 LYS A O 1
ATOM 2918 N N . GLY A 1 387 ? -5.449 15.975 -7.685 1.00 46.97 387 GLY A N 1
ATOM 2919 C CA . GLY A 1 387 ? -5.642 14.944 -8.701 1.00 46.97 387 GLY A CA 1
ATOM 2920 C C . GLY A 1 387 ? -7.137 14.811 -9.030 1.00 46.97 387 GLY A C 1
ATOM 2921 O O . GLY A 1 387 ? -7.984 15.088 -8.160 1.00 46.97 387 GLY A O 1
ATOM 2922 N N . PRO A 1 388 ? -7.504 14.429 -10.268 1.00 43.88 388 PRO A N 1
ATOM 2923 C CA . PRO A 1 388 ? -8.895 14.310 -10.676 1.00 43.88 388 PRO A CA 1
ATOM 2924 C C . PRO A 1 388 ? -9.659 13.480 -9.647 1.00 43.88 388 PRO A C 1
ATOM 2926 O O . PRO A 1 388 ? -9.164 12.470 -9.150 1.00 43.88 388 PRO A O 1
ATOM 2929 N N . ALA A 1 389 ? -10.871 13.923 -9.311 1.00 41.69 389 ALA A N 1
ATOM 2930 C CA . ALA A 1 389 ? -11.751 13.351 -8.290 1.00 41.69 389 ALA A CA 1
ATOM 2931 C C . ALA A 1 389 ? -12.274 11.931 -8.623 1.00 41.69 389 ALA A C 1
ATOM 2933 O O . ALA A 1 389 ? -13.425 11.603 -8.340 1.00 41.69 389 ALA A O 1
ATOM 2934 N N . ASN A 1 390 ? -11.442 11.081 -9.221 1.00 49.28 390 ASN A N 1
ATOM 2935 C CA . ASN A 1 390 ? -11.688 9.681 -9.488 1.00 49.28 390 ASN A CA 1
ATOM 2936 C C . ASN A 1 390 ? -10.972 8.862 -8.417 1.00 49.28 390 ASN A C 1
ATOM 2938 O O . ASN A 1 390 ? -9.750 8.750 -8.378 1.00 49.28 390 ASN A O 1
ATOM 2942 N N . SER A 1 391 ? -11.763 8.307 -7.507 1.00 63.47 391 SER A N 1
ATOM 2943 C CA . SER A 1 391 ? -11.302 7.382 -6.484 1.00 63.47 391 SER A CA 1
ATOM 2944 C C . SER A 1 391 ? -10.545 6.222 -7.130 1.00 63.47 391 SER A C 1
ATOM 2946 O O . SER A 1 391 ? -11.103 5.487 -7.940 1.00 63.47 391 SER A O 1
ATOM 2948 N N . CYS A 1 392 ? -9.283 6.019 -6.748 1.00 71.25 392 CYS A N 1
ATOM 2949 C CA . CYS A 1 392 ? -8.594 4.761 -7.013 1.00 71.25 392 CYS A CA 1
ATOM 2950 C C . CYS A 1 392 ? -9.432 3.619 -6.409 1.00 71.25 392 CYS A C 1
ATOM 2952 O O . CYS A 1 392 ? -9.454 3.421 -5.194 1.00 71.25 392 CYS A O 1
ATOM 2954 N N . LEU A 1 393 ? -10.180 2.898 -7.249 1.00 83.81 393 LEU A N 1
ATOM 2955 C CA . LEU A 1 393 ? -11.089 1.836 -6.803 1.00 83.81 393 LEU A CA 1
ATOM 2956 C C . LEU A 1 393 ? -10.314 0.569 -6.417 1.00 83.81 393 LEU A C 1
ATOM 2958 O O . LEU A 1 393 ? -10.697 -0.174 -5.503 1.00 83.81 393 LEU A O 1
ATOM 2962 N N . ALA A 1 394 ? -9.220 0.319 -7.132 1.00 88.88 394 ALA A N 1
ATOM 2963 C CA . ALA A 1 394 ? -8.339 -0.815 -6.926 1.00 88.88 394 ALA A CA 1
ATOM 2964 C C . ALA A 1 394 ? -7.432 -0.644 -5.697 1.00 88.88 394 ALA A C 1
ATOM 2966 O O . ALA A 1 394 ? -7.283 0.430 -5.120 1.00 88.88 394 ALA A O 1
ATOM 2967 N N . ASP A 1 395 ? -6.844 -1.754 -5.264 1.00 91.25 395 ASP A N 1
ATOM 2968 C CA . ASP A 1 395 ? -5.807 -1.784 -4.239 1.00 91.25 395 ASP A CA 1
ATOM 2969 C C . ASP A 1 395 ? -4.428 -1.575 -4.877 1.00 91.25 395 ASP A C 1
ATOM 2971 O O . ASP A 1 395 ? -3.798 -2.538 -5.316 1.00 91.25 395 ASP A O 1
ATOM 2975 N N . VAL A 1 396 ? -3.995 -0.319 -4.995 1.00 93.75 396 VAL A N 1
ATOM 2976 C CA . VAL A 1 396 ? -2.714 0.041 -5.623 1.00 93.75 396 VAL A CA 1
ATOM 2977 C C . VAL A 1 396 ? -1.682 0.359 -4.548 1.00 93.75 396 VAL A C 1
ATOM 2979 O O . VAL A 1 396 ? -1.917 1.240 -3.725 1.00 93.75 396 VAL A O 1
ATOM 2982 N N . ILE A 1 397 ? -0.541 -0.332 -4.577 1.00 93.19 397 ILE A N 1
ATOM 2983 C CA . ILE A 1 397 ? 0.596 -0.116 -3.676 1.00 93.19 397 ILE A CA 1
ATOM 2984 C C . ILE A 1 397 ? 1.837 0.156 -4.522 1.00 93.19 397 ILE A C 1
ATOM 2986 O O . ILE A 1 397 ? 2.232 -0.681 -5.333 1.00 93.19 397 ILE A O 1
ATOM 2990 N N . MET A 1 398 ? 2.476 1.301 -4.302 1.00 93.00 398 MET A N 1
ATOM 2991 C CA . MET A 1 398 ? 3.712 1.695 -4.976 1.00 93.00 398 MET A CA 1
ATOM 2992 C C . MET A 1 398 ? 4.867 1.765 -3.981 1.00 93.00 398 MET A C 1
ATOM 2994 O O . MET A 1 398 ? 4.703 2.315 -2.895 1.00 93.00 398 MET A O 1
ATOM 2998 N N . ILE A 1 399 ? 6.038 1.251 -4.363 1.00 91.81 399 ILE A N 1
ATOM 2999 C CA . ILE A 1 399 ? 7.315 1.449 -3.670 1.00 91.81 399 ILE A CA 1
ATOM 3000 C C . ILE A 1 399 ? 8.279 2.157 -4.624 1.00 91.81 399 ILE A C 1
ATOM 3002 O O . ILE A 1 399 ? 8.517 1.669 -5.729 1.00 91.81 399 ILE A O 1
ATOM 3006 N N . SER A 1 400 ? 8.857 3.277 -4.188 1.00 87.31 400 SER A N 1
ATOM 3007 C CA . SER A 1 400 ? 9.821 4.053 -4.978 1.00 87.31 400 SER A CA 1
ATOM 3008 C C . SER A 1 400 ? 11.083 4.418 -4.191 1.00 87.31 400 SER A C 1
ATOM 3010 O O . SER A 1 400 ? 11.099 4.428 -2.954 1.00 87.31 400 SER A O 1
ATOM 3012 N N . GLY A 1 401 ? 12.174 4.657 -4.926 1.00 68.06 401 GLY A N 1
ATOM 3013 C CA . GLY A 1 401 ? 13.542 4.689 -4.399 1.00 68.06 401 GLY A CA 1
ATOM 3014 C C . GLY A 1 401 ? 14.039 6.000 -3.780 1.00 68.06 401 GLY A C 1
ATOM 3015 O O . GLY A 1 401 ? 15.135 5.994 -3.215 1.00 68.06 401 GLY A O 1
ATOM 3016 N N . CYS A 1 402 ? 13.304 7.116 -3.839 1.00 63.31 402 CYS A N 1
ATOM 3017 C CA . CYS A 1 402 ? 13.883 8.423 -3.499 1.00 63.31 402 CYS A CA 1
ATOM 3018 C C . CYS A 1 402 ? 12.948 9.376 -2.734 1.00 63.31 402 CYS A C 1
ATOM 3020 O O . CYS A 1 402 ? 11.725 9.307 -2.801 1.00 63.31 402 CYS A O 1
ATOM 3022 N N . LYS A 1 403 ? 13.563 10.306 -1.990 1.00 48.72 403 LYS A N 1
ATOM 3023 C CA . LYS A 1 403 ? 13.025 11.664 -1.785 1.00 48.72 403 LYS A CA 1
ATOM 3024 C C . LYS A 1 403 ? 13.380 12.492 -3.020 1.00 48.72 403 LYS A C 1
ATOM 3026 O O . LYS A 1 403 ? 14.458 12.267 -3.559 1.00 48.72 403 LYS A O 1
ATOM 3031 N N . ASP A 1 404 ? 12.568 13.478 -3.382 1.00 41.22 404 ASP A N 1
ATOM 3032 C CA . ASP A 1 404 ? 12.615 14.293 -4.618 1.00 41.22 404 ASP A CA 1
ATOM 3033 C C . ASP A 1 404 ? 13.985 14.942 -4.971 1.00 41.22 404 ASP A C 1
ATOM 3035 O O . ASP A 1 404 ? 14.146 15.507 -6.045 1.00 41.22 404 ASP A O 1
ATOM 3039 N N . ASN A 1 405 ? 15.003 14.818 -4.103 1.00 37.34 405 ASN A N 1
ATOM 3040 C CA . ASN A 1 405 ? 16.361 15.363 -4.235 1.00 37.34 405 ASN A CA 1
ATOM 3041 C C . ASN A 1 405 ? 17.496 14.303 -4.197 1.00 37.34 405 ASN A C 1
ATOM 3043 O O . ASN A 1 405 ? 18.622 14.634 -3.820 1.00 37.34 405 ASN A O 1
ATOM 3047 N N . GLN A 1 406 ? 17.238 13.024 -4.500 1.00 43.78 406 GLN A N 1
ATOM 3048 C CA . GLN A 1 406 ? 18.261 11.960 -4.491 1.00 43.78 406 GLN A CA 1
ATOM 3049 C C . GLN A 1 406 ? 18.422 11.290 -5.865 1.00 43.78 406 GLN A C 1
ATOM 3051 O O . GLN A 1 406 ? 17.443 11.073 -6.568 1.00 43.78 406 GLN A O 1
ATOM 3056 N N . THR A 1 407 ? 19.660 10.930 -6.222 1.00 47.44 407 THR A N 1
ATOM 3057 C CA . THR A 1 407 ?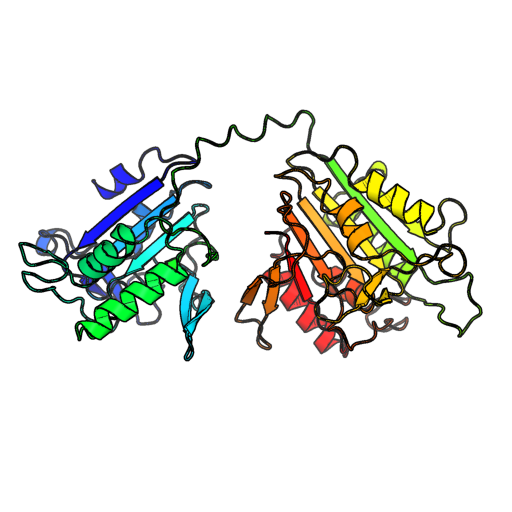 19.984 10.123 -7.413 1.00 47.44 407 THR A CA 1
ATOM 3058 C C . THR A 1 407 ? 19.927 8.628 -7.071 1.00 47.44 407 THR A C 1
ATOM 3060 O O . THR A 1 407 ? 20.521 8.216 -6.071 1.00 47.44 407 THR A O 1
ATOM 3063 N N . SER A 1 408 ? 19.248 7.815 -7.885 1.00 54.75 408 SER A N 1
ATOM 3064 C CA . SER A 1 408 ? 19.294 6.348 -7.809 1.00 54.75 408 SER A CA 1
ATOM 3065 C C . SER A 1 408 ? 20.720 5.842 -8.036 1.00 54.75 408 SER A C 1
ATOM 3067 O O . SER A 1 408 ? 21.419 6.332 -8.923 1.00 54.75 408 SER A O 1
ATOM 3069 N N . ALA A 1 409 ? 21.170 4.888 -7.216 1.00 51.03 409 ALA A N 1
ATOM 3070 C CA . ALA A 1 409 ? 22.533 4.364 -7.268 1.00 51.03 409 ALA A CA 1
ATOM 3071 C C . ALA A 1 409 ? 22.577 2.944 -7.857 1.00 51.03 409 ALA A C 1
ATOM 3073 O O . ALA A 1 409 ? 21.885 2.046 -7.370 1.00 51.03 409 ALA A O 1
ATOM 3074 N N . ASP A 1 410 ? 23.462 2.732 -8.836 1.00 53.47 410 ASP A N 1
ATOM 3075 C CA . ASP A 1 410 ? 23.838 1.398 -9.317 1.00 53.47 410 ASP A CA 1
ATOM 3076 C C . ASP A 1 410 ? 24.711 0.690 -8.258 1.00 53.47 410 ASP A C 1
ATOM 3078 O O . ASP A 1 410 ? 25.700 1.232 -7.751 1.00 53.47 410 ASP A O 1
ATOM 3082 N N . VAL A 1 411 ? 24.380 -0.558 -7.936 1.00 54.09 411 VAL A N 1
ATOM 3083 C CA . VAL A 1 411 ? 25.241 -1.481 -7.189 1.00 54.09 411 VAL A CA 1
ATOM 3084 C C . VAL A 1 411 ? 26.350 -1.968 -8.121 1.00 54.09 411 VAL A C 1
ATOM 3086 O O . VAL A 1 411 ? 26.066 -2.538 -9.169 1.00 54.09 411 VAL A O 1
ATOM 3089 N N . GLN A 1 412 ? 27.620 -1.782 -7.745 1.00 49.81 412 GLN A N 1
ATOM 3090 C CA . GLN A 1 412 ? 28.752 -2.311 -8.516 1.00 49.81 412 GLN A CA 1
ATOM 3091 C C . GLN A 1 412 ? 28.818 -3.847 -8.449 1.00 49.81 412 GLN A C 1
ATOM 3093 O O . GLN A 1 412 ? 28.610 -4.443 -7.389 1.00 49.81 412 GLN A O 1
ATOM 3098 N N . ALA A 1 413 ? 29.175 -4.479 -9.573 1.00 44.03 413 ALA A N 1
ATOM 3099 C CA . ALA A 1 413 ? 29.406 -5.921 -9.656 1.00 44.03 413 ALA A CA 1
ATOM 3100 C C . ALA A 1 413 ? 30.425 -6.384 -8.592 1.00 44.03 413 ALA A C 1
ATOM 3102 O O . ALA A 1 413 ? 31.510 -5.815 -8.471 1.00 44.03 413 ALA A O 1
ATOM 3103 N N . GLY A 1 414 ? 30.076 -7.414 -7.814 1.00 39.47 414 GLY A N 1
ATOM 3104 C CA . GLY A 1 414 ? 30.914 -7.978 -6.748 1.00 39.47 414 GLY A CA 1
ATOM 3105 C C . GLY A 1 414 ? 30.587 -7.501 -5.327 1.00 39.47 414 GLY A C 1
ATOM 3106 O O . GLY A 1 414 ? 30.932 -8.199 -4.371 1.00 39.47 414 GLY A O 1
ATOM 3107 N N . SER A 1 415 ? 29.863 -6.391 -5.152 1.00 44.41 415 SER A N 1
ATOM 3108 C CA . SER A 1 415 ? 29.306 -6.028 -3.842 1.00 44.41 415 SER A CA 1
ATOM 3109 C C . SER A 1 415 ? 28.066 -6.894 -3.575 1.00 44.41 415 SER A C 1
ATOM 3111 O O . SER A 1 415 ? 27.174 -6.955 -4.412 1.00 44.41 415 SER A O 1
ATOM 3113 N N . LEU A 1 416 ? 28.013 -7.604 -2.441 1.00 46.81 416 LEU A N 1
ATOM 3114 C CA . LEU A 1 416 ? 26.903 -8.497 -2.030 1.00 46.81 416 LEU A CA 1
ATOM 3115 C C . LEU A 1 416 ? 26.730 -9.813 -2.828 1.00 46.81 416 LEU A C 1
ATOM 3117 O O . LEU A 1 416 ? 25.669 -10.436 -2.774 1.00 46.81 416 LEU A O 1
ATOM 3121 N N . GLY A 1 417 ? 27.771 -10.290 -3.520 1.00 41.94 417 GLY A N 1
ATOM 3122 C CA . GLY A 1 417 ? 27.782 -11.633 -4.125 1.00 41.94 417 GLY A CA 1
ATOM 3123 C C . GLY A 1 417 ? 27.018 -11.767 -5.448 1.00 41.94 417 GLY A C 1
ATOM 3124 O O . GLY A 1 417 ? 26.857 -12.878 -5.950 1.00 41.94 417 GLY A O 1
ATOM 3125 N N . THR A 1 418 ? 26.569 -10.659 -6.042 1.00 43.72 418 THR A N 1
ATOM 3126 C CA . THR A 1 418 ? 26.042 -10.623 -7.412 1.00 43.72 418 THR A CA 1
ATOM 3127 C C . THR A 1 418 ? 27.162 -10.263 -8.389 1.00 43.72 418 THR A C 1
ATOM 3129 O O . THR A 1 418 ? 27.832 -9.244 -8.240 1.00 43.72 418 THR A O 1
ATOM 3132 N N . GLY A 1 419 ? 27.386 -11.105 -9.402 1.00 49.41 419 GLY A N 1
ATOM 3133 C CA . GLY A 1 419 ? 28.438 -10.904 -10.410 1.00 49.41 419 GLY A CA 1
ATOM 3134 C C . GLY A 1 419 ? 28.160 -9.794 -11.435 1.00 49.41 419 GLY A C 1
ATOM 3135 O O . GLY A 1 419 ? 28.965 -9.607 -12.341 1.00 49.41 419 GLY A O 1
ATOM 3136 N N . VAL A 1 420 ? 27.033 -9.080 -11.318 1.00 59.84 420 VAL A N 1
ATOM 3137 C CA . VAL A 1 420 ? 26.534 -8.082 -12.281 1.00 59.84 420 VAL A CA 1
ATOM 3138 C C . VAL A 1 420 ? 25.966 -6.880 -11.515 1.00 59.84 420 VAL A C 1
ATOM 3140 O O . VAL A 1 420 ? 25.517 -7.043 -10.377 1.00 59.84 420 VAL A O 1
ATOM 3143 N N . ALA A 1 421 ? 26.022 -5.687 -12.115 1.00 63.34 421 ALA A N 1
ATOM 3144 C CA . ALA A 1 421 ? 25.433 -4.473 -11.553 1.00 63.34 421 ALA A CA 1
ATOM 3145 C C . ALA A 1 421 ? 23.895 -4.562 -11.477 1.00 63.34 421 ALA A C 1
ATOM 3147 O O . ALA A 1 421 ? 23.276 -5.230 -12.301 1.00 63.34 421 ALA A O 1
ATOM 3148 N N . SER A 1 422 ? 23.282 -3.908 -10.490 1.00 70.69 422 SER A N 1
ATOM 3149 C CA . SER A 1 422 ? 21.828 -3.917 -10.229 1.00 70.69 422 SER A CA 1
ATOM 3150 C C . SER A 1 422 ? 21.431 -2.610 -9.541 1.00 70.69 422 SER A C 1
ATOM 3152 O O . SER A 1 422 ? 22.261 -2.032 -8.848 1.00 70.69 422 SER A O 1
ATOM 3154 N N . GLY A 1 423 ? 20.194 -2.150 -9.657 1.00 75.56 423 GLY A N 1
ATOM 3155 C CA . GLY A 1 423 ? 19.653 -1.062 -8.853 1.00 75.56 423 GLY A CA 1
ATOM 3156 C C . GLY A 1 423 ? 19.569 -1.444 -7.373 1.00 75.56 423 GLY A C 1
ATOM 3157 O O . GLY A 1 423 ? 19.256 -2.587 -6.994 1.00 75.56 423 GLY A O 1
ATOM 3158 N N . ALA A 1 424 ? 19.894 -0.495 -6.493 1.00 80.06 424 ALA A N 1
ATOM 3159 C CA . ALA A 1 424 ? 19.867 -0.754 -5.057 1.00 80.06 424 ALA A CA 1
ATOM 3160 C C . ALA A 1 424 ? 18.444 -1.046 -4.560 1.00 80.06 424 ALA A C 1
ATOM 3162 O O . ALA A 1 424 ? 18.282 -1.844 -3.629 1.00 80.06 424 ALA A O 1
ATOM 3163 N N . MET A 1 425 ? 17.410 -0.454 -5.180 1.00 84.38 425 MET A N 1
ATOM 3164 C CA . MET A 1 425 ? 16.036 -0.681 -4.748 1.00 84.38 425 MET A CA 1
ATOM 3165 C C . MET A 1 425 ? 15.560 -2.083 -5.104 1.00 84.38 425 MET A C 1
ATOM 3167 O O . MET A 1 425 ? 15.060 -2.799 -4.232 1.00 84.38 425 MET A O 1
ATOM 3171 N N . THR A 1 426 ? 15.809 -2.514 -6.334 1.00 85.50 426 THR A N 1
ATOM 3172 C CA . THR A 1 426 ? 15.544 -3.886 -6.776 1.00 85.50 426 THR A CA 1
ATOM 3173 C C . THR A 1 426 ? 16.286 -4.907 -5.914 1.00 85.50 426 THR A C 1
ATOM 3175 O O . THR A 1 426 ? 15.711 -5.903 -5.463 1.00 85.50 426 THR A O 1
ATOM 3178 N N . THR A 1 427 ? 17.549 -4.625 -5.588 1.00 85.31 427 THR A N 1
ATOM 3179 C CA . THR A 1 427 ? 18.353 -5.480 -4.707 1.00 85.31 427 THR A CA 1
ATOM 3180 C C . THR A 1 427 ? 17.750 -5.574 -3.305 1.00 85.31 427 THR A C 1
ATOM 3182 O O . THR A 1 427 ? 17.614 -6.677 -2.769 1.00 85.31 427 THR A O 1
ATOM 3185 N N . ALA A 1 428 ? 17.356 -4.447 -2.707 1.00 89.50 428 ALA A N 1
ATOM 3186 C CA . ALA A 1 428 ? 16.740 -4.426 -1.384 1.00 89.50 428 ALA A CA 1
ATOM 3187 C C . ALA A 1 428 ? 15.396 -5.162 -1.374 1.00 89.50 428 ALA A C 1
ATOM 3189 O O . ALA A 1 428 ? 15.147 -5.959 -0.469 1.00 89.50 428 ALA A O 1
ATOM 3190 N N . PHE A 1 429 ? 14.562 -4.947 -2.397 1.00 91.25 429 PHE A N 1
ATOM 3191 C CA . PHE A 1 429 ? 13.291 -5.648 -2.558 1.00 91.25 429 PHE A CA 1
ATOM 3192 C C . PHE A 1 429 ? 13.517 -7.160 -2.606 1.00 91.25 429 PHE A C 1
ATOM 3194 O O . PHE A 1 429 ? 12.948 -7.881 -1.789 1.00 91.25 429 PHE A O 1
ATOM 3201 N N . ARG A 1 430 ? 14.432 -7.640 -3.462 1.00 90.44 430 ARG A N 1
ATOM 3202 C CA . ARG A 1 430 ? 14.791 -9.065 -3.557 1.00 90.44 430 ARG A CA 1
ATOM 3203 C C . ARG A 1 430 ? 15.175 -9.673 -2.211 1.00 90.44 430 ARG A C 1
ATOM 3205 O O . ARG A 1 430 ? 14.753 -10.781 -1.907 1.00 90.44 430 ARG A O 1
ATOM 3212 N N . GLN A 1 431 ? 15.998 -8.979 -1.429 1.00 89.31 431 GLN A N 1
ATOM 3213 C CA . GLN A 1 431 ? 16.511 -9.507 -0.159 1.00 89.31 431 GLN A CA 1
ATOM 3214 C C . GLN A 1 431 ? 15.462 -9.525 0.957 1.00 89.31 431 GLN A C 1
ATOM 3216 O O . GLN A 1 431 ? 15.605 -10.263 1.930 1.00 89.31 431 GLN A O 1
ATOM 3221 N N . CYS A 1 432 ? 14.426 -8.695 0.843 1.00 91.69 432 CYS A N 1
ATOM 3222 C CA . CYS A 1 432 ? 13.473 -8.457 1.923 1.00 91.69 432 CYS A CA 1
ATOM 3223 C C . CYS A 1 432 ? 12.092 -9.072 1.665 1.00 91.69 432 CYS A C 1
ATOM 3225 O O . CYS A 1 432 ? 11.341 -9.286 2.622 1.00 91.69 432 CYS A O 1
ATOM 3227 N N . ILE A 1 433 ? 11.760 -9.343 0.400 1.00 91.75 433 ILE A N 1
ATOM 3228 C CA . ILE A 1 433 ? 10.466 -9.877 -0.017 1.00 91.75 433 ILE A CA 1
ATOM 3229 C C . ILE A 1 433 ? 10.328 -11.366 0.329 1.00 91.75 433 ILE A C 1
ATOM 3231 O O . ILE A 1 433 ? 11.250 -12.163 0.169 1.00 91.75 433 ILE A O 1
ATOM 3235 N N . SER A 1 434 ? 9.141 -11.755 0.788 1.00 86.94 434 SER A N 1
ATOM 3236 C CA . SER A 1 434 ? 8.725 -13.152 0.921 1.00 86.94 434 SER A CA 1
ATOM 3237 C C . SER A 1 434 ? 7.230 -13.278 0.636 1.00 86.94 434 SER A C 1
ATOM 3239 O O . SER A 1 434 ? 6.520 -12.274 0.575 1.00 86.94 434 SER A O 1
ATOM 3241 N N . SER A 1 435 ? 6.725 -14.505 0.501 1.00 81.31 435 SER A N 1
ATOM 3242 C CA . SER A 1 435 ? 5.298 -14.757 0.252 1.00 81.31 435 SER A CA 1
ATOM 3243 C C . SER A 1 435 ? 4.365 -14.282 1.376 1.00 81.31 435 SER A C 1
ATOM 3245 O O . SER A 1 435 ? 3.161 -14.178 1.160 1.00 81.31 435 SER A O 1
ATOM 3247 N N . SER A 1 436 ? 4.900 -14.003 2.568 1.00 83.44 436 SER A N 1
ATOM 3248 C CA . SER A 1 436 ? 4.129 -13.669 3.770 1.00 83.44 436 SER A CA 1
ATOM 3249 C C . SER A 1 436 ? 4.532 -12.342 4.417 1.00 83.44 436 SER A C 1
ATOM 3251 O O . SER A 1 436 ? 4.055 -12.034 5.509 1.00 83.44 436 SER A O 1
ATOM 3253 N N . VAL A 1 437 ? 5.456 -11.584 3.817 1.00 86.69 437 VAL A N 1
ATOM 3254 C CA . VAL A 1 437 ? 5.926 -10.326 4.409 1.00 86.69 437 VAL A CA 1
ATOM 3255 C C . VAL A 1 437 ? 4.816 -9.275 4.368 1.00 86.69 437 VAL A C 1
ATOM 3257 O O . VAL A 1 437 ? 4.108 -9.132 3.372 1.00 86.69 437 VAL A O 1
ATOM 3260 N N . THR A 1 438 ? 4.653 -8.528 5.458 1.00 87.25 438 THR A N 1
ATOM 3261 C CA . THR A 1 438 ? 3.710 -7.406 5.498 1.00 87.25 438 THR A CA 1
ATOM 3262 C C . THR A 1 438 ? 4.303 -6.184 4.790 1.00 87.25 438 THR A C 1
ATOM 3264 O O . THR A 1 438 ? 5.522 -6.041 4.715 1.00 87.25 438 THR A O 1
ATOM 3267 N N . CYS A 1 439 ? 3.464 -5.256 4.314 1.00 87.88 439 CYS A N 1
ATOM 3268 C CA . CYS A 1 439 ? 3.941 -4.002 3.706 1.00 87.88 439 CYS A CA 1
ATOM 3269 C C . CYS A 1 439 ? 4.863 -3.215 4.654 1.00 87.88 439 CYS A C 1
ATOM 3271 O O . CYS A 1 439 ? 5.896 -2.694 4.238 1.00 87.88 439 CYS A O 1
ATOM 3273 N N . HIS A 1 440 ? 4.500 -3.183 5.942 1.00 85.69 440 HIS A N 1
ATOM 3274 C CA . HIS A 1 440 ? 5.291 -2.567 7.003 1.00 85.69 440 HIS A CA 1
ATOM 3275 C C . HIS A 1 440 ? 6.682 -3.196 7.114 1.00 85.69 440 HIS A C 1
ATOM 3277 O O . HIS A 1 440 ? 7.692 -2.496 7.036 1.00 85.69 440 HIS A O 1
ATOM 3283 N N . ASP A 1 441 ? 6.735 -4.521 7.267 1.00 86.38 441 ASP A N 1
ATOM 3284 C CA . ASP A 1 441 ? 7.994 -5.225 7.491 1.00 86.38 441 ASP A CA 1
ATOM 3285 C C . ASP A 1 441 ? 8.870 -5.209 6.245 1.00 86.38 441 ASP A C 1
ATOM 3287 O O . ASP A 1 441 ? 10.086 -5.095 6.363 1.00 86.38 441 ASP A O 1
ATOM 3291 N N . LEU A 1 442 ? 8.270 -5.274 5.055 1.00 90.50 442 LEU A N 1
ATOM 3292 C CA . LEU A 1 442 ? 8.984 -5.140 3.793 1.00 90.50 442 LEU A CA 1
ATOM 3293 C C . LEU A 1 442 ? 9.694 -3.786 3.725 1.00 90.50 442 LEU A C 1
ATOM 3295 O O . LEU A 1 442 ? 10.910 -3.738 3.546 1.00 90.50 442 LEU A O 1
ATOM 3299 N N . LEU A 1 443 ? 8.956 -2.695 3.940 1.00 89.62 443 LEU A N 1
ATOM 3300 C CA . LEU A 1 443 ? 9.507 -1.346 3.869 1.00 89.62 443 LEU A CA 1
ATOM 3301 C C . LEU A 1 443 ? 10.582 -1.113 4.943 1.00 89.62 443 LEU A C 1
ATOM 3303 O O . LEU A 1 443 ? 11.629 -0.532 4.653 1.00 89.62 443 LEU A O 1
ATOM 3307 N N . LEU A 1 444 ? 10.365 -1.610 6.165 1.00 88.50 444 LEU A N 1
ATOM 3308 C CA . LEU A 1 444 ? 11.342 -1.539 7.252 1.00 88.50 444 LEU A CA 1
ATOM 3309 C C . LEU A 1 444 ? 12.629 -2.305 6.914 1.00 88.50 444 LEU A C 1
ATOM 3311 O O . LEU A 1 444 ? 13.720 -1.739 6.990 1.00 88.50 444 LEU A O 1
ATOM 3315 N N . ARG A 1 445 ? 12.510 -3.566 6.481 1.00 90.88 445 ARG A N 1
ATOM 3316 C CA . ARG A 1 445 ? 13.656 -4.408 6.103 1.00 90.88 445 ARG A CA 1
ATOM 3317 C C . ARG A 1 445 ? 14.436 -3.800 4.942 1.00 90.88 445 ARG A C 1
ATOM 3319 O O . ARG A 1 445 ? 15.662 -3.774 4.996 1.00 90.88 445 ARG A O 1
ATOM 3326 N N . MET A 1 446 ? 13.749 -3.246 3.941 1.00 91.31 446 MET A N 1
ATOM 3327 C CA . MET A 1 446 ? 14.392 -2.571 2.809 1.00 91.31 446 MET A CA 1
ATOM 3328 C C . MET A 1 446 ? 15.191 -1.342 3.267 1.00 91.31 446 MET A C 1
ATOM 3330 O O . MET A 1 446 ? 16.339 -1.180 2.855 1.00 91.31 446 MET A O 1
ATOM 3334 N N . ARG A 1 447 ? 14.643 -0.509 4.167 1.00 88.75 447 ARG A N 1
ATOM 3335 C CA . ARG A 1 447 ? 15.372 0.636 4.753 1.00 88.75 447 ARG A CA 1
ATOM 3336 C C . ARG A 1 447 ? 16.604 0.196 5.535 1.00 88.75 447 ARG A C 1
ATOM 3338 O O . ARG A 1 447 ? 17.670 0.792 5.389 1.00 88.75 447 ARG A O 1
ATOM 3345 N N . GLU A 1 448 ? 16.474 -0.840 6.360 1.00 89.56 448 GLU A N 1
ATOM 3346 C CA . GLU A 1 448 ? 17.604 -1.385 7.112 1.00 89.56 448 GLU A CA 1
ATOM 3347 C C . GLU A 1 448 ? 18.684 -1.954 6.195 1.00 89.56 448 GLU A C 1
ATOM 3349 O O . GLU A 1 448 ? 19.867 -1.707 6.425 1.00 89.56 448 GLU A O 1
ATOM 3354 N N . PHE A 1 449 ? 18.284 -2.695 5.162 1.00 90.12 449 PHE A N 1
ATOM 3355 C CA . PHE A 1 449 ? 19.191 -3.287 4.189 1.00 90.12 449 PHE A CA 1
ATOM 3356 C C . PHE A 1 449 ? 19.991 -2.214 3.448 1.00 90.12 449 PHE A C 1
ATOM 3358 O O . PHE A 1 449 ? 21.220 -2.288 3.408 1.00 90.12 449 PHE A O 1
ATOM 3365 N N . LEU A 1 450 ? 19.318 -1.189 2.916 1.00 87.19 450 LEU A N 1
ATOM 3366 C CA . LEU A 1 450 ? 19.971 -0.099 2.187 1.00 87.19 450 LEU A CA 1
ATOM 3367 C C . LEU A 1 450 ? 20.933 0.682 3.079 1.00 87.19 450 LEU A C 1
ATOM 3369 O O . LEU A 1 450 ? 22.080 0.903 2.694 1.00 87.19 450 LEU A O 1
ATOM 3373 N N . LYS A 1 451 ? 20.508 1.006 4.307 1.00 87.00 451 LYS A N 1
ATOM 3374 C CA . LYS A 1 451 ? 21.352 1.688 5.294 1.00 87.00 451 LYS A CA 1
ATOM 3375 C C . LYS A 1 451 ? 22.588 0.862 5.657 1.00 87.00 451 LYS A C 1
ATOM 3377 O O . LYS A 1 451 ? 23.688 1.406 5.690 1.00 87.00 451 LYS A O 1
ATOM 3382 N N . LYS A 1 452 ? 22.425 -0.440 5.926 1.00 87.56 452 LYS A N 1
ATOM 3383 C CA . LYS A 1 452 ? 23.539 -1.360 6.233 1.00 87.56 452 LYS A CA 1
ATOM 3384 C C . LYS A 1 452 ? 24.496 -1.514 5.051 1.00 87.56 452 LYS A C 1
ATOM 3386 O O . LYS A 1 452 ? 25.690 -1.682 5.266 1.00 87.56 452 LYS A O 1
ATOM 3391 N N . SER A 1 453 ? 23.974 -1.423 3.832 1.00 82.88 453 SER A N 1
ATOM 3392 C CA . SER A 1 453 ? 24.746 -1.552 2.593 1.00 82.88 453 SER A CA 1
ATOM 3393 C C . SER A 1 453 ? 25.337 -0.223 2.099 1.00 82.88 453 SER A C 1
ATOM 3395 O O . SER A 1 453 ? 25.973 -0.196 1.052 1.00 82.88 453 SER A O 1
ATOM 3397 N N . GLY A 1 454 ? 25.162 0.875 2.847 1.00 82.25 454 GLY A N 1
ATOM 3398 C CA . GLY A 1 454 ? 25.768 2.176 2.544 1.00 82.25 454 GLY A CA 1
ATOM 3399 C C . GLY A 1 454 ? 25.054 3.002 1.469 1.00 82.25 454 GLY A C 1
ATOM 3400 O O . GLY A 1 454 ? 25.618 3.991 1.006 1.00 82.25 454 GLY A O 1
ATOM 3401 N N . TYR A 1 455 ? 23.827 2.643 1.079 1.00 81.44 455 TYR A N 1
ATOM 3402 C CA . TYR A 1 455 ? 23.039 3.422 0.122 1.00 81.44 455 TYR A CA 1
ATOM 3403 C C . TYR A 1 455 ? 22.329 4.593 0.808 1.00 81.44 455 TYR A C 1
ATOM 3405 O O . TYR A 1 455 ? 21.827 4.478 1.928 1.00 81.44 455 TYR A O 1
ATOM 3413 N N . SER A 1 456 ? 22.261 5.729 0.114 1.00 76.56 456 SER A N 1
ATOM 3414 C CA . SER A 1 456 ? 21.564 6.937 0.574 1.00 76.56 456 SER A CA 1
ATOM 3415 C C . SER A 1 456 ? 20.055 6.908 0.311 1.00 76.56 456 SER A C 1
ATOM 3417 O O . SER A 1 456 ? 19.325 7.720 0.888 1.00 76.56 456 SER A O 1
ATOM 3419 N N . GLN A 1 457 ? 19.595 5.993 -0.547 1.00 77.38 457 GLN A N 1
ATOM 3420 C CA . GLN A 1 457 ? 18.193 5.825 -0.919 1.00 77.38 457 GLN A CA 1
ATOM 3421 C C . GLN A 1 457 ? 17.341 5.426 0.289 1.00 77.38 457 GLN A C 1
ATOM 3423 O O . GLN A 1 457 ? 17.715 4.568 1.093 1.00 77.38 457 GLN A O 1
ATOM 3428 N N . ILE A 1 458 ? 16.170 6.051 0.403 1.00 83.50 458 ILE A N 1
ATOM 3429 C CA . ILE A 1 458 ? 15.187 5.759 1.446 1.00 83.50 458 ILE A CA 1
ATOM 3430 C C . ILE A 1 458 ? 13.882 5.378 0.752 1.00 83.50 458 ILE A C 1
ATOM 3432 O O . ILE A 1 458 ? 13.198 6.274 0.255 1.00 83.50 458 ILE A O 1
ATOM 3436 N N . PRO A 1 459 ? 13.502 4.090 0.745 1.00 86.50 459 PRO A N 1
ATOM 3437 C CA . PRO A 1 459 ? 12.287 3.666 0.084 1.00 86.50 459 PRO A CA 1
ATOM 3438 C C . PRO A 1 459 ? 11.064 4.309 0.730 1.00 86.50 459 PRO A C 1
ATOM 3440 O O . PRO A 1 459 ? 10.937 4.394 1.968 1.00 86.50 459 PRO A O 1
ATOM 3443 N N . GLN A 1 460 ? 10.175 4.762 -0.141 1.00 85.69 460 GLN A N 1
ATOM 3444 C CA . GLN A 1 460 ? 8.868 5.303 0.191 1.00 85.69 460 GLN A CA 1
ATOM 3445 C C . GLN A 1 460 ? 7.786 4.357 -0.307 1.00 85.69 460 GLN A C 1
ATOM 3447 O O . GLN A 1 460 ? 8.009 3.586 -1.236 1.00 85.69 460 GLN A O 1
ATOM 3452 N N . MET A 1 461 ? 6.627 4.410 0.341 1.00 89.25 461 MET A N 1
ATOM 3453 C CA . MET A 1 461 ? 5.460 3.651 -0.073 1.00 89.25 461 MET A CA 1
ATOM 3454 C C . MET A 1 461 ? 4.265 4.586 -0.185 1.00 89.25 461 MET A C 1
ATOM 3456 O O . MET A 1 461 ? 4.040 5.406 0.708 1.00 89.25 461 MET A O 1
ATOM 3460 N N . SER A 1 462 ? 3.501 4.424 -1.256 1.00 88.56 462 SER A N 1
ATOM 3461 C CA . SER A 1 462 ? 2.269 5.166 -1.510 1.00 88.56 462 SER A CA 1
ATOM 3462 C C . SER A 1 462 ? 1.129 4.195 -1.822 1.00 88.56 462 SER A C 1
ATOM 3464 O O . SER A 1 462 ? 1.375 3.084 -2.297 1.00 88.56 462 SER A O 1
ATOM 3466 N N . SER A 1 463 ? -0.108 4.588 -1.517 1.00 89.12 463 SER A N 1
ATOM 3467 C CA . SER A 1 463 ? -1.304 3.750 -1.669 1.00 89.12 463 SER A CA 1
ATOM 3468 C C . SER A 1 463 ? -2.465 4.508 -2.308 1.00 89.12 463 SER A C 1
ATOM 3470 O O . SER A 1 463 ? -2.642 5.709 -2.092 1.00 89.12 463 SER A O 1
ATOM 3472 N N . GLY A 1 464 ? -3.285 3.778 -3.064 1.00 83.44 464 GLY A N 1
ATOM 3473 C CA . GLY A 1 464 ? -4.554 4.253 -3.616 1.00 83.44 464 GLY A CA 1
ATOM 3474 C C . GLY A 1 464 ? -5.679 4.420 -2.586 1.00 83.44 464 GLY A C 1
ATOM 3475 O O . GLY A 1 464 ? -6.590 5.218 -2.808 1.00 83.44 464 GLY A O 1
ATOM 3476 N N . LYS A 1 465 ? -5.628 3.689 -1.465 1.00 76.69 465 LYS A N 1
ATOM 3477 C CA . LYS A 1 465 ? -6.679 3.662 -0.430 1.00 76.69 465 LYS A CA 1
ATOM 3478 C C . LYS A 1 465 ? -6.170 3.359 0.975 1.00 76.69 465 LYS A C 1
ATOM 3480 O O . LYS A 1 465 ? -5.020 2.864 1.088 1.00 76.69 465 LYS A O 1
#

Sequence (465 aa):
MALRWLVKDASAGDHLFFHYSGHGSQQQDTDGDEMDGKDETIVPCDYQRSGMLSDDELRSILVAGLPKGVRLTVILDCCHSGTALDLPYKVKVAEGGLVDVKKKLPHQTKAPSLADVVMLSGCKDSQTSADAGVGLAGNTKAAGAMTTAFREVIVKNMDASFHVLLGQMRKFLKAQHFSQVPQLSSEQFLNLDRCFMPEAEPPTVAPAAPSRPPVRKALSIGINYLCLEPGRGQLSGCINDTDTMIGIMKQVFGFADSQVCCLRDDRSQVMPTRANILASLRWLTHGAAPGDELFLHYSGHGGQQPDADGDELGGKDDTLIPCDFQHAGQILDDELYSQVVQPLPQGCRLWVVLDCCHSGTALDLPYKVQLSPDGRSVQCSKSQAKGPANSCLADVIMISGCKDNQTSADVQAGSLGTGVASGAMTTAFRQCISSSVTCHDLLLRMREFLKKSGYSQIPQMSSGK

Radius of gyration: 26.25 Å; chains: 1; bounding box: 64×42×75 Å

Secondary structure (DSSP, 8-state):
-HHHHHTTT--TT-EEEEEEES-EEEEE-SSS--TTSEEEEE--TTHHHH-PEEHHHHHHHHTTTPPTT-EEEEEEESSS-SSTT--SEEEEE-TTS-EEEEEPP--S-PPPPSSEEEEEESS-TTS---EEPTTGGG-SS-EEHHHHHHHHHHHH-TT-BHHHHHHHHHHHHHHTT-----EEEESS---TTSBSS---------S---SS---EEEEEEE---TTSPTTSS--SSHHHHHHHHHHHHHHTT---GGGEEEEETT-TTS---HHHHHHHHHHHHTT--TT-EEEEEEES-EEEEE-SSS-STTSEEEEE--TTHHHH--EEHHHHHHHHTTTPPTT-EEEEEEESSS-SSTT--SEEEEE-TTSS-EEEEE------S----SEEEEEES--TT----EEPTTGGG-SS-EEHHHHHHHHH--TT--HHHHHHHHHHHHHHTT-----EEEE--

Organism: NCBI:txid1333877

InterPro domains:
  IPR011600 Peptidase C14, caspase domain [PF00656] (2-187)
  IPR011600 Peptidase C14, caspase domain [PF00656] (216-463)
  IPR050452 Metacaspase [PTHR48104] (216-461)

Foldseek 3Di:
DVLLVQQPPADALAEGEAEDADEKDWDAADPQLDPVRIFIFDADPCCVPVNTQTLVNNLVRNFLPHAARYEYEYEYQYAQCQCSNVAQWWWDQDPPRDIFIAGDDGRPDDDFGNYKYKYKYFAHNPDGWDWDQAPQLNHNHIDTLLVSLQCNQCVVPVQQFQSRSQVSSQVSCVVVVHPGRMIMGISDGDDRNGGPDDPRDDNPPPQPPWPDPAEEAEEAEFEQLPVDDPPPFGHFARLVLRVLVVCCCCPFVNDDPVRYHYEYCVDPPHHQAPVSVLVVLLVQLPPATAPYEGEYEGAGEKDWDQQDPPQDPVRIFIWAAGSVCVPRNTQTLVNSLVSHQQSHAANYEYEYEYQYARCQCSNVAQWWWDADPVLNGIGIHGDPGPDPPRQRRYKYKYKYWADNPDGWDWDDQPQPPHNTIHTLQSVLQSVQDHPDDDPSSSLVSSQVSCVVSPHPTRMIMGTSD